Protein AF-A0A1R4HEF6-F1 (afdb_monomer)

pLDDT: mean 89.2, std 10.37, range [39.91, 98.69]

Sequence (403 aa):
MKSVFIGHFRPTQDEFTQLWDESIFAIDANVLLNLYRYSSDTREELEKALNEIKDKVFITHQAAKEFLKNRLNVTAGQADEYKKTISSINNVLATLSSSDRHPFLPDSELPKLKEYAGNLIFILEKQQKLLLAKLTDDEILDFVEKLFDGKTGRPFSNEKLIEIAKEGEERYQRETPPGYKDNKKDSLNDPYRKYGDLIVWHQILEHAATHAKSVIFITDDKKDDWWLEQSGKTIAPRPELIEEFHEKTKQKFWMYTVDRFIQESAKISKSTVSSEVIEEIIKVSMDINESNLRELPSIEVYQDPFDSPVDEWQGGFLIVHLNRPMRYATGTGKFHPKFSTIPEFNVKLVDSPYEDKNMVTLSFGCGTTRDFNVHLRARDTFLEAGNYIFEYTASESIEVEEK

Foldseek 3Di:
DCVVLVLVDDDDPVRVVVQLVFAAEEEALVLLLCLLVDDPQLNVLLLVLLVLCLVRYAYEQLRVVVNVVCNLVSLVVNLVVLVVVLVVLVVVLVVVPPPPPCPPDDPVVSVVSVVVSVVVNVVSVVVSVVSNCCVPVPVSVVSVCVSCPVRYFDDDDPVVLVVLLVVLVVCLVVVADDQVVLPVVDDPVDRCRSCSRVSRLVSVLVVCQVVLTEYEYEDLPPDCRQFDDDPRDTDFGRSSSQVVSCVRRVHGYGYDYSLVSSVVSCVVVVHDDDPVSSVSSVVVSVVVVVVVVVVPPQWDWDWAWDDDPDLQKTKTKIKIFGQAWAFKDKYKDWRVVFDPDQWDKDKDWDDAPDPDPVQKDWDKDGPGRTMIMIMIGGPPGTRGGGITMMIMMTGHDDPDPDD

Structure (mmCIF, N/CA/C/O backbone):
data_AF-A0A1R4HEF6-F1
#
_entry.id   AF-A0A1R4HEF6-F1
#
loop_
_atom_site.group_PDB
_atom_site.id
_atom_site.type_symbol
_atom_site.label_atom_id
_atom_site.label_alt_id
_atom_site.label_comp_id
_atom_site.label_asym_id
_atom_site.label_entity_id
_atom_site.label_seq_id
_atom_site.pdbx_PDB_ins_code
_atom_site.Cartn_x
_atom_site.Cartn_y
_atom_site.Cartn_z
_atom_site.occupancy
_atom_site.B_iso_or_equiv
_atom_site.auth_seq_id
_atom_site.auth_comp_id
_atom_site.auth_asym_id
_atom_site.auth_atom_id
_atom_site.pdbx_PDB_model_num
ATOM 1 N N . MET A 1 1 ? 10.110 14.272 -29.756 1.00 82.38 1 MET A N 1
ATOM 2 C CA . MET A 1 1 ? 10.131 14.513 -28.295 1.00 82.38 1 MET A CA 1
ATOM 3 C C . MET A 1 1 ? 9.451 13.375 -27.540 1.00 82.38 1 MET A C 1
ATOM 5 O O . MET A 1 1 ? 10.140 12.740 -26.760 1.00 82.38 1 MET A O 1
ATOM 9 N N . LYS A 1 2 ? 8.179 13.037 -27.835 1.00 83.44 2 LYS A N 1
ATOM 10 C CA . LYS A 1 2 ? 7.444 11.936 -27.168 1.00 83.44 2 LYS A CA 1
ATOM 11 C C . LYS A 1 2 ? 8.184 10.591 -27.144 1.00 83.44 2 LYS A C 1
ATOM 13 O O . LYS A 1 2 ? 8.194 9.937 -26.119 1.00 83.44 2 LYS A O 1
ATOM 18 N N . SER A 1 3 ? 8.851 10.210 -28.235 1.00 82.75 3 SER A N 1
ATOM 19 C CA . SER A 1 3 ? 9.604 8.947 -28.334 1.00 82.75 3 SER A CA 1
ATOM 20 C C . SER A 1 3 ? 10.913 8.899 -27.537 1.00 82.75 3 SER A C 1
ATOM 22 O O . SER A 1 3 ? 11.480 7.824 -27.400 1.00 82.75 3 SER A O 1
ATOM 24 N N . VAL A 1 4 ? 11.423 10.048 -27.085 1.00 86.06 4 VAL A N 1
ATOM 25 C CA . VAL A 1 4 ? 12.697 10.154 -26.351 1.00 86.06 4 VAL A CA 1
ATOM 26 C C . VAL A 1 4 ? 12.442 10.360 -24.859 1.00 86.06 4 VAL A C 1
ATOM 28 O O . VAL A 1 4 ? 13.121 9.757 -24.049 1.00 86.06 4 VAL A O 1
ATOM 31 N N . PHE A 1 5 ? 11.433 11.161 -24.508 1.00 90.69 5 PHE A N 1
ATOM 32 C CA . PHE A 1 5 ? 11.083 11.510 -23.126 1.00 90.69 5 PHE A CA 1
ATOM 33 C C . PHE A 1 5 ? 9.757 10.868 -22.720 1.00 90.69 5 PHE A C 1
ATOM 35 O O . PHE A 1 5 ? 8.816 11.553 -22.322 1.00 90.69 5 PHE A O 1
ATOM 42 N N . ILE A 1 6 ? 9.636 9.557 -22.924 1.00 90.25 6 ILE A N 1
ATOM 43 C CA . ILE A 1 6 ? 8.372 8.819 -22.771 1.00 90.25 6 ILE A CA 1
ATOM 44 C C . ILE A 1 6 ? 7.740 8.988 -21.382 1.00 90.25 6 ILE A C 1
ATOM 46 O O . ILE A 1 6 ? 6.515 9.037 -21.294 1.00 90.25 6 ILE A O 1
ATOM 50 N N . GLY A 1 7 ? 8.547 9.158 -20.326 1.00 89.38 7 GLY A N 1
ATOM 51 C CA . GLY A 1 7 ? 8.070 9.340 -18.955 1.00 89.38 7 GLY A CA 1
ATOM 52 C C . GLY A 1 7 ? 7.349 10.668 -18.715 1.00 89.38 7 GLY A C 1
ATOM 53 O O . GLY A 1 7 ? 6.577 10.791 -17.770 1.00 89.38 7 GLY A O 1
ATOM 54 N N . HIS A 1 8 ? 7.536 11.653 -19.597 1.00 91.56 8 HIS A N 1
ATOM 55 C CA . HIS A 1 8 ? 6.935 12.982 -19.470 1.00 91.56 8 HIS A CA 1
ATOM 56 C C . HIS A 1 8 ? 5.607 13.143 -20.221 1.00 91.56 8 HIS A C 1
ATOM 58 O O . HIS A 1 8 ? 4.942 14.172 -20.082 1.00 91.56 8 HIS A O 1
ATOM 64 N N . PHE A 1 9 ? 5.199 12.158 -21.029 1.00 90.25 9 PHE A N 1
ATOM 65 C CA . PHE A 1 9 ? 3.973 12.241 -21.823 1.00 90.25 9 PHE A CA 1
ATOM 66 C C . PHE A 1 9 ? 2.943 11.229 -21.347 1.00 90.25 9 PHE A C 1
ATOM 68 O O . PHE A 1 9 ? 3.085 10.025 -21.543 1.00 90.25 9 PHE A O 1
ATOM 75 N N . ARG A 1 10 ? 1.844 11.744 -20.795 1.00 88.88 10 ARG A N 1
ATOM 76 C CA . ARG A 1 10 ? 0.700 10.926 -20.401 1.00 88.88 10 ARG A CA 1
ATOM 77 C C . ARG A 1 10 ? 0.096 10.204 -21.620 1.00 88.88 10 ARG A C 1
ATOM 79 O O . ARG A 1 10 ? -0.071 10.844 -22.665 1.00 88.88 10 ARG A O 1
ATOM 86 N N . PRO A 1 11 ? -0.268 8.914 -21.494 1.00 89.31 11 PRO A N 1
ATOM 87 C CA . PRO A 1 11 ? -1.018 8.211 -22.525 1.00 89.31 11 PRO A CA 1
ATOM 88 C C . PRO A 1 11 ? -2.341 8.913 -22.864 1.00 89.31 11 PRO A C 1
ATOM 90 O O . PRO A 1 11 ? -2.997 9.514 -22.010 1.00 89.31 11 PRO A O 1
ATOM 93 N N . THR A 1 12 ? -2.733 8.843 -24.130 1.00 90.50 12 THR A N 1
ATOM 94 C CA . THR A 1 12 ? -4.083 9.191 -24.598 1.00 90.50 12 THR A CA 1
ATOM 95 C C . THR A 1 12 ? -5.102 8.142 -24.143 1.00 90.50 12 THR A C 1
ATOM 97 O O . THR A 1 12 ? -4.726 7.061 -23.697 1.00 90.50 12 THR A O 1
ATOM 100 N N . GLN A 1 13 ? -6.401 8.428 -24.269 1.00 88.00 13 GLN A N 1
ATOM 101 C CA . GLN A 1 13 ? -7.447 7.475 -23.876 1.00 88.00 13 GLN A CA 1
ATOM 102 C C . GLN A 1 13 ? -7.360 6.145 -24.646 1.00 88.00 13 GLN A C 1
ATOM 104 O O . GLN A 1 13 ? -7.535 5.076 -24.059 1.00 88.00 13 GLN A O 1
ATOM 109 N N . ASP A 1 14 ? -7.036 6.203 -25.937 1.00 89.88 14 ASP A N 1
ATOM 110 C CA . ASP A 1 14 ? -6.853 5.007 -26.764 1.00 89.88 14 ASP A CA 1
ATOM 111 C C . ASP A 1 14 ? -5.602 4.227 -26.332 1.00 89.88 14 ASP A C 1
ATOM 113 O O . ASP A 1 14 ? -5.648 3.007 -26.185 1.00 89.88 14 ASP A O 1
ATOM 117 N N . GLU A 1 15 ? -4.498 4.928 -26.039 1.00 91.31 15 GLU A N 1
ATOM 118 C CA . GLU A 1 15 ? -3.276 4.309 -25.505 1.00 91.31 15 GLU A CA 1
ATOM 119 C C . GLU A 1 15 ? -3.510 3.681 -24.118 1.00 91.31 15 GLU A C 1
ATOM 121 O O . GLU A 1 15 ? -2.931 2.635 -23.837 1.00 91.31 15 GLU A O 1
ATOM 126 N N . PHE A 1 16 ? -4.361 4.273 -23.271 1.00 92.25 16 PHE A N 1
ATOM 127 C CA . PHE A 1 16 ? -4.764 3.689 -21.986 1.00 92.25 16 PHE A CA 1
ATOM 128 C C . PHE A 1 16 ? -5.596 2.424 -22.158 1.00 92.25 16 PHE A C 1
ATOM 130 O O . PHE A 1 16 ? -5.349 1.444 -21.464 1.00 92.25 16 PHE A O 1
ATOM 137 N N . THR A 1 17 ? -6.548 2.432 -23.090 1.00 91.25 17 THR A N 1
ATOM 138 C CA . THR A 1 17 ? -7.380 1.255 -23.379 1.00 91.25 17 THR A CA 1
ATOM 139 C C . THR A 1 17 ? -6.504 0.102 -23.866 1.00 91.25 17 THR A C 1
ATOM 141 O O . THR A 1 17 ? -6.573 -1.001 -23.331 1.00 91.25 17 THR A O 1
ATOM 144 N N . GLN A 1 18 ? -5.585 0.384 -24.797 1.00 92.62 18 GLN A N 1
ATOM 145 C CA . GLN A 1 18 ? -4.601 -0.599 -25.246 1.00 92.62 18 GLN A CA 1
ATOM 146 C C . GLN A 1 18 ? -3.731 -1.102 -24.084 1.00 92.62 18 GLN A C 1
ATOM 148 O O . GLN A 1 18 ? -3.501 -2.303 -23.955 1.00 92.62 18 GLN A O 1
ATOM 153 N N . LEU A 1 19 ? -3.250 -0.192 -23.231 1.00 93.94 19 LEU A N 1
ATOM 154 C CA . LEU A 1 19 ? -2.434 -0.560 -22.081 1.00 93.94 19 LEU A CA 1
ATOM 155 C C . LEU A 1 19 ? -3.199 -1.491 -21.135 1.00 93.94 19 LEU A C 1
ATOM 157 O O . LEU A 1 19 ? -2.646 -2.504 -20.723 1.00 93.94 19 LEU A O 1
ATOM 161 N N . TRP A 1 20 ? -4.456 -1.187 -20.825 1.00 94.94 20 TRP A N 1
ATOM 162 C CA . TRP A 1 20 ? -5.306 -2.026 -19.982 1.00 94.94 20 TRP A CA 1
ATOM 163 C C . TRP A 1 20 ? -5.501 -3.432 -20.563 1.00 94.94 20 TRP A C 1
ATOM 165 O O . TRP A 1 20 ? -5.438 -4.437 -19.849 1.00 94.94 20 TRP A O 1
ATOM 175 N N . ASP A 1 21 ? -5.695 -3.523 -21.877 1.00 92.75 21 ASP A N 1
ATOM 176 C CA . ASP A 1 21 ? -5.919 -4.796 -22.554 1.00 92.75 21 ASP A CA 1
ATOM 177 C C . ASP A 1 21 ? -4.653 -5.658 -22.637 1.00 92.75 21 ASP A C 1
ATOM 179 O O . ASP A 1 21 ? -4.726 -6.883 -22.495 1.00 92.75 21 ASP A O 1
ATOM 183 N N . GLU A 1 22 ? -3.489 -5.044 -22.826 1.00 93.31 22 GLU A N 1
ATOM 184 C CA . GLU A 1 22 ? -2.227 -5.754 -23.051 1.00 93.31 22 GLU A CA 1
ATOM 185 C C . GLU A 1 22 ? -1.424 -6.023 -21.771 1.00 93.31 22 GLU A C 1
ATOM 187 O O . GLU A 1 22 ? -0.528 -6.876 -21.798 1.00 93.31 22 GLU A O 1
ATOM 192 N N . SER A 1 23 ? -1.721 -5.319 -20.674 1.00 97.31 23 SER A N 1
ATOM 193 C CA . SER A 1 23 ? -0.894 -5.342 -19.466 1.00 97.31 23 SER A CA 1
ATOM 194 C C . SER A 1 23 ? -1.199 -6.487 -18.511 1.00 97.31 23 SER A C 1
ATOM 196 O O . SER A 1 23 ? -2.327 -6.964 -18.386 1.00 97.31 23 SER A O 1
ATOM 198 N N . ILE A 1 24 ? -0.155 -6.873 -17.787 1.00 98.25 24 ILE A N 1
ATOM 199 C CA . ILE A 1 24 ? -0.251 -7.599 -16.525 1.00 98.25 24 ILE A CA 1
ATOM 200 C C . ILE A 1 24 ? -0.514 -6.577 -15.412 1.00 98.25 24 ILE A C 1
ATOM 202 O O . ILE A 1 24 ? 0.046 -5.480 -15.420 1.00 98.25 24 ILE A O 1
ATOM 206 N N . PHE A 1 25 ? -1.350 -6.937 -14.446 1.00 98.62 25 PHE A N 1
ATOM 207 C CA . PHE A 1 25 ? -1.678 -6.103 -13.298 1.00 98.62 25 PHE A CA 1
ATOM 208 C C . PHE A 1 25 ? -0.887 -6.577 -12.083 1.00 98.62 25 PHE A C 1
ATOM 210 O O . PHE A 1 25 ? -1.235 -7.581 -11.461 1.00 98.62 25 PHE A O 1
ATOM 217 N N . ALA A 1 26 ? 0.195 -5.869 -11.768 1.00 98.62 26 ALA A N 1
ATOM 218 C CA . ALA A 1 26 ? 0.973 -6.116 -10.564 1.00 98.62 26 ALA A CA 1
ATOM 219 C C . ALA A 1 26 ? 0.249 -5.488 -9.365 1.00 98.62 26 ALA A C 1
ATOM 221 O O . ALA A 1 26 ? -0.043 -4.293 -9.389 1.00 98.62 26 ALA A O 1
ATOM 222 N N . ILE A 1 27 ? -0.055 -6.276 -8.334 1.00 98.56 27 ILE A N 1
ATOM 223 C CA . ILE A 1 27 ? -0.806 -5.807 -7.161 1.00 98.56 27 ILE A CA 1
ATOM 224 C C . ILE A 1 27 ? 0.125 -5.693 -5.958 1.00 98.56 27 ILE A C 1
ATOM 226 O O . ILE A 1 27 ? 0.837 -6.643 -5.622 1.00 98.56 27 ILE A O 1
ATOM 230 N N . ASP A 1 28 ? 0.117 -4.529 -5.318 1.00 98.06 28 ASP A N 1
ATOM 231 C CA . ASP A 1 28 ? 0.890 -4.274 -4.109 1.00 98.06 28 ASP A CA 1
ATOM 232 C C . ASP A 1 28 ? 0.253 -4.907 -2.858 1.00 98.06 28 ASP A C 1
ATOM 234 O O . ASP A 1 28 ? -0.954 -5.163 -2.792 1.00 98.06 28 ASP A O 1
ATOM 238 N N . ALA A 1 29 ? 1.059 -5.122 -1.820 1.00 97.81 29 ALA A N 1
ATOM 239 C CA . ALA A 1 29 ? 0.612 -5.650 -0.539 1.00 97.81 29 ALA A CA 1
ATOM 240 C C . ALA A 1 29 ? -0.417 -4.728 0.129 1.00 97.81 29 ALA A C 1
ATOM 242 O O . ALA A 1 29 ? -1.383 -5.215 0.720 1.00 97.81 29 ALA A O 1
ATOM 243 N N . ASN A 1 30 ? -0.228 -3.405 0.043 1.00 95.94 30 ASN A N 1
ATOM 244 C CA . ASN A 1 30 ? -1.111 -2.435 0.698 1.00 95.94 30 ASN A CA 1
ATOM 245 C C . ASN A 1 30 ? -2.552 -2.484 0.158 1.00 95.94 30 ASN A C 1
ATOM 247 O O . ASN A 1 30 ? -3.490 -2.398 0.948 1.00 95.94 30 ASN A O 1
ATOM 251 N N . VAL A 1 31 ? -2.731 -2.749 -1.138 1.00 97.88 31 VAL A N 1
ATOM 252 C CA . VAL A 1 31 ? -4.038 -2.909 -1.785 1.00 97.88 31 VAL A CA 1
ATOM 253 C C . VAL A 1 31 ? -4.781 -4.090 -1.176 1.00 97.88 31 VAL A C 1
ATOM 255 O O . VAL A 1 31 ? -5.943 -3.976 -0.793 1.00 97.88 31 VAL A O 1
ATOM 258 N N . LEU A 1 32 ? -4.090 -5.220 -1.019 1.00 98.19 32 LEU A N 1
ATOM 259 C CA . LEU A 1 32 ? -4.672 -6.429 -0.439 1.00 98.19 32 LEU A CA 1
ATOM 260 C C . LEU A 1 32 ? -4.936 -6.277 1.063 1.00 98.19 32 LEU A C 1
ATOM 262 O O . LEU A 1 32 ? -5.935 -6.777 1.573 1.00 98.19 32 LEU A O 1
ATOM 266 N N . LEU A 1 33 ? -4.069 -5.563 1.786 1.00 97.44 33 LEU A N 1
ATOM 267 C CA . LEU A 1 33 ? -4.284 -5.259 3.203 1.00 97.44 33 LEU A CA 1
ATOM 268 C C . LEU A 1 33 ? -5.491 -4.336 3.418 1.00 97.44 33 LEU A C 1
ATOM 270 O O . LEU A 1 33 ? -6.129 -4.418 4.469 1.00 97.44 33 LEU A O 1
ATOM 274 N N . ASN A 1 34 ? -5.834 -3.488 2.446 1.00 96.31 34 ASN A N 1
ATOM 275 C CA . ASN A 1 34 ? -7.004 -2.619 2.539 1.00 96.31 34 ASN A CA 1
ATOM 276 C C . ASN A 1 34 ? -8.333 -3.393 2.501 1.00 96.31 34 ASN A C 1
ATOM 278 O O . ASN A 1 34 ? -9.305 -2.916 3.082 1.00 96.31 34 ASN A O 1
ATOM 282 N N . LEU A 1 35 ? -8.372 -4.622 1.965 1.00 96.12 35 LEU A N 1
ATOM 283 C CA . LEU A 1 35 ? -9.556 -5.498 2.041 1.00 96.12 35 LEU A CA 1
ATOM 284 C C . LEU A 1 35 ? -10.010 -5.764 3.491 1.00 96.12 35 LEU A C 1
ATOM 286 O O . LEU A 1 35 ? -11.188 -6.011 3.727 1.00 96.12 35 LEU A O 1
ATOM 290 N N . TYR A 1 36 ? -9.098 -5.675 4.469 1.00 94.25 36 TYR A N 1
ATOM 291 C CA . TYR A 1 36 ? -9.410 -5.805 5.903 1.00 94.25 36 TYR A CA 1
ATOM 292 C C . TYR A 1 36 ? -9.873 -4.496 6.557 1.00 94.25 36 TYR A C 1
ATOM 294 O O . TYR A 1 36 ? -10.290 -4.507 7.715 1.00 94.25 36 TYR A O 1
ATOM 302 N N . ARG A 1 37 ? -9.725 -3.364 5.864 1.00 93.69 37 ARG A N 1
ATOM 303 C CA . ARG A 1 37 ? -10.006 -2.012 6.376 1.00 93.69 37 ARG A CA 1
ATOM 304 C C . ARG A 1 37 ? -11.306 -1.442 5.824 1.00 93.69 37 ARG A C 1
ATOM 306 O O . ARG A 1 37 ? -11.893 -0.573 6.459 1.00 93.69 37 ARG A O 1
ATOM 313 N N . TYR A 1 38 ? -11.720 -1.908 4.652 1.00 94.62 38 TYR A N 1
ATOM 314 C CA . TYR A 1 38 ? -12.947 -1.474 4.008 1.00 94.62 38 TYR A CA 1
ATOM 315 C C . TYR A 1 38 ? -14.194 -2.078 4.653 1.00 94.62 38 TYR A C 1
ATOM 317 O O . TYR A 1 38 ? -14.180 -3.183 5.205 1.00 94.62 38 TYR A O 1
ATOM 325 N N . SER A 1 39 ? -15.297 -1.347 4.529 1.00 92.25 39 SER A N 1
ATOM 326 C CA . SER A 1 39 ? -16.648 -1.864 4.685 1.00 92.25 39 SER A CA 1
ATOM 327 C C . SER A 1 39 ? -16.896 -3.031 3.726 1.00 92.25 39 SER A C 1
ATOM 329 O O . SER A 1 39 ? -16.181 -3.218 2.739 1.00 92.25 39 SER A O 1
ATOM 331 N N . SER A 1 40 ? -17.922 -3.835 4.014 1.00 91.19 40 SER A N 1
ATOM 332 C CA . SER A 1 40 ? -18.274 -4.983 3.173 1.00 91.19 40 SER A CA 1
ATOM 333 C C . SER A 1 40 ? -18.547 -4.571 1.725 1.00 91.19 40 SER A C 1
ATOM 335 O O . SER A 1 40 ? -17.989 -5.186 0.824 1.00 91.19 40 SER A O 1
ATOM 337 N N . ASP A 1 41 ? -19.298 -3.487 1.514 1.00 93.38 41 ASP A N 1
ATOM 338 C CA . ASP A 1 41 ? -19.660 -2.996 0.180 1.00 93.38 41 ASP A CA 1
ATOM 339 C C . ASP A 1 41 ? -18.419 -2.532 -0.606 1.00 93.38 41 ASP A C 1
ATOM 341 O O . ASP A 1 41 ? -18.209 -2.920 -1.756 1.00 93.38 41 ASP A O 1
ATOM 345 N N . THR A 1 42 ? -17.538 -1.752 0.029 1.00 96.25 42 THR A N 1
ATOM 346 C CA . THR A 1 42 ? -16.304 -1.260 -0.606 1.00 96.25 42 THR A CA 1
ATOM 347 C C . THR A 1 42 ? -15.318 -2.390 -0.896 1.00 96.25 42 THR A C 1
ATOM 349 O O . THR A 1 42 ? -14.668 -2.401 -1.945 1.00 96.25 42 THR A O 1
ATOM 352 N N . ARG A 1 43 ? -15.223 -3.376 0.003 1.00 96.00 43 ARG A N 1
ATOM 353 C CA . ARG A 1 43 ? -14.427 -4.586 -0.220 1.00 96.00 43 ARG A CA 1
ATOM 354 C C . ARG A 1 43 ? -14.944 -5.367 -1.428 1.00 96.00 43 ARG A C 1
ATOM 356 O O . ARG A 1 43 ? -14.140 -5.736 -2.278 1.00 96.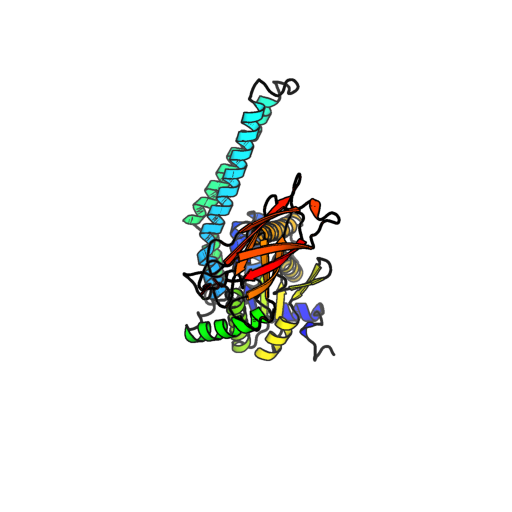00 43 ARG A O 1
ATOM 363 N N . GLU A 1 44 ? -16.253 -5.590 -1.520 1.00 96.00 44 GLU A N 1
ATOM 364 C CA . GLU A 1 44 ? -16.873 -6.327 -2.629 1.00 96.00 44 GLU A CA 1
ATOM 365 C C . GLU A 1 44 ? -16.620 -5.652 -3.986 1.00 96.00 44 GLU A C 1
ATOM 367 O O . GLU A 1 44 ? -16.326 -6.342 -4.965 1.00 96.00 44 GLU A O 1
ATOM 372 N N . GLU A 1 45 ? -16.643 -4.317 -4.060 1.00 96.88 45 GLU A N 1
ATOM 373 C CA . GLU A 1 45 ? -16.295 -3.602 -5.296 1.00 96.88 45 GLU A CA 1
ATOM 374 C C . GLU A 1 45 ? -14.815 -3.770 -5.683 1.00 96.88 45 GLU A C 1
ATOM 376 O O . GLU A 1 45 ? -14.511 -3.964 -6.865 1.00 96.88 45 GLU A O 1
ATOM 381 N N . LEU A 1 46 ? -13.883 -3.772 -4.719 1.00 97.56 46 LEU A N 1
ATOM 382 C CA . LEU A 1 46 ? -12.474 -4.065 -5.011 1.00 97.56 46 LEU A CA 1
ATOM 383 C C . LEU A 1 46 ? -12.274 -5.527 -5.442 1.00 97.56 46 LEU A C 1
ATOM 385 O O . LEU A 1 46 ? -11.582 -5.787 -6.428 1.00 97.56 46 LEU A O 1
ATOM 389 N N . GLU A 1 47 ? -12.889 -6.486 -4.750 1.00 97.75 47 GLU A N 1
ATOM 390 C CA . GLU A 1 47 ? -12.831 -7.908 -5.115 1.00 97.75 47 GLU A CA 1
ATOM 391 C C . GLU A 1 47 ? -13.387 -8.147 -6.522 1.00 97.75 47 GLU A C 1
ATOM 393 O O . GLU A 1 47 ? -12.808 -8.901 -7.309 1.00 97.75 47 GLU A O 1
ATOM 398 N N . LYS A 1 48 ? -14.487 -7.480 -6.874 1.00 96.44 48 LYS A N 1
ATOM 399 C CA . LYS A 1 48 ? -15.073 -7.515 -8.215 1.00 96.44 48 LYS A CA 1
ATOM 400 C C . LYS A 1 48 ? -14.118 -6.946 -9.263 1.00 96.44 48 LYS A C 1
ATOM 402 O O . LYS A 1 48 ? -13.871 -7.625 -10.257 1.00 96.44 48 LYS A O 1
ATOM 407 N N . ALA A 1 49 ? -13.537 -5.769 -9.030 1.00 96.81 49 ALA A N 1
ATOM 408 C CA . ALA A 1 49 ? -12.573 -5.168 -9.954 1.00 96.81 49 ALA A CA 1
ATOM 409 C C . ALA A 1 49 ? -11.336 -6.065 -10.157 1.00 96.81 49 ALA A C 1
ATOM 411 O O . ALA A 1 49 ? -10.903 -6.289 -11.286 1.00 96.81 49 ALA A O 1
ATOM 412 N N . LEU A 1 50 ? -10.803 -6.664 -9.087 1.00 97.75 50 LEU A N 1
ATOM 413 C CA . LEU A 1 50 ? -9.700 -7.631 -9.173 1.00 97.75 50 LEU A CA 1
ATOM 414 C C . LEU A 1 50 ? -10.102 -8.914 -9.920 1.00 97.75 50 LEU A C 1
ATOM 416 O O . LEU A 1 50 ? -9.315 -9.456 -10.697 1.00 97.75 50 LEU A O 1
ATOM 420 N N . ASN A 1 51 ? -11.334 -9.393 -9.732 1.00 96.69 51 ASN A N 1
ATOM 421 C CA . ASN A 1 51 ? -11.859 -10.553 -10.450 1.00 96.69 51 ASN A CA 1
ATOM 422 C C . ASN A 1 51 ? -12.025 -10.303 -11.956 1.00 96.69 51 ASN A C 1
ATOM 424 O O . ASN A 1 51 ? -11.828 -11.232 -12.742 1.00 96.69 51 ASN A O 1
ATOM 428 N N . GLU A 1 52 ? -12.361 -9.079 -12.375 1.00 95.44 52 GLU A N 1
ATOM 429 C CA . GLU A 1 52 ? -12.468 -8.704 -13.796 1.00 95.44 52 GLU A CA 1
ATOM 430 C C . GLU A 1 52 ? -11.126 -8.861 -14.533 1.00 95.44 52 GLU A C 1
ATOM 432 O O . GLU A 1 52 ? -11.100 -9.236 -15.706 1.00 95.44 52 GLU A O 1
ATOM 437 N N . ILE A 1 53 ? -10.007 -8.650 -13.834 1.00 96.19 53 ILE A N 1
ATOM 438 C CA . ILE A 1 53 ? -8.647 -8.764 -14.381 1.00 96.19 53 ILE A CA 1
ATOM 439 C C . ILE A 1 53 ? -7.922 -10.052 -13.965 1.00 96.19 53 ILE A C 1
ATOM 441 O O . ILE A 1 53 ? -6.726 -10.182 -14.228 1.00 96.19 53 ILE A O 1
ATOM 445 N N . LYS A 1 54 ? -8.610 -11.020 -13.344 1.00 96.75 54 LYS A N 1
ATOM 446 C CA . LYS A 1 54 ? -8.000 -12.202 -12.697 1.00 96.75 54 LYS A CA 1
ATOM 447 C C . LYS A 1 54 ? -7.048 -13.013 -13.577 1.00 96.75 54 LYS A C 1
ATOM 449 O O . LYS A 1 54 ? -6.154 -13.664 -13.051 1.00 96.75 54 LYS A O 1
ATOM 454 N N . ASP A 1 55 ? -7.216 -13.008 -14.896 1.00 96.56 55 ASP A N 1
ATOM 455 C CA . ASP A 1 55 ? -6.352 -13.764 -15.817 1.00 96.56 55 ASP A CA 1
ATOM 456 C C . ASP A 1 55 ? -5.034 -13.034 -16.129 1.00 96.56 55 ASP A C 1
ATOM 458 O O . ASP A 1 55 ? -4.121 -13.612 -16.716 1.00 96.56 55 ASP A O 1
ATOM 462 N N . LYS A 1 56 ? -4.929 -11.764 -15.727 1.00 97.12 56 LYS A N 1
ATOM 463 C CA . LYS A 1 56 ? -3.784 -10.879 -15.958 1.00 97.12 56 LYS A CA 1
ATOM 464 C C . LYS A 1 56 ? -3.138 -10.391 -14.658 1.00 97.12 56 LYS A C 1
ATOM 466 O O . LYS A 1 56 ? -2.218 -9.584 -14.730 1.00 97.12 56 LYS A O 1
ATOM 471 N N . VAL A 1 57 ? -3.607 -10.823 -13.486 1.00 98.25 57 VAL A N 1
ATOM 472 C CA . VAL A 1 57 ? -3.016 -10.408 -12.204 1.00 98.25 57 VAL A CA 1
ATOM 473 C C . VAL A 1 57 ? -1.667 -11.075 -11.962 1.00 98.25 57 VAL A C 1
ATOM 475 O O . VAL A 1 57 ? -1.428 -12.213 -12.365 1.00 98.25 57 VAL A O 1
ATOM 478 N N . PHE A 1 58 ? -0.808 -10.364 -11.248 1.00 98.56 58 PHE A N 1
ATOM 479 C CA . PHE A 1 58 ? 0.486 -10.821 -10.775 1.00 98.56 58 PHE A CA 1
ATOM 480 C C . PHE A 1 58 ? 0.749 -10.216 -9.397 1.00 98.56 58 PHE A C 1
ATOM 482 O O . PHE A 1 58 ? 0.446 -9.048 -9.154 1.00 98.56 58 PHE A O 1
ATOM 489 N N . ILE A 1 59 ? 1.338 -10.993 -8.496 1.00 98.62 59 ILE A N 1
ATOM 490 C CA . ILE A 1 59 ? 1.858 -10.474 -7.231 1.00 98.62 59 ILE A CA 1
ATOM 491 C C . ILE A 1 59 ? 3.330 -10.836 -7.111 1.00 98.62 59 ILE A C 1
ATOM 493 O O . ILE A 1 59 ? 3.736 -11.975 -7.351 1.00 98.62 59 ILE A O 1
ATOM 497 N N . THR A 1 60 ? 4.153 -9.857 -6.750 1.00 98.62 60 THR A N 1
ATOM 498 C CA . THR A 1 60 ? 5.573 -10.103 -6.499 1.00 98.62 60 THR A CA 1
ATOM 499 C C . THR A 1 60 ? 5.732 -10.965 -5.244 1.00 98.62 60 THR A C 1
ATOM 501 O O . THR A 1 60 ? 4.894 -10.936 -4.341 1.00 98.62 60 THR A O 1
ATOM 504 N N . HIS A 1 61 ? 6.816 -11.737 -5.147 1.00 98.31 61 HIS A N 1
ATOM 505 C CA . HIS A 1 61 ? 7.076 -12.504 -3.926 1.00 98.31 61 HIS A CA 1
ATOM 506 C C . HIS A 1 61 ? 7.189 -11.577 -2.706 1.00 98.31 61 HIS A C 1
ATOM 508 O O . HIS A 1 61 ? 6.707 -11.916 -1.627 1.00 98.31 61 HIS A O 1
ATOM 514 N N . GLN A 1 62 ? 7.821 -10.410 -2.869 1.00 97.88 62 GLN A N 1
ATOM 515 C CA . GLN A 1 62 ? 7.971 -9.440 -1.787 1.00 97.88 62 GLN A CA 1
ATOM 516 C C . GLN A 1 62 ? 6.616 -8.886 -1.321 1.00 97.88 62 GLN A C 1
ATOM 518 O O . GLN A 1 62 ? 6.344 -8.930 -0.122 1.00 97.88 62 GLN A O 1
ATOM 523 N N . ALA A 1 63 ? 5.732 -8.476 -2.238 1.00 98.25 63 ALA A N 1
ATOM 524 C CA . ALA A 1 63 ? 4.393 -8.003 -1.881 1.00 98.25 63 ALA A CA 1
ATOM 525 C C . ALA A 1 63 ? 3.553 -9.113 -1.221 1.00 98.25 63 ALA A C 1
ATOM 527 O O . ALA A 1 63 ? 2.915 -8.890 -0.191 1.00 98.25 63 ALA A O 1
ATOM 528 N N . ALA A 1 64 ? 3.615 -10.347 -1.734 1.00 98.44 64 ALA A N 1
ATOM 529 C CA . ALA A 1 64 ? 2.938 -11.489 -1.116 1.00 98.44 64 ALA A CA 1
ATOM 530 C C . ALA A 1 64 ? 3.451 -11.758 0.312 1.00 98.44 64 ALA A C 1
ATOM 532 O O . ALA A 1 64 ? 2.661 -11.944 1.241 1.00 98.44 64 ALA A O 1
ATOM 533 N N . LYS A 1 65 ? 4.775 -11.726 0.516 1.00 96.94 65 LYS A N 1
ATOM 534 C CA . LYS A 1 65 ? 5.409 -11.880 1.835 1.00 96.94 65 LYS A CA 1
ATOM 535 C C . LYS A 1 65 ? 4.948 -10.790 2.803 1.00 96.94 65 LYS A C 1
ATOM 537 O O . LYS A 1 65 ? 4.656 -11.089 3.962 1.00 96.94 65 LYS A O 1
ATOM 542 N N . GLU A 1 66 ? 4.883 -9.542 2.352 1.00 96.38 66 GLU A N 1
ATOM 543 C CA . GLU A 1 66 ? 4.440 -8.411 3.169 1.00 96.38 66 GLU A CA 1
ATOM 544 C C . GLU A 1 66 ? 2.962 -8.503 3.541 1.00 96.38 66 GLU A C 1
ATOM 546 O O . GLU A 1 66 ? 2.623 -8.343 4.716 1.00 96.38 66 GLU A O 1
ATOM 551 N N . PHE A 1 67 ? 2.097 -8.841 2.586 1.00 97.81 67 PHE A N 1
ATOM 552 C CA . PHE A 1 67 ? 0.684 -9.103 2.842 1.00 97.81 67 PHE A CA 1
ATOM 553 C C . PHE A 1 67 ? 0.510 -10.180 3.920 1.00 97.81 67 PHE A C 1
ATOM 555 O O . PHE A 1 67 ? -0.111 -9.939 4.959 1.00 97.81 67 PHE A O 1
ATOM 562 N N . LEU A 1 68 ? 1.138 -11.346 3.727 1.00 96.56 68 LEU A N 1
ATOM 563 C CA . LEU A 1 68 ? 1.047 -12.464 4.664 1.00 96.56 68 LEU A CA 1
ATOM 564 C C . LEU A 1 68 ? 1.579 -12.088 6.050 1.00 96.56 68 LEU A C 1
ATOM 566 O O . LEU A 1 68 ? 0.955 -12.426 7.055 1.00 96.56 68 LEU A O 1
ATOM 570 N N . LYS A 1 69 ? 2.695 -11.358 6.125 1.00 94.56 69 LYS A N 1
ATOM 571 C CA . LYS A 1 69 ? 3.283 -10.910 7.394 1.00 94.56 69 LYS A CA 1
ATOM 572 C C . LYS A 1 69 ? 2.376 -9.933 8.148 1.00 94.56 69 LYS A C 1
ATOM 574 O O . LYS A 1 69 ? 2.329 -9.982 9.375 1.00 94.56 69 LYS A O 1
ATOM 579 N N . ASN A 1 70 ? 1.680 -9.050 7.435 1.00 94.50 70 ASN A N 1
ATOM 580 C CA . ASN A 1 70 ? 0.992 -7.910 8.040 1.00 94.50 70 ASN A CA 1
ATOM 581 C C . ASN A 1 70 ? -0.517 -8.114 8.241 1.00 94.50 70 ASN A C 1
ATOM 583 O O . ASN A 1 70 ? -1.085 -7.437 9.098 1.00 94.50 70 ASN A O 1
ATOM 587 N N . ARG A 1 71 ? -1.176 -9.038 7.526 1.00 95.50 71 ARG A N 1
ATOM 588 C CA . ARG A 1 71 ? -2.649 -9.194 7.557 1.00 95.50 71 ARG A CA 1
ATOM 589 C C . ARG A 1 71 ? -3.241 -9.366 8.962 1.00 95.50 71 ARG A C 1
ATOM 591 O O . ARG A 1 71 ? -4.245 -8.739 9.288 1.00 95.50 71 ARG A O 1
ATOM 598 N N . LEU A 1 72 ? -2.581 -10.142 9.830 1.00 93.31 72 LEU A N 1
ATOM 599 C CA . LEU A 1 72 ? -3.046 -10.376 11.204 1.00 93.31 72 LEU A CA 1
ATOM 600 C C . LEU A 1 72 ? -2.932 -9.106 12.054 1.00 93.31 72 LEU A C 1
ATOM 602 O O . LEU A 1 72 ? -3.832 -8.799 12.830 1.00 93.31 72 LEU A O 1
ATOM 606 N N . ASN A 1 73 ? -1.856 -8.338 11.866 1.00 92.38 73 ASN A N 1
ATOM 607 C CA . ASN A 1 73 ? -1.658 -7.067 12.560 1.00 92.38 73 ASN A CA 1
ATOM 608 C C . ASN A 1 73 ? -2.668 -6.017 12.095 1.00 92.38 73 ASN A C 1
ATOM 610 O O . ASN A 1 73 ? -3.201 -5.285 12.923 1.00 92.38 73 ASN A O 1
ATOM 614 N N . VAL A 1 74 ? -2.962 -5.954 10.791 1.00 93.00 74 VAL A N 1
ATOM 615 C CA . VAL A 1 74 ? -3.999 -5.059 10.258 1.00 93.00 74 VAL A CA 1
ATOM 616 C C . VAL A 1 74 ? -5.363 -5.438 10.828 1.00 93.00 74 VAL A C 1
ATOM 618 O O . VAL A 1 74 ? -6.054 -4.567 11.347 1.00 93.00 74 VAL A O 1
ATOM 621 N N . THR A 1 75 ? -5.708 -6.726 10.825 1.00 91.75 75 THR A N 1
ATOM 622 C CA . THR A 1 75 ? -6.959 -7.242 11.405 1.00 91.75 75 THR A CA 1
ATOM 623 C C . THR A 1 75 ? -7.088 -6.882 12.886 1.00 91.75 75 THR A C 1
ATOM 625 O O . THR A 1 75 ? -8.100 -6.323 13.307 1.00 91.75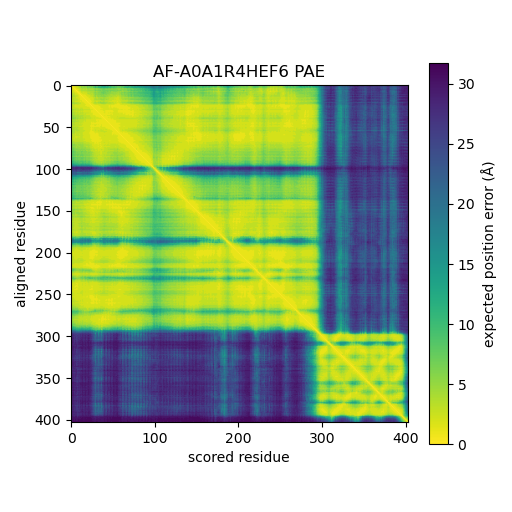 75 THR A O 1
ATOM 628 N N . ALA A 1 76 ? -6.049 -7.142 13.685 1.00 89.56 76 ALA A N 1
ATOM 629 C CA . ALA A 1 76 ? -6.038 -6.807 15.107 1.00 89.56 76 ALA A CA 1
ATOM 630 C C . ALA A 1 76 ? -6.124 -5.289 15.344 1.00 89.56 76 ALA A C 1
ATOM 632 O O . ALA A 1 76 ? -6.906 -4.842 16.179 1.00 89.56 76 ALA A O 1
ATOM 633 N N . GLY A 1 77 ? -5.382 -4.493 14.568 1.00 89.56 77 GLY A N 1
ATOM 634 C CA . GLY A 1 77 ? -5.410 -3.034 14.653 1.00 89.56 77 GLY A CA 1
ATOM 635 C C . GLY A 1 77 ? -6.787 -2.455 14.326 1.00 89.56 77 GLY A C 1
ATOM 636 O O . GLY A 1 77 ? -7.282 -1.604 15.058 1.00 89.56 77 GLY A O 1
ATOM 637 N N . GLN A 1 78 ? -7.448 -2.964 13.283 1.00 90.44 78 GLN A N 1
ATOM 638 C CA . GLN A 1 78 ? -8.822 -2.583 12.952 1.00 90.44 78 GLN A CA 1
ATOM 639 C C . GLN A 1 78 ? -9.794 -2.965 14.085 1.00 90.44 78 GLN A C 1
ATOM 641 O O . GLN A 1 78 ? -10.642 -2.159 14.465 1.00 90.44 78 GLN A O 1
ATOM 646 N N . ALA A 1 79 ? -9.635 -4.137 14.711 1.00 90.88 79 ALA A N 1
ATOM 647 C CA . ALA A 1 79 ? -10.458 -4.549 15.852 1.00 90.88 79 ALA A CA 1
ATOM 648 C C . ALA A 1 79 ? -10.228 -3.672 17.099 1.00 90.88 79 ALA A C 1
ATOM 650 O O . ALA A 1 79 ? -11.160 -3.426 17.874 1.00 90.88 79 ALA A O 1
ATOM 651 N N . ASP A 1 80 ? -9.008 -3.172 17.289 1.00 90.38 80 ASP A N 1
ATOM 652 C CA . ASP A 1 80 ? -8.674 -2.241 18.364 1.00 90.38 80 ASP A CA 1
ATOM 653 C C . ASP A 1 80 ? -9.296 -0.851 18.157 1.00 90.38 80 ASP A C 1
ATOM 655 O O . ASP A 1 80 ? -9.684 -0.217 19.141 1.00 90.38 80 ASP A O 1
ATOM 659 N N . GLU A 1 81 ? -9.483 -0.380 16.920 1.00 89.75 81 GLU A N 1
ATOM 660 C CA . GLU A 1 81 ? -10.195 0.883 16.656 1.00 89.75 81 GLU A CA 1
ATOM 661 C C . GLU A 1 81 ? -11.668 0.825 17.102 1.00 89.75 81 GLU A C 1
ATOM 663 O O . GLU A 1 81 ? -12.175 1.773 17.717 1.00 89.75 81 GLU A O 1
ATOM 668 N N . TYR A 1 82 ? -12.340 -0.321 16.927 1.00 91.44 82 TYR A N 1
ATOM 669 C CA . TYR A 1 82 ? -13.672 -0.545 17.506 1.00 91.44 82 TYR A CA 1
ATOM 670 C C . TYR A 1 82 ? -13.637 -0.473 19.036 1.00 91.44 82 TYR A C 1
ATOM 672 O O . TYR A 1 82 ? -14.461 0.213 19.646 1.00 91.44 82 TYR A O 1
ATOM 680 N N . LYS A 1 83 ? -12.647 -1.114 19.672 1.00 89.31 83 LYS A N 1
ATOM 681 C CA . LYS A 1 83 ? -12.471 -1.084 21.134 1.00 89.31 83 LYS A CA 1
ATOM 682 C C . LYS A 1 83 ? -12.275 0.338 21.658 1.00 89.31 83 LYS A C 1
ATOM 684 O O . LYS A 1 83 ? -12.885 0.718 22.664 1.00 89.31 83 LYS A O 1
ATOM 689 N N . LYS A 1 84 ? -11.432 1.130 20.989 1.00 91.62 84 LYS A N 1
ATOM 690 C CA . LYS A 1 84 ? -11.189 2.541 21.323 1.00 91.62 84 LYS A CA 1
ATOM 691 C C . LYS A 1 84 ? -12.468 3.359 21.177 1.00 91.62 84 LYS A C 1
ATOM 693 O O . LYS A 1 84 ? -12.804 4.114 22.085 1.00 91.62 84 LYS A O 1
ATOM 698 N N . THR A 1 85 ? -13.216 3.158 20.095 1.00 93.50 85 THR A N 1
ATOM 699 C CA . THR A 1 85 ? -14.487 3.855 19.847 1.00 93.50 85 THR A CA 1
ATOM 700 C C . THR A 1 85 ? -15.525 3.538 20.924 1.00 93.50 85 THR A C 1
ATOM 702 O O . THR A 1 85 ? -16.098 4.454 21.515 1.00 93.50 85 THR A O 1
ATOM 705 N N . ILE A 1 86 ? -15.708 2.258 21.262 1.00 93.94 86 ILE A N 1
ATOM 706 C CA . ILE A 1 86 ? -16.592 1.811 22.351 1.00 93.94 86 ILE A CA 1
ATOM 707 C C . ILE A 1 86 ? -16.173 2.443 23.686 1.00 93.94 86 ILE A C 1
ATOM 709 O O . ILE A 1 86 ? -17.015 2.923 24.447 1.00 93.94 86 ILE A O 1
ATOM 713 N N . SER A 1 87 ? -14.870 2.487 23.968 1.00 94.44 87 SER A N 1
ATOM 714 C CA . SER A 1 87 ? -14.340 3.107 25.190 1.00 94.44 87 SER A CA 1
ATOM 715 C C . SER A 1 87 ? -14.635 4.610 25.233 1.00 94.44 87 SER A C 1
ATOM 717 O O . SER A 1 87 ? -15.060 5.124 26.266 1.00 94.44 87 SER A O 1
ATOM 719 N N . SER A 1 88 ? -14.484 5.313 24.109 1.00 95.44 88 SER A N 1
ATOM 720 C CA . SER A 1 88 ? -14.813 6.738 23.985 1.00 95.44 88 SER A CA 1
ATOM 721 C C . SER A 1 88 ? -16.299 7.017 24.212 1.00 95.44 88 SER A C 1
ATOM 723 O O . SER A 1 88 ? -16.628 7.930 24.969 1.00 95.44 88 SER A O 1
ATOM 725 N N . ILE A 1 89 ? -17.199 6.209 23.638 1.00 94.06 89 ILE A N 1
ATOM 726 C CA . ILE A 1 89 ? -18.648 6.326 23.875 1.00 94.06 89 ILE A CA 1
ATOM 727 C C . ILE A 1 89 ? -18.947 6.168 25.373 1.00 94.06 89 ILE A C 1
ATOM 729 O O . ILE A 1 89 ? -19.622 7.012 25.965 1.00 94.06 89 ILE A O 1
ATOM 733 N N . ASN A 1 90 ? -18.388 5.137 26.011 1.00 92.88 90 ASN A N 1
ATOM 734 C CA . ASN A 1 90 ? -18.573 4.898 27.443 1.00 92.88 90 ASN A CA 1
ATOM 735 C C . ASN A 1 90 ? -18.039 6.048 28.312 1.00 92.88 90 ASN A C 1
ATOM 737 O O . ASN A 1 90 ? -18.698 6.447 29.272 1.00 92.88 90 ASN A O 1
ATOM 741 N N . ASN A 1 91 ? -16.892 6.631 27.960 1.00 91.56 91 ASN A N 1
ATOM 742 C CA . ASN A 1 91 ? -16.326 7.779 28.673 1.00 91.56 91 ASN A CA 1
ATOM 743 C C . ASN A 1 91 ? -17.224 9.022 28.581 1.00 91.56 91 ASN A C 1
ATOM 745 O O . ASN A 1 91 ? -17.406 9.729 29.578 1.00 91.56 91 ASN A O 1
ATOM 749 N N . VAL A 1 92 ? -17.821 9.278 27.412 1.00 89.19 92 VAL A N 1
ATOM 750 C CA . VAL A 1 92 ? -18.795 10.366 27.235 1.00 89.19 92 VAL A CA 1
ATOM 751 C C . VAL A 1 92 ? -20.025 10.122 28.112 1.00 89.19 92 VAL A C 1
ATOM 753 O O . VAL A 1 92 ? -20.417 11.010 28.869 1.00 89.19 92 VAL A O 1
ATOM 756 N N . LEU A 1 93 ? -20.587 8.908 28.096 1.00 88.38 93 LEU A N 1
ATOM 757 C CA . LEU A 1 93 ? -21.735 8.551 28.939 1.00 88.38 93 LEU A CA 1
ATOM 758 C C . LEU A 1 93 ? -21.436 8.692 30.437 1.00 88.38 93 LEU A C 1
ATOM 760 O O . LEU A 1 93 ? -22.287 9.173 31.191 1.00 88.38 93 LEU A O 1
ATOM 764 N N . ALA A 1 94 ? -20.243 8.283 30.875 1.00 86.06 94 ALA A N 1
ATOM 765 C CA . ALA A 1 94 ? -19.813 8.393 32.266 1.00 86.06 94 ALA A CA 1
ATOM 766 C C . ALA A 1 94 ? -19.665 9.859 32.694 1.00 86.06 94 ALA A C 1
ATOM 768 O O . ALA A 1 94 ? -20.148 10.240 33.760 1.00 86.06 94 ALA A O 1
ATOM 769 N N . THR A 1 95 ? -19.067 10.693 31.836 1.00 85.19 95 THR A N 1
ATOM 770 C CA . THR A 1 95 ? -18.921 12.136 32.079 1.00 85.19 95 THR A CA 1
ATOM 771 C C . THR A 1 95 ? -20.286 12.802 32.245 1.00 85.19 95 THR A C 1
ATOM 773 O O . THR A 1 95 ? -20.513 13.492 33.240 1.00 85.19 95 THR A O 1
ATOM 776 N N . LEU A 1 96 ? -21.220 12.517 31.332 1.00 82.50 96 LEU A N 1
ATOM 777 C CA . LEU A 1 96 ? -22.579 13.065 31.362 1.00 82.50 96 LEU A CA 1
ATOM 778 C C . LEU A 1 96 ? -23.421 12.543 32.535 1.00 82.50 96 LEU A C 1
ATOM 780 O O . LEU A 1 96 ? -24.338 13.227 32.974 1.00 82.50 96 LEU A O 1
ATOM 784 N N . SER A 1 97 ? -23.117 11.348 33.049 1.00 77.12 97 SER A N 1
ATOM 785 C CA . SER A 1 97 ? -23.820 10.760 34.197 1.00 77.12 97 SER A CA 1
ATOM 786 C C . SER A 1 97 ? -23.296 11.242 35.552 1.00 77.12 97 SER A C 1
ATOM 788 O O . SER A 1 97 ? -23.913 10.935 36.570 1.00 77.12 97 SER A O 1
ATOM 790 N N . SER A 1 98 ? -22.166 11.959 35.598 1.00 76.50 98 SER A N 1
ATOM 791 C CA . SER A 1 98 ? -21.672 12.543 36.847 1.00 76.50 98 SER A CA 1
ATOM 792 C C . SER A 1 98 ? -22.530 13.757 37.221 1.00 76.50 98 SER A C 1
ATOM 794 O O . SER A 1 98 ? -22.531 14.772 36.527 1.00 76.50 98 SER A O 1
ATOM 796 N N . SER A 1 99 ? -23.287 13.623 38.311 1.00 57.72 99 SER A N 1
ATOM 797 C CA . SER A 1 99 ? -24.337 14.535 38.800 1.00 57.72 99 SER A CA 1
ATOM 798 C C . SER A 1 99 ? -23.901 15.985 39.042 1.00 57.72 99 SER A C 1
ATOM 800 O O . SER A 1 99 ? -24.744 16.864 39.187 1.00 57.72 99 SER A O 1
ATOM 802 N N . ASP A 1 100 ? -22.596 16.254 39.041 1.00 60.56 100 ASP A N 1
ATOM 803 C CA . ASP A 1 100 ? -22.030 17.514 39.521 1.00 60.56 100 ASP A CA 1
ATOM 804 C C . ASP A 1 100 ? -21.681 18.504 38.391 1.00 60.56 100 ASP A C 1
ATOM 806 O O . ASP A 1 100 ? -21.165 19.586 38.669 1.00 60.56 100 ASP A O 1
ATOM 810 N N . ARG A 1 101 ? -21.907 18.160 37.110 1.00 58.09 101 ARG A N 1
ATOM 811 C CA . ARG A 1 101 ? -21.306 18.919 35.988 1.00 58.09 101 ARG A CA 1
ATOM 812 C C . ARG A 1 101 ? -22.258 19.567 34.983 1.00 58.09 101 ARG A C 1
ATOM 814 O O . ARG A 1 101 ? -21.815 20.466 34.268 1.00 58.09 101 ARG A O 1
ATOM 821 N N . HIS A 1 102 ? -23.530 19.167 34.899 1.00 66.44 102 HIS A N 1
ATOM 822 C CA . HIS A 1 102 ? -24.388 19.572 33.769 1.00 66.44 102 HIS A CA 1
ATOM 823 C C . HIS A 1 102 ? -25.811 20.002 34.181 1.00 66.44 102 HIS A C 1
ATOM 825 O O . HIS A 1 102 ? -26.780 19.352 33.799 1.00 66.44 102 HIS A O 1
ATOM 831 N N . PRO A 1 103 ? -25.963 21.135 34.896 1.00 61.78 103 PRO A N 1
ATOM 832 C CA . PRO A 1 103 ? -27.253 21.618 35.415 1.00 61.78 103 PRO A CA 1
ATOM 833 C C . PRO A 1 103 ? -28.293 22.008 34.345 1.00 61.78 103 PRO A C 1
ATOM 835 O O . PRO A 1 103 ? -29.433 22.305 34.686 1.00 61.78 103 PRO A O 1
ATOM 838 N N . PHE A 1 104 ? -27.918 22.020 33.062 1.00 67.94 104 PHE A N 1
ATOM 839 C CA . PHE A 1 104 ? -28.799 22.380 31.944 1.00 67.94 104 PHE A CA 1
ATOM 840 C C . PHE A 1 104 ? -29.157 21.197 31.034 1.00 67.94 104 PHE A C 1
ATOM 842 O O . PHE A 1 104 ? -29.858 21.394 30.042 1.00 67.94 104 PHE A O 1
ATOM 849 N N . LEU A 1 105 ? -28.675 19.983 31.329 1.00 71.56 105 LEU A N 1
ATOM 850 C CA . LEU A 1 105 ? -29.064 18.793 30.575 1.00 71.56 105 LEU A CA 1
ATOM 851 C C . LEU A 1 105 ? -30.398 18.264 31.129 1.00 71.56 105 LEU A C 1
ATOM 853 O O . LEU A 1 105 ? -30.467 17.976 32.321 1.00 71.56 105 LEU A O 1
ATOM 857 N N . PRO A 1 106 ? -31.455 18.117 30.311 1.00 72.94 106 PRO A N 1
ATOM 858 C CA . PRO A 1 106 ? -32.720 17.583 30.802 1.00 72.94 106 PRO A CA 1
ATOM 859 C C . PRO A 1 106 ? -32.580 16.115 31.227 1.00 72.94 106 PRO A C 1
ATOM 861 O O . PRO A 1 106 ? -32.097 15.285 30.451 1.00 72.94 106 PRO A O 1
ATOM 864 N N . ASP A 1 107 ? -33.095 15.770 32.410 1.00 74.19 107 ASP A N 1
ATOM 865 C CA . ASP A 1 107 ? -33.068 14.399 32.951 1.00 74.19 107 ASP A CA 1
ATOM 866 C C . ASP A 1 107 ? -33.746 13.366 32.027 1.00 74.19 107 ASP A C 1
ATOM 868 O O . ASP A 1 107 ? -33.443 12.175 32.085 1.00 74.19 107 ASP A O 1
ATOM 872 N N . SER A 1 108 ? -34.643 13.809 31.137 1.00 81.31 108 SER A N 1
ATOM 873 C CA . SER A 1 108 ? -35.330 12.966 30.151 1.00 81.31 108 SER A CA 1
ATOM 874 C C . SER A 1 108 ? -34.461 12.525 28.972 1.00 81.31 108 SER A C 1
ATOM 876 O O . SER A 1 108 ? -34.802 11.549 28.303 1.00 81.31 108 SER A O 1
ATOM 878 N N . GLU A 1 109 ? -33.368 13.234 28.677 1.00 84.94 109 GLU A N 1
ATOM 879 C CA . GLU A 1 109 ? -32.538 12.963 27.495 1.00 84.94 109 GLU A CA 1
ATOM 880 C C . GLU A 1 109 ? -31.408 11.971 27.788 1.00 84.94 109 GLU A C 1
ATOM 882 O O . GLU A 1 109 ? -31.041 11.175 26.923 1.00 84.94 109 GLU A O 1
ATOM 887 N N . LEU A 1 110 ? -30.895 11.944 29.023 1.00 83.00 110 LEU A N 1
ATOM 888 C CA . LEU A 1 110 ? -29.803 11.046 29.401 1.00 83.00 110 LEU A CA 1
ATOM 889 C C . LEU A 1 110 ? -30.170 9.548 29.278 1.00 83.00 110 LEU A C 1
ATOM 891 O O . LEU A 1 110 ? -29.347 8.793 28.754 1.00 83.00 110 LEU A O 1
ATOM 895 N N . PRO A 1 111 ? -31.370 9.081 29.687 1.00 86.94 111 PRO A N 1
ATOM 896 C CA . PRO A 1 111 ? -31.787 7.696 29.464 1.00 86.94 111 PRO A CA 1
ATOM 897 C C . PRO A 1 111 ? -31.876 7.330 27.979 1.00 86.94 111 PRO A C 1
ATOM 899 O O . PRO A 1 111 ? -31.389 6.270 27.593 1.00 86.94 111 PRO A O 1
ATOM 902 N N . LYS A 1 112 ? -32.418 8.226 27.139 1.00 90.50 112 LYS A N 1
ATOM 903 C CA . LYS A 1 112 ? -32.503 8.008 25.686 1.00 90.50 112 LYS A CA 1
ATOM 904 C C . LYS A 1 112 ? -31.110 7.876 25.080 1.00 90.50 112 LYS A C 1
ATOM 906 O O . LYS A 1 112 ? -30.846 6.932 24.345 1.00 90.50 112 LYS A O 1
ATOM 911 N N . LEU A 1 113 ? -30.196 8.786 25.426 1.00 89.00 113 LEU A N 1
ATOM 912 C CA . LEU A 1 113 ? -28.812 8.733 24.956 1.00 89.00 113 LEU A CA 1
ATOM 913 C C . LEU A 1 113 ? -28.129 7.420 25.357 1.00 89.00 113 LEU A C 1
ATOM 915 O O . LEU A 1 113 ? -27.445 6.823 24.530 1.00 89.00 113 LEU A O 1
ATOM 919 N N . LYS A 1 114 ? -28.327 6.954 26.598 1.00 89.50 114 LYS A N 1
ATOM 920 C CA . LYS A 1 114 ? -27.789 5.667 27.069 1.00 89.50 114 LYS A CA 1
ATOM 921 C C . LYS A 1 114 ? -28.322 4.491 26.258 1.00 89.50 114 LYS A C 1
ATOM 923 O O . LYS A 1 114 ? -27.542 3.612 25.905 1.00 89.50 114 LYS A O 1
ATOM 928 N N . GLU A 1 115 ? -29.613 4.483 25.944 1.00 94.06 115 GLU A N 1
ATOM 929 C CA . GLU A 1 115 ? -30.228 3.445 25.114 1.00 94.06 115 GLU A CA 1
ATOM 930 C C . GLU A 1 115 ? -29.646 3.441 23.691 1.00 94.06 115 GLU A C 1
ATOM 932 O O . GLU A 1 115 ? -29.162 2.409 23.222 1.00 94.06 115 GLU A O 1
ATOM 937 N N . TYR A 1 116 ? -29.598 4.604 23.030 1.00 94.88 116 TYR A N 1
ATOM 938 C CA . TYR A 1 116 ? -29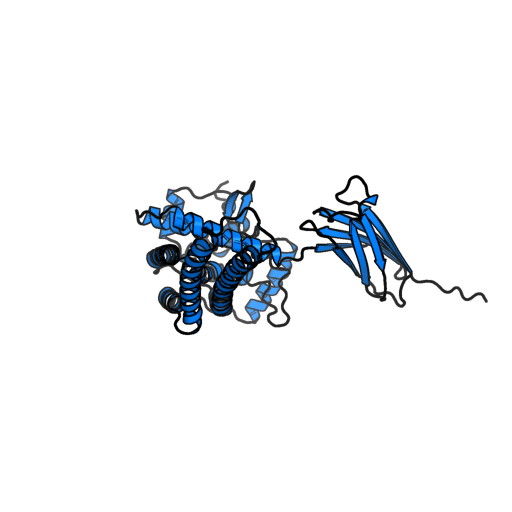.000 4.733 21.697 1.00 94.88 116 TYR A CA 1
ATOM 939 C C . TYR A 1 116 ? -27.524 4.327 21.681 1.00 94.88 116 TYR A C 1
ATOM 941 O O . TYR A 1 116 ? -27.091 3.593 20.792 1.00 94.88 116 TYR A O 1
ATOM 949 N N . ALA A 1 117 ? -26.751 4.767 22.674 1.00 94.56 117 ALA A N 1
ATOM 950 C CA . ALA A 1 117 ? -25.347 4.409 22.797 1.00 94.56 117 ALA A CA 1
ATOM 951 C C . ALA A 1 117 ? -25.157 2.908 23.055 1.00 94.56 117 ALA A C 1
ATOM 953 O O . ALA A 1 117 ? -24.248 2.316 22.481 1.00 94.56 117 ALA A O 1
ATOM 954 N N . GLY A 1 118 ? -26.029 2.275 23.846 1.00 96.19 118 GLY A N 1
ATOM 955 C CA . GLY A 1 118 ? -26.030 0.825 24.048 1.00 96.19 118 GLY A CA 1
ATOM 956 C C . GLY A 1 118 ? -26.246 0.055 22.743 1.00 96.19 118 GLY A C 1
ATOM 957 O O . GLY A 1 118 ? -25.495 -0.874 22.446 1.00 96.19 118 GLY A O 1
ATOM 958 N N . ASN A 1 119 ? -27.203 0.491 21.917 1.00 96.12 119 ASN A N 1
ATOM 959 C CA . ASN A 1 119 ? -27.437 -0.092 20.592 1.00 96.12 119 ASN A CA 1
ATOM 960 C C . ASN A 1 119 ? -26.224 0.081 19.666 1.00 96.12 119 ASN A C 1
ATOM 962 O O . ASN A 1 119 ? -25.831 -0.858 18.973 1.00 96.12 119 ASN A O 1
ATOM 966 N N . LEU A 1 120 ? -25.602 1.263 19.674 1.00 95.75 120 LEU A N 1
ATOM 967 C CA . LEU A 1 120 ? -24.403 1.528 18.882 1.00 95.75 120 LEU A CA 1
ATOM 968 C C . LEU A 1 120 ? -23.223 0.655 19.332 1.00 95.75 120 LEU A C 1
ATOM 970 O O . LEU A 1 120 ? -22.573 0.033 18.494 1.00 95.75 120 LEU A O 1
ATOM 974 N N . ILE A 1 121 ? -22.977 0.558 20.642 1.00 96.44 121 ILE A N 1
ATOM 975 C CA . ILE A 1 121 ? -21.935 -0.306 21.214 1.00 96.44 121 ILE A CA 1
ATOM 976 C C . ILE A 1 121 ? -22.167 -1.759 20.796 1.00 96.44 121 ILE A C 1
ATOM 978 O O . ILE A 1 121 ? -21.231 -2.399 20.330 1.00 96.44 121 ILE A O 1
ATOM 982 N N . PHE A 1 122 ? -23.403 -2.259 20.869 1.00 96.81 122 PHE A N 1
ATOM 983 C CA . PHE A 1 122 ? -23.727 -3.621 20.442 1.00 96.81 122 PHE A CA 1
ATOM 984 C C . PHE A 1 122 ? -23.376 -3.880 18.966 1.00 96.81 122 PHE A C 1
ATOM 986 O O . PHE A 1 122 ? -22.805 -4.922 18.635 1.00 96.81 122 PHE A O 1
ATOM 993 N N . ILE A 1 123 ? -23.675 -2.930 18.073 1.00 94.81 123 ILE A N 1
ATOM 994 C CA . ILE A 1 123 ? -23.311 -3.027 16.650 1.00 94.81 123 ILE A CA 1
ATOM 995 C C . ILE A 1 123 ? -21.785 -3.061 16.486 1.00 94.81 123 ILE A C 1
ATOM 997 O O . ILE A 1 123 ? -21.268 -3.924 15.773 1.00 94.81 123 ILE A O 1
ATOM 1001 N N . LEU A 1 124 ? -21.062 -2.169 17.169 1.00 94.00 124 LEU A N 1
ATOM 1002 C CA . LEU A 1 124 ? -19.599 -2.093 17.111 1.00 94.00 124 LEU A CA 1
ATOM 1003 C C . LEU A 1 124 ? -18.935 -3.366 17.658 1.00 94.00 124 LEU A C 1
ATOM 1005 O O . LEU A 1 124 ? -18.014 -3.889 17.036 1.00 94.00 124 LEU A O 1
ATOM 1009 N N . GLU A 1 125 ? -19.424 -3.913 18.772 1.00 95.75 125 GLU A N 1
ATOM 1010 C CA . GLU A 1 125 ? -18.934 -5.173 19.347 1.00 95.75 125 GLU A CA 1
ATOM 1011 C C . GLU A 1 125 ? -19.169 -6.361 18.412 1.00 95.75 125 GLU A C 1
ATOM 1013 O O . GLU A 1 125 ? -18.323 -7.254 18.305 1.00 95.75 125 GLU A O 1
ATOM 1018 N N . LYS A 1 126 ? -20.312 -6.390 17.715 1.00 94.56 126 LYS A N 1
ATOM 1019 C CA . LYS A 1 126 ? -20.593 -7.422 16.713 1.00 94.56 126 LYS A CA 1
ATOM 1020 C C . LYS A 1 126 ? -19.591 -7.347 15.560 1.00 94.56 126 LYS A C 1
ATOM 1022 O O . LYS A 1 126 ? -19.043 -8.382 15.188 1.00 94.56 126 LYS A O 1
ATOM 1027 N N . GLN A 1 127 ? -19.326 -6.153 15.030 1.00 90.69 127 GLN A N 1
ATOM 1028 C CA . GLN A 1 127 ? -18.351 -5.967 13.949 1.00 90.69 127 GLN A CA 1
ATOM 1029 C C . GLN A 1 127 ? -16.928 -6.317 14.392 1.00 90.69 127 GLN A C 1
ATOM 1031 O O . GLN A 1 127 ? -16.224 -7.048 13.698 1.00 90.69 127 GLN A O 1
ATOM 1036 N N . GLN A 1 128 ? -16.538 -5.903 15.598 1.00 92.94 128 GLN A N 1
ATOM 1037 C CA . GLN A 1 128 ? -15.254 -6.275 16.186 1.00 92.94 128 GLN A CA 1
ATOM 1038 C C . GLN A 1 128 ? -15.076 -7.799 16.260 1.00 92.94 128 GLN A C 1
ATOM 1040 O O . GLN A 1 128 ? -14.020 -8.318 15.901 1.00 92.94 128 GLN A O 1
ATOM 1045 N N . LYS A 1 129 ? -16.106 -8.534 16.699 1.00 92.62 129 LYS A N 1
ATOM 1046 C CA . LYS A 1 129 ? -16.072 -10.004 16.758 1.00 92.62 129 LYS A CA 1
ATOM 1047 C C . LYS A 1 129 ? -15.937 -10.640 15.377 1.00 92.62 129 LYS A C 1
ATOM 1049 O O . LYS A 1 129 ? -15.160 -11.579 15.237 1.00 92.62 129 LYS A O 1
ATOM 1054 N N . LEU A 1 130 ? -16.665 -10.137 14.377 1.00 89.19 130 LEU A N 1
ATOM 1055 C CA . LEU A 1 130 ? -16.570 -10.627 12.996 1.00 89.19 130 LEU A CA 1
ATOM 1056 C C . LEU A 1 130 ? -15.165 -10.438 12.421 1.00 89.19 130 LEU A C 1
ATOM 1058 O O . LEU A 1 130 ? -14.659 -11.316 11.731 1.00 89.19 130 LEU A O 1
ATOM 1062 N N . LEU A 1 131 ? -14.524 -9.317 12.735 1.00 88.19 131 LEU A N 1
ATOM 1063 C CA . LEU A 1 131 ? -13.162 -9.039 12.308 1.00 88.19 131 LEU A CA 1
ATOM 1064 C C . LEU A 1 131 ? -12.139 -9.930 13.028 1.00 88.19 131 LEU A C 1
ATOM 1066 O O . LEU A 1 131 ? -11.260 -10.491 12.386 1.00 88.19 131 LEU A O 1
ATOM 1070 N N . LEU A 1 132 ? -12.275 -10.129 14.343 1.00 89.94 132 LEU A N 1
ATOM 1071 C CA . LEU A 1 132 ? -11.399 -11.033 15.102 1.00 89.94 132 LEU A CA 1
ATOM 1072 C C . LEU A 1 132 ? -11.548 -12.501 14.681 1.00 89.94 132 LEU A C 1
ATOM 1074 O O . LEU A 1 132 ? -10.576 -13.249 14.758 1.00 89.94 132 LEU A O 1
ATOM 1078 N N . ALA A 1 133 ? -12.725 -12.915 14.206 1.00 91.56 133 ALA A N 1
ATOM 1079 C CA . ALA A 1 133 ? -12.923 -14.254 13.651 1.00 91.56 133 ALA A CA 1
ATOM 1080 C C . ALA A 1 133 ? -12.029 -14.518 12.423 1.00 91.56 133 ALA A C 1
ATOM 1082 O O . ALA A 1 133 ? -11.599 -15.657 12.225 1.00 91.56 133 ALA A O 1
ATOM 1083 N N . LYS A 1 134 ? -11.639 -13.465 11.684 1.00 88.81 134 LYS A N 1
ATOM 1084 C CA . LYS A 1 134 ? -10.703 -13.547 10.545 1.00 88.81 134 LYS A CA 1
ATOM 1085 C C . LYS A 1 134 ? -9.288 -13.947 10.921 1.00 88.81 134 LYS A C 1
ATOM 1087 O O . LYS A 1 134 ? -8.497 -14.296 10.062 1.00 88.81 134 LYS A O 1
ATOM 1092 N N . LEU A 1 135 ? -8.945 -13.940 12.208 1.00 86.62 135 LEU A N 1
ATOM 1093 C CA . LEU A 1 135 ? -7.664 -14.484 12.659 1.00 86.62 135 LEU A CA 1
ATOM 1094 C C . LEU A 1 135 ? -7.598 -16.013 12.505 1.00 86.62 135 LEU A C 1
ATOM 1096 O O . LEU A 1 135 ? -6.505 -16.577 12.533 1.00 86.62 135 LEU A O 1
ATOM 1100 N N . THR A 1 136 ? -8.751 -16.674 12.369 1.00 86.44 136 THR A N 1
ATOM 1101 C CA . THR A 1 136 ? -8.868 -18.132 12.216 1.00 86.44 136 THR A CA 1
ATOM 1102 C C . THR A 1 136 ? -9.608 -18.565 10.953 1.00 86.44 136 THR A C 1
ATOM 1104 O O . THR A 1 136 ? -9.233 -19.583 10.383 1.00 86.44 136 THR A O 1
ATOM 1107 N N . ASP A 1 137 ? -10.639 -17.826 10.539 1.00 90.88 137 ASP A N 1
ATOM 1108 C CA . ASP A 1 137 ? -11.471 -18.107 9.362 1.00 90.88 137 ASP A CA 1
ATOM 1109 C C . ASP A 1 137 ? -11.478 -16.864 8.466 1.00 90.88 137 ASP A C 1
ATOM 1111 O O . ASP A 1 137 ? -12.208 -15.905 8.719 1.00 90.88 137 ASP A O 1
ATOM 1115 N N . ASP A 1 138 ? -10.550 -16.841 7.512 1.00 93.44 138 ASP A N 1
ATOM 1116 C CA . ASP A 1 138 ? -10.128 -15.645 6.785 1.00 93.44 138 ASP A CA 1
ATOM 1117 C C . ASP A 1 138 ? -10.563 -15.723 5.319 1.00 93.44 138 ASP A C 1
ATOM 1119 O O . ASP A 1 138 ? -9.820 -16.173 4.443 1.00 93.44 138 ASP A O 1
ATOM 1123 N N . GLU A 1 139 ? -11.778 -15.259 5.032 1.00 94.12 139 GLU A N 1
ATOM 1124 C CA . GLU A 1 139 ? -12.315 -15.302 3.673 1.00 94.12 139 GLU A CA 1
ATOM 1125 C C . GLU A 1 139 ? -11.552 -14.386 2.702 1.00 94.12 139 GLU A C 1
ATOM 1127 O O . GLU A 1 139 ? -11.582 -14.603 1.490 1.00 94.12 139 GLU A O 1
ATOM 1132 N N . ILE A 1 140 ? -10.851 -13.373 3.229 1.00 95.81 140 ILE A N 1
ATOM 1133 C CA . ILE A 1 140 ? -10.019 -12.465 2.435 1.00 95.81 140 ILE A CA 1
ATOM 1134 C C . ILE A 1 140 ? -8.747 -13.195 2.007 1.00 95.81 140 ILE A C 1
ATOM 1136 O O . ILE A 1 140 ? -8.351 -13.110 0.844 1.00 95.81 140 ILE A O 1
ATOM 1140 N N . LEU A 1 141 ? -8.107 -13.934 2.917 1.00 97.00 141 LEU A N 1
ATOM 1141 C CA . LEU A 1 141 ? -6.966 -14.779 2.567 1.00 97.00 141 LEU A CA 1
ATOM 1142 C C . LEU A 1 141 ? -7.346 -15.832 1.520 1.00 97.00 141 LEU A C 1
ATOM 1144 O O . LEU A 1 141 ? -6.619 -15.972 0.538 1.00 97.00 141 LEU A O 1
ATOM 1148 N N . ASP A 1 142 ? -8.491 -16.499 1.679 1.00 97.00 142 ASP A N 1
ATOM 1149 C CA . ASP A 1 142 ? -9.000 -17.477 0.707 1.00 97.00 142 ASP A CA 1
ATOM 1150 C C . ASP A 1 142 ? -9.241 -16.852 -0.675 1.00 97.00 142 ASP A C 1
ATOM 1152 O O . ASP A 1 142 ? -8.975 -17.470 -1.711 1.00 97.00 142 ASP A O 1
ATOM 1156 N N . PHE A 1 143 ? -9.780 -15.630 -0.714 1.00 97.88 143 PHE A N 1
ATOM 1157 C CA . PHE A 1 143 ? -9.961 -14.880 -1.954 1.00 97.88 143 PHE A CA 1
ATOM 1158 C C . PHE A 1 143 ? -8.612 -14.580 -2.623 1.00 97.88 143 PHE A C 1
ATOM 1160 O O . PHE A 1 143 ? -8.438 -14.861 -3.811 1.00 97.88 143 PHE A O 1
ATOM 1167 N N . VAL A 1 144 ? -7.648 -14.059 -1.859 1.00 97.94 144 VAL A N 1
ATOM 1168 C CA . VAL A 1 144 ? -6.309 -13.708 -2.355 1.00 97.94 144 VAL A CA 1
ATOM 1169 C C . VAL A 1 144 ? -5.557 -14.947 -2.849 1.00 97.94 144 VAL A C 1
ATOM 1171 O O . VAL A 1 144 ? -4.965 -14.903 -3.927 1.00 97.94 144 VAL A O 1
ATOM 1174 N N . GLU A 1 145 ? -5.614 -16.064 -2.120 1.00 96.88 145 GLU A N 1
ATOM 1175 C CA . GLU A 1 145 ? -5.009 -17.335 -2.537 1.00 96.88 145 GLU A CA 1
ATOM 1176 C C . GLU A 1 145 ? -5.545 -17.774 -3.906 1.00 96.88 145 GLU A C 1
ATOM 1178 O O . GLU A 1 145 ? -4.768 -18.026 -4.827 1.00 96.88 145 GLU A O 1
ATOM 1183 N N . LYS A 1 146 ? -6.873 -17.793 -4.074 1.00 97.81 146 LYS A N 1
ATOM 1184 C CA . LYS A 1 146 ? -7.516 -18.182 -5.340 1.00 97.81 146 LYS A CA 1
ATOM 1185 C C . LYS A 1 146 ? -7.183 -17.223 -6.480 1.00 97.81 146 LYS A C 1
ATOM 1187 O O . LYS A 1 146 ? -6.996 -17.660 -7.615 1.00 97.81 146 LYS A O 1
ATOM 1192 N N . LEU A 1 147 ? -7.126 -15.921 -6.202 1.00 98.31 147 LEU A N 1
ATOM 1193 C CA . LEU A 1 147 ? -6.839 -14.900 -7.208 1.00 98.31 147 LEU A CA 1
ATOM 1194 C C . LEU A 1 147 ? -5.428 -15.073 -7.797 1.00 98.31 147 LEU A C 1
ATOM 1196 O O . LEU A 1 147 ? -5.260 -15.008 -9.022 1.00 98.31 147 LEU A O 1
ATOM 1200 N N . PHE A 1 148 ? -4.439 -15.342 -6.938 1.00 98.06 148 PHE A N 1
ATOM 1201 C CA . PHE A 1 148 ? -3.021 -15.432 -7.304 1.00 98.06 148 PHE A CA 1
ATOM 1202 C C . PHE A 1 148 ? -2.473 -16.857 -7.448 1.00 98.06 148 PHE A C 1
ATOM 1204 O O . PHE A 1 148 ? -1.252 -17.022 -7.571 1.00 98.06 148 PHE A O 1
ATOM 1211 N N . ASP A 1 149 ? -3.335 -17.875 -7.493 1.00 96.56 149 ASP A N 1
ATOM 1212 C CA . ASP A 1 149 ? -2.914 -19.249 -7.769 1.00 96.56 149 ASP A CA 1
ATOM 1213 C C . ASP A 1 149 ? -2.147 -19.320 -9.102 1.00 96.56 149 ASP A C 1
ATOM 1215 O O . ASP A 1 149 ? -2.616 -18.864 -10.150 1.00 96.56 149 ASP A O 1
ATOM 1219 N N . GLY A 1 150 ? -0.908 -19.814 -9.039 1.00 96.44 150 GLY A N 1
ATOM 1220 C CA . GLY A 1 150 ? 0.034 -19.844 -10.163 1.00 96.44 150 GLY A CA 1
ATOM 1221 C C . GLY A 1 150 ? 0.559 -18.482 -10.653 1.00 96.44 150 GLY A C 1
ATOM 1222 O O . GLY A 1 150 ? 1.312 -18.452 -11.626 1.00 96.44 150 GLY A O 1
ATOM 1223 N N . LYS A 1 151 ? 0.208 -17.364 -10.002 1.00 97.62 151 LYS A N 1
ATOM 1224 C CA . LYS A 1 151 ? 0.516 -15.979 -10.438 1.00 97.62 151 LYS A CA 1
ATOM 1225 C C . LYS A 1 151 ? 1.372 -15.196 -9.438 1.00 97.62 151 LYS A C 1
ATOM 1227 O O . LYS A 1 151 ? 1.454 -13.969 -9.494 1.00 97.62 151 LYS A O 1
ATOM 1232 N N . THR A 1 152 ? 2.018 -15.906 -8.517 1.00 97.94 152 THR A N 1
ATOM 1233 C CA . THR A 1 152 ? 2.969 -15.329 -7.561 1.00 97.94 152 THR A CA 1
ATOM 1234 C C . THR A 1 152 ? 4.396 -15.422 -8.101 1.00 97.94 152 THR A C 1
ATOM 1236 O O . THR A 1 152 ? 4.829 -16.472 -8.581 1.00 97.94 152 THR A O 1
ATOM 1239 N N . GLY A 1 153 ? 5.144 -14.323 -8.018 1.00 95.81 153 GLY A N 1
ATOM 1240 C CA . GLY A 1 153 ? 6.558 -14.278 -8.376 1.00 95.81 153 GLY A CA 1
ATOM 1241 C C . GLY A 1 153 ? 7.419 -15.200 -7.508 1.00 95.81 153 GLY A C 1
ATOM 1242 O O . GLY A 1 153 ? 7.049 -15.580 -6.399 1.00 95.81 153 GLY A O 1
ATOM 1243 N N . ARG A 1 154 ? 8.607 -15.558 -8.002 1.00 96.00 154 ARG A N 1
ATOM 1244 C CA . ARG A 1 154 ? 9.576 -16.348 -7.226 1.00 96.00 154 ARG A CA 1
ATOM 1245 C C . ARG A 1 154 ? 10.409 -15.441 -6.315 1.00 96.00 154 ARG A C 1
ATOM 1247 O O . ARG A 1 154 ? 10.651 -14.290 -6.679 1.00 96.00 154 ARG A O 1
ATOM 1254 N N . PRO A 1 155 ? 10.870 -15.928 -5.149 1.00 96.62 155 PRO A N 1
ATOM 1255 C CA . PRO A 1 155 ? 11.839 -15.189 -4.350 1.00 96.62 155 PRO A CA 1
ATOM 1256 C C . PRO A 1 155 ? 13.134 -14.985 -5.137 1.00 96.62 155 PRO A C 1
ATOM 1258 O O . PRO A 1 155 ? 13.575 -15.873 -5.868 1.00 96.62 155 PRO A O 1
ATOM 1261 N N . PHE A 1 156 ? 13.766 -13.832 -4.940 1.00 97.38 156 PHE A N 1
ATOM 1262 C CA . PHE A 1 156 ? 15.144 -13.634 -5.370 1.00 97.38 156 PHE A CA 1
ATOM 1263 C C . PHE A 1 156 ? 16.111 -14.440 -4.506 1.00 97.38 156 PHE A C 1
ATOM 1265 O O . PHE A 1 156 ? 15.848 -14.697 -3.329 1.00 97.38 156 PHE A O 1
ATOM 1272 N N . SER A 1 157 ? 17.234 -14.845 -5.103 1.00 96.88 157 SER A N 1
ATOM 1273 C CA . SER A 1 157 ? 18.318 -15.474 -4.354 1.00 96.88 157 SER A CA 1
ATOM 1274 C C . SER A 1 157 ? 18.974 -14.462 -3.414 1.00 96.88 157 SER A C 1
ATOM 1276 O O . SER A 1 157 ? 18.872 -13.249 -3.614 1.00 96.88 157 SER A O 1
ATOM 1278 N N . ASN A 1 158 ? 19.684 -14.950 -2.398 1.00 94.31 158 ASN A N 1
ATOM 1279 C CA . ASN A 1 158 ? 20.391 -14.073 -1.467 1.00 94.31 158 ASN A CA 1
ATOM 1280 C C . ASN A 1 158 ? 21.434 -13.208 -2.183 1.00 94.31 158 ASN A C 1
ATOM 1282 O O . ASN A 1 158 ? 21.579 -12.036 -1.855 1.00 94.31 158 ASN A O 1
ATOM 1286 N N . GLU A 1 159 ? 22.119 -13.750 -3.190 1.00 96.50 159 GLU A N 1
ATOM 1287 C CA . GLU A 1 159 ? 23.082 -13.006 -4.005 1.00 96.50 159 GLU A CA 1
ATOM 1288 C C . GLU A 1 159 ? 22.391 -11.844 -4.718 1.00 96.50 159 GLU A C 1
ATOM 1290 O O . GLU A 1 159 ? 22.878 -10.715 -4.679 1.00 96.50 159 GLU A O 1
ATOM 1295 N N . LYS A 1 160 ? 21.206 -12.093 -5.289 1.00 96.88 160 LYS A N 1
ATOM 1296 C CA . LYS A 1 160 ? 20.439 -11.054 -5.970 1.00 96.88 160 LYS A CA 1
ATOM 1297 C C . LYS A 1 160 ? 19.927 -9.984 -5.006 1.00 96.88 160 LYS A C 1
ATOM 1299 O O . LYS A 1 160 ? 19.935 -8.805 -5.343 1.00 96.88 160 LYS A O 1
ATOM 1304 N N . LEU A 1 161 ? 19.524 -10.375 -3.798 1.00 96.31 161 LEU A N 1
ATOM 1305 C CA . LEU A 1 161 ? 19.136 -9.430 -2.748 1.00 96.31 161 LEU A CA 1
ATOM 1306 C C . LEU A 1 161 ? 20.314 -8.555 -2.298 1.00 96.31 161 LEU A C 1
ATOM 1308 O O . LEU A 1 161 ? 20.127 -7.360 -2.091 1.00 96.31 161 LEU A O 1
ATOM 1312 N N . ILE A 1 162 ? 21.526 -9.112 -2.199 1.00 95.50 162 ILE A N 1
ATOM 1313 C CA . ILE A 1 162 ? 22.748 -8.349 -1.893 1.00 95.50 162 ILE A CA 1
ATOM 1314 C C . ILE A 1 162 ? 23.055 -7.340 -3.008 1.00 95.50 162 ILE A C 1
ATOM 1316 O O . ILE A 1 162 ? 23.389 -6.192 -2.713 1.00 95.50 162 ILE A O 1
ATOM 1320 N N . GLU A 1 163 ? 22.919 -7.736 -4.277 1.00 97.00 163 GLU A N 1
ATOM 1321 C CA . GLU A 1 163 ? 23.082 -6.825 -5.419 1.00 97.00 163 GLU A CA 1
ATOM 1322 C C . GLU A 1 163 ? 22.086 -5.664 -5.364 1.00 97.00 163 GLU A C 1
ATOM 1324 O O . GLU A 1 163 ? 22.494 -4.507 -5.450 1.00 97.00 163 GLU A O 1
ATOM 1329 N N . ILE A 1 164 ? 20.799 -5.972 -5.170 1.00 96.88 164 ILE A N 1
ATOM 1330 C CA . ILE A 1 164 ? 19.732 -4.967 -5.079 1.00 96.88 164 ILE A CA 1
ATOM 1331 C C . ILE A 1 164 ? 19.964 -4.046 -3.881 1.00 96.88 164 ILE A C 1
ATOM 1333 O O . ILE A 1 164 ? 19.781 -2.843 -4.002 1.00 96.88 164 ILE A O 1
ATOM 1337 N N . ALA A 1 165 ? 20.402 -4.573 -2.737 1.00 94.62 165 ALA A N 1
ATOM 1338 C CA . ALA A 1 165 ? 20.708 -3.761 -1.563 1.00 94.62 165 ALA A CA 1
ATOM 1339 C C . ALA A 1 165 ? 21.871 -2.792 -1.816 1.00 94.62 165 ALA A C 1
ATOM 1341 O O . ALA A 1 165 ? 21.823 -1.641 -1.386 1.00 94.62 165 ALA A O 1
ATOM 1342 N N . LYS A 1 166 ? 22.911 -3.237 -2.530 1.00 94.94 166 LYS A N 1
ATOM 1343 C CA . LYS A 1 166 ? 24.040 -2.379 -2.904 1.00 94.94 166 LYS A CA 1
ATOM 1344 C C . LYS A 1 166 ? 23.611 -1.283 -3.883 1.00 94.94 166 LYS A C 1
ATOM 1346 O O . LYS A 1 166 ? 23.969 -0.128 -3.681 1.00 94.94 166 LYS A O 1
ATOM 1351 N N . GLU A 1 167 ? 22.840 -1.639 -4.910 1.00 95.44 167 GLU A N 1
ATOM 1352 C CA . GLU A 1 167 ? 22.244 -0.670 -5.840 1.00 95.44 167 GLU A CA 1
ATOM 1353 C C . GLU A 1 167 ? 21.334 0.316 -5.091 1.00 95.44 167 GLU A C 1
ATOM 1355 O O . GLU A 1 167 ? 21.409 1.523 -5.309 1.00 95.44 167 GLU A O 1
ATOM 1360 N N . GLY A 1 168 ? 20.512 -0.189 -4.172 1.00 94.81 168 GLY A N 1
ATOM 1361 C CA . GLY A 1 168 ? 19.573 0.591 -3.377 1.00 94.81 168 GLY A CA 1
ATOM 1362 C C . GLY A 1 168 ? 20.253 1.647 -2.518 1.00 94.81 168 GLY A C 1
ATOM 1363 O O . GLY A 1 168 ? 19.764 2.768 -2.455 1.00 94.81 168 GLY A O 1
ATOM 1364 N N . GLU A 1 169 ? 21.403 1.341 -1.919 1.00 92.38 169 GLU A N 1
ATOM 1365 C CA . GLU A 1 169 ? 22.175 2.328 -1.159 1.00 92.38 169 GLU A CA 1
ATOM 1366 C C . GLU A 1 169 ? 22.593 3.517 -2.046 1.00 92.38 169 GLU A C 1
ATOM 1368 O O . GLU A 1 169 ? 22.390 4.672 -1.674 1.00 92.38 169 GLU A O 1
ATOM 1373 N N . GLU A 1 170 ? 23.086 3.254 -3.262 1.00 93.81 170 GLU A N 1
ATOM 1374 C CA . GLU A 1 170 ? 23.451 4.308 -4.220 1.00 93.81 170 GLU A CA 1
ATOM 1375 C C . GLU A 1 170 ? 22.224 5.077 -4.739 1.00 93.81 170 GLU A C 1
ATOM 1377 O O . GLU A 1 170 ? 22.262 6.307 -4.844 1.00 93.81 170 GLU A O 1
ATOM 1382 N N . ARG A 1 171 ? 21.126 4.373 -5.051 1.00 94.94 171 ARG A N 1
ATOM 1383 C CA . ARG A 1 171 ? 19.866 4.984 -5.507 1.00 94.94 171 ARG A CA 1
ATOM 1384 C C . ARG A 1 171 ? 19.281 5.894 -4.439 1.00 94.94 171 ARG A C 1
ATOM 1386 O O . ARG A 1 171 ? 18.888 7.012 -4.753 1.00 94.94 171 ARG A O 1
ATOM 1393 N N . TYR A 1 172 ? 19.255 5.451 -3.187 1.00 92.50 172 TYR A N 1
ATOM 1394 C CA . TYR A 1 172 ? 18.627 6.191 -2.094 1.00 92.50 172 TYR A CA 1
ATOM 1395 C C . TYR A 1 172 ? 19.423 7.443 -1.729 1.00 92.50 172 TYR A C 1
ATOM 1397 O O . TYR A 1 172 ? 18.823 8.480 -1.465 1.00 92.50 172 TYR A O 1
ATOM 1405 N N . GLN A 1 173 ? 20.758 7.391 -1.801 1.00 89.81 173 GLN A N 1
ATOM 1406 C CA . GLN A 1 173 ? 21.615 8.575 -1.648 1.00 89.81 173 GLN A CA 1
ATOM 1407 C C . GLN A 1 173 ? 21.374 9.634 -2.732 1.00 89.81 173 GLN A C 1
ATOM 1409 O O . GLN A 1 173 ? 21.589 10.818 -2.491 1.00 89.81 173 GLN A O 1
ATOM 1414 N N . ARG A 1 174 ? 20.941 9.217 -3.926 1.00 91.00 174 ARG A N 1
ATOM 1415 C CA . ARG A 1 174 ? 20.636 10.101 -5.061 1.00 91.00 174 ARG A CA 1
ATOM 1416 C C . ARG A 1 174 ? 19.140 10.359 -5.241 1.00 91.00 174 ARG A C 1
ATOM 1418 O O . ARG A 1 174 ? 18.757 10.852 -6.298 1.00 91.00 174 ARG A O 1
ATOM 1425 N N . GLU A 1 175 ? 18.309 9.966 -4.273 1.00 91.50 175 GLU A N 1
ATOM 1426 C CA . GLU A 1 175 ? 16.842 10.066 -4.343 1.00 91.50 175 GLU A CA 1
ATOM 1427 C C . GLU A 1 175 ? 16.263 9.495 -5.652 1.00 91.50 175 GLU A C 1
ATOM 1429 O O . GLU A 1 175 ? 15.311 10.008 -6.237 1.00 91.50 175 GLU A O 1
ATOM 1434 N N . THR A 1 176 ? 16.874 8.420 -6.152 1.00 92.44 176 THR A N 1
ATOM 1435 C CA . THR A 1 176 ? 16.424 7.726 -7.359 1.00 92.44 176 THR A CA 1
ATOM 1436 C C . THR A 1 176 ? 15.293 6.760 -6.990 1.00 92.44 176 THR A C 1
ATOM 1438 O O . THR A 1 176 ? 15.526 5.850 -6.188 1.00 92.44 176 THR A O 1
ATOM 1441 N N . PRO A 1 177 ? 14.082 6.920 -7.554 1.00 94.56 177 PRO A N 1
ATOM 1442 C CA . PRO A 1 177 ? 12.914 6.111 -7.199 1.00 94.56 177 PRO A CA 1
ATOM 1443 C C . PRO A 1 177 ? 13.033 4.654 -7.676 1.00 94.56 177 PRO A C 1
ATOM 1445 O O . PRO A 1 177 ? 13.800 4.408 -8.604 1.00 94.56 177 PRO A O 1
ATOM 1448 N N . PRO A 1 178 ? 12.266 3.695 -7.125 1.00 94.94 178 PRO A N 1
ATOM 1449 C CA . PRO A 1 178 ? 11.399 3.834 -5.957 1.00 94.94 178 PRO A CA 1
ATOM 1450 C C . PRO A 1 178 ? 12.115 3.419 -4.657 1.00 94.94 178 PRO A C 1
ATOM 1452 O O . PRO A 1 178 ? 13.164 2.773 -4.685 1.00 94.94 178 PRO A O 1
ATOM 1455 N N . GLY A 1 179 ? 11.525 3.754 -3.511 1.00 90.44 179 GLY A N 1
ATOM 1456 C CA . GLY A 1 179 ? 11.894 3.247 -2.188 1.00 90.44 179 GLY A CA 1
ATOM 1457 C C . GLY A 1 179 ? 12.810 4.150 -1.359 1.00 90.44 179 GLY A C 1
ATOM 1458 O O . GLY A 1 179 ? 13.019 3.872 -0.175 1.00 90.44 179 GLY A O 1
ATOM 1459 N N . TYR A 1 180 ? 13.348 5.247 -1.908 1.00 88.19 180 TYR A N 1
ATOM 1460 C CA . TYR A 1 180 ? 14.292 6.099 -1.169 1.00 88.19 180 TYR A CA 1
ATOM 1461 C C . TYR A 1 180 ? 13.666 6.764 0.065 1.00 88.19 180 TYR A C 1
ATOM 1463 O O . TYR A 1 180 ? 14.377 7.087 1.021 1.00 88.19 180 TYR A O 1
ATOM 1471 N N . LYS A 1 181 ? 12.334 6.904 0.108 1.00 84.88 181 LYS A N 1
ATOM 1472 C CA . LYS A 1 181 ? 11.618 7.388 1.301 1.00 84.88 181 LYS A CA 1
ATOM 1473 C C . LYS A 1 181 ? 11.657 6.420 2.477 1.00 84.88 181 LYS A C 1
ATOM 1475 O O . LYS A 1 181 ? 11.473 6.839 3.620 1.00 84.88 181 LYS A O 1
ATOM 1480 N N . ASP A 1 182 ? 11.973 5.157 2.223 1.00 81.19 182 ASP A N 1
ATOM 1481 C CA . ASP A 1 182 ? 12.058 4.114 3.236 1.00 81.19 182 ASP A CA 1
ATOM 1482 C C . ASP A 1 182 ? 13.476 3.908 3.779 1.00 81.19 182 ASP A C 1
ATOM 1484 O O . ASP A 1 182 ? 13.686 3.026 4.612 1.00 81.19 182 ASP A O 1
ATOM 1488 N N . ASN A 1 183 ? 14.445 4.761 3.416 1.00 77.25 183 ASN A N 1
ATOM 1489 C CA . ASN A 1 183 ? 15.839 4.638 3.864 1.00 77.25 183 ASN A CA 1
ATOM 1490 C C . ASN A 1 183 ? 15.995 4.613 5.403 1.00 77.25 183 ASN A C 1
ATOM 1492 O O . ASN A 1 183 ? 16.939 4.031 5.930 1.00 77.25 183 ASN A O 1
ATOM 1496 N N . LYS A 1 184 ? 15.038 5.191 6.143 1.00 69.88 184 LYS A N 1
ATOM 1497 C CA . LYS A 1 184 ? 15.016 5.196 7.618 1.00 69.88 184 LYS A CA 1
ATOM 1498 C C . LYS A 1 184 ? 14.479 3.892 8.239 1.00 69.88 184 LYS A C 1
ATOM 1500 O O . LYS A 1 184 ? 14.572 3.723 9.454 1.00 69.88 184 LYS A O 1
ATOM 1505 N N . LYS A 1 185 ? 13.916 2.964 7.452 1.00 68.81 185 LYS A N 1
ATOM 1506 C CA . LYS A 1 185 ? 13.328 1.692 7.920 1.00 68.81 185 LYS A CA 1
ATOM 1507 C C . LYS A 1 185 ? 14.390 0.605 8.116 1.00 68.81 185 LYS A C 1
ATOM 1509 O O . LYS A 1 185 ? 14.307 -0.472 7.524 1.00 68.81 185 LYS A O 1
ATOM 1514 N N . ASP A 1 186 ? 15.379 0.871 8.959 1.00 63.97 186 ASP A N 1
ATOM 1515 C CA . ASP A 1 186 ? 16.400 -0.125 9.278 1.00 63.97 186 ASP A CA 1
ATOM 1516 C C . ASP A 1 186 ? 15.879 -1.156 10.300 1.00 63.97 186 ASP A C 1
ATOM 1518 O O . ASP A 1 186 ? 15.052 -0.851 11.169 1.00 63.97 186 ASP A O 1
ATOM 1522 N N . SER A 1 187 ? 16.308 -2.414 10.188 1.00 66.56 187 SER A N 1
ATOM 1523 C CA . SER A 1 187 ? 15.883 -3.479 11.101 1.00 66.56 187 SER A CA 1
ATOM 1524 C C . SER A 1 187 ? 16.988 -4.491 11.346 1.00 66.56 187 SER A C 1
ATOM 1526 O O . SER A 1 187 ? 17.424 -5.185 10.435 1.00 66.56 187 SER A O 1
ATOM 1528 N N . LEU A 1 188 ? 17.334 -4.676 12.624 1.00 62.78 188 LEU A N 1
ATOM 1529 C CA . LEU A 1 188 ? 18.310 -5.678 13.072 1.00 62.78 188 LEU A CA 1
ATOM 1530 C C . LEU A 1 188 ? 17.968 -7.112 12.626 1.00 62.78 188 LEU A C 1
ATOM 1532 O O . LEU A 1 188 ? 18.861 -7.945 12.523 1.00 62.78 188 LEU A O 1
ATOM 1536 N N . ASN A 1 189 ? 16.688 -7.398 12.367 1.00 74.81 189 ASN A N 1
ATOM 1537 C CA . ASN A 1 189 ? 16.203 -8.734 12.017 1.00 74.81 189 ASN A CA 1
ATOM 1538 C C . ASN A 1 189 ? 15.976 -8.932 10.508 1.00 74.81 189 ASN A C 1
ATOM 1540 O O . ASN A 1 189 ? 15.745 -10.062 10.085 1.00 74.81 189 ASN A O 1
ATOM 1544 N N . ASP A 1 190 ? 15.985 -7.863 9.708 1.00 80.00 190 ASP A N 1
ATOM 1545 C CA . ASP A 1 190 ? 15.786 -7.936 8.257 1.00 80.00 190 ASP A CA 1
ATOM 1546 C C . ASP A 1 190 ? 16.567 -6.801 7.568 1.00 80.00 190 ASP A C 1
ATOM 1548 O O . ASP A 1 190 ? 16.040 -5.691 7.435 1.00 80.00 190 ASP A O 1
ATOM 1552 N N . PRO A 1 191 ? 17.816 -7.060 7.129 1.00 81.75 191 PRO A N 1
ATOM 1553 C CA . PRO A 1 191 ? 18.679 -6.038 6.533 1.00 81.75 191 PRO A CA 1
ATOM 1554 C C . PRO A 1 191 ? 18.156 -5.527 5.183 1.00 81.75 191 PRO A C 1
ATOM 1556 O O . PRO A 1 191 ? 18.636 -4.515 4.678 1.00 81.75 191 PRO A O 1
ATOM 1559 N N . TYR A 1 192 ? 17.165 -6.205 4.594 1.00 87.75 192 TYR A N 1
ATOM 1560 C CA . TYR A 1 192 ? 16.565 -5.821 3.320 1.00 87.75 192 TYR A CA 1
ATOM 1561 C C . TYR A 1 192 ? 15.268 -5.031 3.484 1.00 87.75 192 TYR A C 1
ATOM 1563 O O . TYR A 1 192 ? 14.680 -4.614 2.488 1.00 87.75 192 TYR A O 1
ATOM 1571 N N . ARG A 1 193 ? 14.815 -4.789 4.723 1.00 86.50 193 ARG A N 1
ATOM 1572 C CA . ARG A 1 193 ? 13.523 -4.147 4.997 1.00 86.50 193 ARG A CA 1
ATOM 1573 C C . ARG A 1 193 ? 13.383 -2.777 4.332 1.00 86.50 193 ARG A C 1
ATOM 1575 O O . ARG A 1 193 ? 12.329 -2.501 3.770 1.00 86.50 193 ARG A O 1
ATOM 1582 N N . LYS A 1 194 ? 14.426 -1.942 4.368 1.00 89.44 194 LYS A N 1
ATOM 1583 C CA . LYS A 1 194 ? 14.413 -0.618 3.720 1.00 89.44 194 LYS A CA 1
ATOM 1584 C C . LYS A 1 194 ? 14.386 -0.684 2.186 1.00 89.44 194 LYS A C 1
ATOM 1586 O O . LYS A 1 194 ? 14.048 0.300 1.541 1.00 89.44 194 LYS A O 1
ATOM 1591 N N . TYR A 1 195 ? 14.703 -1.840 1.603 1.00 94.56 195 TYR A N 1
ATOM 1592 C CA . TYR A 1 195 ? 14.705 -2.079 0.158 1.00 94.56 195 TYR A CA 1
ATOM 1593 C C . TYR A 1 195 ? 13.448 -2.807 -0.339 1.00 94.56 195 TYR A C 1
ATOM 1595 O O . TYR A 1 195 ? 13.440 -3.261 -1.478 1.00 94.56 195 TYR A O 1
ATOM 1603 N N . GLY A 1 196 ? 12.397 -2.942 0.482 1.00 94.50 196 GLY A N 1
ATOM 1604 C CA . GLY A 1 196 ? 11.158 -3.645 0.112 1.00 94.50 196 GLY A CA 1
ATOM 1605 C C . GLY A 1 196 ? 10.561 -3.151 -1.211 1.00 94.50 196 GLY A C 1
ATOM 1606 O O . GLY A 1 196 ? 10.439 -3.938 -2.150 1.00 94.50 196 GLY A O 1
ATOM 1607 N N . ASP A 1 197 ? 10.311 -1.843 -1.315 1.00 95.62 197 ASP A N 1
ATOM 1608 C CA . ASP A 1 197 ? 9.791 -1.177 -2.521 1.00 95.62 197 ASP A CA 1
ATOM 1609 C C . ASP A 1 197 ? 10.686 -1.424 -3.748 1.00 95.62 197 ASP A C 1
ATOM 1611 O O . ASP A 1 197 ? 10.207 -1.759 -4.835 1.00 95.62 197 ASP A O 1
ATOM 1615 N N . LEU A 1 198 ? 12.008 -1.345 -3.568 1.00 97.25 198 LEU A N 1
ATOM 1616 C CA . LEU A 1 198 ? 12.974 -1.598 -4.636 1.00 97.25 198 LEU A CA 1
ATOM 1617 C C . LEU A 1 198 ? 12.970 -3.073 -5.076 1.00 97.25 198 LEU A C 1
ATOM 1619 O O . LEU A 1 198 ? 13.039 -3.372 -6.268 1.00 97.25 198 LEU A O 1
ATOM 1623 N N . ILE A 1 199 ? 12.835 -4.019 -4.144 1.00 98.12 199 ILE A N 1
ATOM 1624 C CA . ILE A 1 199 ? 12.718 -5.449 -4.459 1.00 98.12 199 ILE A CA 1
ATOM 1625 C C . ILE A 1 199 ? 11.424 -5.715 -5.239 1.00 98.12 199 ILE A C 1
ATOM 1627 O O . ILE A 1 199 ? 11.471 -6.429 -6.244 1.00 98.12 199 ILE A O 1
ATOM 1631 N N . VAL A 1 200 ? 10.292 -5.127 -4.829 1.00 98.38 200 VAL A N 1
ATOM 1632 C CA . VAL A 1 200 ? 9.024 -5.191 -5.581 1.00 98.38 200 VAL A CA 1
ATOM 1633 C C . VAL A 1 200 ? 9.238 -4.686 -7.008 1.00 98.38 200 VAL A C 1
ATOM 1635 O O . VAL A 1 200 ? 8.878 -5.380 -7.963 1.00 98.38 200 VAL A O 1
ATOM 1638 N N . TRP A 1 201 ? 9.893 -3.534 -7.163 1.00 98.44 201 TRP A N 1
ATOM 1639 C CA . TRP A 1 201 ? 10.197 -2.942 -8.464 1.00 98.44 201 TRP A CA 1
ATOM 1640 C C . TRP A 1 201 ? 11.028 -3.865 -9.362 1.00 98.44 201 TRP A C 1
ATOM 1642 O O . TRP A 1 201 ? 10.643 -4.137 -10.501 1.00 98.44 201 TRP A O 1
ATOM 1652 N N . HIS A 1 202 ? 12.120 -4.436 -8.848 1.00 98.56 202 HIS A N 1
ATOM 1653 C CA . HIS A 1 202 ? 12.931 -5.388 -9.614 1.00 98.56 202 HIS A CA 1
ATOM 1654 C C . HIS A 1 202 ? 12.155 -6.655 -9.997 1.00 98.56 202 HIS A C 1
ATOM 1656 O O . HIS A 1 202 ? 12.339 -7.163 -11.104 1.00 98.56 202 HIS A O 1
ATOM 1662 N N . GLN A 1 203 ? 11.272 -7.160 -9.130 1.00 98.62 203 GLN A N 1
ATOM 1663 C CA . GLN A 1 203 ? 10.436 -8.324 -9.448 1.00 98.62 203 GLN A CA 1
ATOM 1664 C C . GLN A 1 203 ? 9.415 -8.020 -10.548 1.00 98.62 203 GLN A C 1
ATOM 1666 O O . GLN A 1 203 ? 9.180 -8.869 -11.410 1.00 98.62 203 GLN A O 1
ATOM 1671 N N . ILE A 1 204 ? 8.850 -6.811 -10.559 1.00 98.69 204 ILE A N 1
ATOM 1672 C CA . ILE A 1 204 ? 7.985 -6.330 -11.641 1.00 98.69 204 ILE A CA 1
ATOM 1673 C C . ILE A 1 204 ? 8.765 -6.253 -12.961 1.00 98.69 204 ILE A C 1
ATOM 1675 O O . ILE A 1 204 ? 8.305 -6.792 -13.969 1.00 98.69 204 ILE A O 1
ATOM 1679 N N . LEU A 1 205 ? 9.956 -5.645 -12.952 1.00 98.50 205 LEU A N 1
ATOM 1680 C CA . LEU A 1 205 ? 10.814 -5.517 -14.136 1.00 98.50 205 LEU A CA 1
ATOM 1681 C C . LEU A 1 205 ? 11.188 -6.880 -14.731 1.00 98.50 205 LEU A C 1
ATOM 1683 O O . LEU A 1 205 ? 11.059 -7.084 -15.939 1.00 98.50 205 LEU A O 1
ATOM 1687 N N . GLU A 1 206 ? 11.630 -7.824 -13.896 1.00 98.19 206 GLU A N 1
ATOM 1688 C CA . GLU A 1 206 ? 12.026 -9.162 -14.347 1.00 98.19 206 GLU A CA 1
ATOM 1689 C C . GLU A 1 206 ? 10.836 -9.939 -14.920 1.00 98.19 206 GLU A C 1
ATOM 1691 O O . GLU A 1 206 ? 10.950 -10.566 -15.980 1.00 98.19 206 GLU A O 1
ATOM 1696 N N . HIS A 1 207 ? 9.673 -9.857 -14.267 1.00 98.06 207 HIS A N 1
ATOM 1697 C CA . HIS A 1 207 ? 8.462 -10.513 -14.747 1.00 98.06 207 HIS A CA 1
ATOM 1698 C C . HIS A 1 207 ? 8.003 -9.937 -16.094 1.00 98.06 207 HIS A C 1
ATOM 1700 O O . HIS A 1 207 ? 7.728 -10.698 -17.025 1.00 98.06 207 HIS A O 1
ATOM 1706 N N . ALA A 1 208 ? 7.981 -8.610 -16.227 1.00 98.00 208 ALA A N 1
ATOM 1707 C CA . ALA A 1 208 ? 7.611 -7.920 -17.459 1.00 98.00 208 ALA A CA 1
ATOM 1708 C C . ALA A 1 208 ? 8.560 -8.243 -18.621 1.00 98.00 208 ALA A C 1
ATOM 1710 O O . ALA A 1 208 ? 8.100 -8.553 -19.723 1.00 98.00 208 ALA A O 1
ATOM 1711 N N . ALA A 1 209 ? 9.875 -8.223 -18.374 1.00 97.56 209 ALA A N 1
ATOM 1712 C CA . ALA A 1 209 ? 10.888 -8.562 -19.372 1.00 97.56 209 ALA A CA 1
ATOM 1713 C C . ALA A 1 209 ? 10.761 -10.019 -19.837 1.00 97.56 209 ALA A C 1
ATOM 1715 O O . ALA A 1 209 ? 10.792 -10.288 -21.037 1.00 97.56 209 ALA A O 1
ATOM 1716 N N . THR A 1 210 ? 10.562 -10.951 -18.901 1.00 96.94 210 THR A N 1
ATOM 1717 C CA . THR A 1 210 ? 10.447 -12.389 -19.197 1.00 96.94 210 THR A CA 1
ATOM 1718 C C . THR A 1 210 ? 9.234 -12.706 -20.071 1.00 96.94 210 THR A C 1
ATOM 1720 O O . THR A 1 210 ? 9.316 -13.555 -20.956 1.00 96.94 210 THR A O 1
ATOM 1723 N N . HIS A 1 211 ? 8.112 -12.016 -19.852 1.00 96.12 211 HIS A N 1
ATOM 1724 C CA . HIS A 1 211 ? 6.866 -12.263 -20.584 1.00 96.12 211 HIS A CA 1
ATOM 1725 C C . HIS A 1 211 ? 6.656 -11.315 -21.771 1.00 96.12 211 HIS A C 1
ATOM 1727 O O . HIS A 1 211 ? 5.688 -11.488 -22.511 1.00 96.12 211 HIS A O 1
ATOM 1733 N N . ALA A 1 212 ? 7.539 -10.327 -21.956 1.00 97.38 212 ALA A N 1
ATOM 1734 C CA . ALA A 1 212 ? 7.389 -9.242 -22.924 1.00 97.38 212 ALA A CA 1
ATOM 1735 C C . ALA A 1 212 ? 6.002 -8.574 -22.836 1.00 97.38 212 ALA A C 1
ATOM 1737 O O . ALA A 1 212 ? 5.296 -8.422 -23.835 1.00 97.38 212 ALA A O 1
ATOM 1738 N N . LYS A 1 213 ? 5.595 -8.214 -21.612 1.00 97.31 213 LYS A N 1
ATOM 1739 C CA . LYS A 1 213 ? 4.292 -7.606 -21.315 1.00 97.31 213 LYS A CA 1
ATOM 1740 C C . LYS A 1 213 ? 4.436 -6.248 -20.645 1.00 97.31 213 LYS A C 1
ATOM 1742 O O . LYS A 1 213 ? 5.313 -6.046 -19.810 1.00 97.31 213 LYS A O 1
ATOM 1747 N N . SER A 1 214 ? 3.533 -5.338 -21.004 1.00 98.19 214 SER A N 1
ATOM 1748 C CA . SER A 1 214 ? 3.341 -4.085 -20.273 1.00 98.19 214 SER A CA 1
ATOM 1749 C C . SER A 1 214 ? 2.791 -4.368 -18.875 1.00 98.19 214 SER A C 1
ATOM 1751 O O . SER A 1 214 ? 2.204 -5.429 -18.643 1.00 98.19 214 SER A O 1
ATOM 1753 N N . VAL A 1 215 ? 3.003 -3.446 -17.937 1.00 98.56 215 VAL A N 1
ATOM 1754 C CA . VAL A 1 215 ? 2.533 -3.599 -16.555 1.00 98.56 215 VAL A CA 1
ATOM 1755 C C . VAL A 1 215 ? 1.756 -2.372 -16.105 1.00 98.56 215 VAL A C 1
ATOM 1757 O O . VAL A 1 215 ? 2.191 -1.236 -16.287 1.00 98.56 215 VAL A O 1
ATOM 1760 N N . ILE A 1 216 ? 0.624 -2.633 -15.459 1.00 98.62 216 ILE A N 1
ATOM 1761 C CA . ILE A 1 216 ? -0.085 -1.677 -14.619 1.00 98.62 216 ILE A CA 1
ATOM 1762 C C . ILE A 1 216 ? 0.158 -2.098 -13.170 1.00 98.62 216 ILE A C 1
ATOM 1764 O O . ILE A 1 216 ? -0.226 -3.197 -12.775 1.00 98.62 216 ILE A O 1
ATOM 1768 N N . PHE A 1 217 ? 0.814 -1.250 -12.384 1.00 98.69 217 PHE A N 1
ATOM 1769 C CA . PHE A 1 217 ? 1.034 -1.495 -10.961 1.00 98.69 217 PHE A CA 1
ATOM 1770 C C . PHE A 1 217 ? -0.030 -0.778 -10.124 1.00 98.69 217 PHE A C 1
ATOM 1772 O O . PHE A 1 217 ? -0.242 0.426 -10.273 1.00 98.69 217 PHE A O 1
ATOM 1779 N N . ILE A 1 218 ? -0.732 -1.521 -9.271 1.00 98.38 218 ILE A N 1
ATOM 1780 C CA . ILE A 1 218 ? -1.794 -0.987 -8.416 1.00 98.38 218 ILE A CA 1
ATOM 1781 C C . ILE A 1 218 ? -1.251 -0.880 -6.996 1.00 98.38 218 ILE A C 1
ATOM 1783 O O . ILE A 1 218 ? -0.912 -1.897 -6.390 1.00 98.38 218 ILE A O 1
ATOM 1787 N N . THR A 1 219 ? -1.179 0.347 -6.483 1.00 96.44 219 THR A N 1
ATOM 1788 C CA . THR A 1 219 ? -0.692 0.658 -5.134 1.00 96.44 219 THR A CA 1
ATOM 1789 C C . THR A 1 219 ? -1.370 1.911 -4.591 1.00 96.44 219 THR A C 1
ATOM 1791 O O . THR A 1 219 ? -1.585 2.875 -5.325 1.00 96.44 219 THR A O 1
ATOM 1794 N N . ASP A 1 220 ? -1.680 1.910 -3.295 1.00 89.94 220 ASP A N 1
ATOM 1795 C CA . ASP A 1 220 ? -2.111 3.109 -2.562 1.00 89.94 220 ASP A CA 1
ATOM 1796 C C . ASP A 1 220 ? -0.956 3.800 -1.817 1.00 89.94 220 ASP A C 1
ATOM 1798 O O . ASP A 1 220 ? -1.192 4.728 -1.033 1.00 89.94 220 ASP A O 1
ATOM 1802 N N . ASP A 1 221 ? 0.290 3.382 -2.064 1.00 86.06 221 ASP A N 1
ATOM 1803 C CA . ASP A 1 221 ? 1.467 4.095 -1.580 1.00 86.06 221 ASP A CA 1
ATOM 1804 C C . ASP A 1 221 ? 1.584 5.412 -2.351 1.00 86.06 221 ASP A C 1
ATOM 1806 O O . ASP A 1 221 ? 1.835 5.417 -3.554 1.00 86.06 221 ASP A O 1
ATOM 1810 N N . LYS A 1 222 ? 1.338 6.533 -1.666 1.00 83.25 222 LYS A N 1
ATOM 1811 C CA . LYS A 1 222 ? 1.356 7.885 -2.246 1.00 83.25 222 LYS A CA 1
ATOM 1812 C C . LYS A 1 222 ? 2.655 8.633 -1.952 1.00 83.25 222 LYS A C 1
ATOM 1814 O O . LYS A 1 222 ? 2.683 9.860 -2.015 1.00 83.25 222 LYS A O 1
ATOM 1819 N N . LYS A 1 223 ? 3.731 7.925 -1.601 1.00 85.81 223 LYS A N 1
ATOM 1820 C CA . LYS A 1 223 ? 5.049 8.548 -1.457 1.00 85.81 223 LYS A CA 1
ATOM 1821 C C . LYS A 1 223 ? 5.523 9.145 -2.796 1.00 85.81 223 LYS A C 1
ATOM 1823 O O . LYS A 1 223 ? 5.205 8.658 -3.884 1.00 85.81 223 LYS A O 1
ATOM 1828 N N . ASP A 1 224 ? 6.299 10.227 -2.705 1.00 85.50 224 ASP A N 1
ATOM 1829 C CA . ASP A 1 224 ? 6.783 11.001 -3.864 1.00 85.50 224 ASP A CA 1
ATOM 1830 C C . ASP A 1 224 ? 7.848 10.275 -4.718 1.00 85.50 224 ASP A C 1
ATOM 1832 O O . ASP A 1 224 ? 8.211 10.742 -5.804 1.00 85.50 224 ASP A O 1
ATOM 1836 N N . ASP A 1 225 ? 8.327 9.122 -4.242 1.00 89.00 225 ASP A N 1
ATOM 1837 C CA . ASP A 1 225 ? 9.233 8.221 -4.948 1.00 89.00 225 ASP A CA 1
ATOM 1838 C C . ASP A 1 225 ? 8.490 7.260 -5.886 1.00 89.00 225 ASP A C 1
ATOM 1840 O O . ASP A 1 225 ? 9.110 6.621 -6.729 1.00 89.00 225 ASP A O 1
ATOM 1844 N N . TRP A 1 226 ? 7.162 7.206 -5.823 1.00 93.81 226 TRP A N 1
ATOM 1845 C CA . TRP A 1 226 ? 6.333 6.476 -6.784 1.00 93.81 226 TRP A CA 1
ATOM 1846 C C . TRP A 1 226 ? 5.606 7.409 -7.753 1.00 93.81 226 TRP A C 1
ATOM 1848 O O . TRP A 1 226 ? 5.477 7.114 -8.948 1.00 93.81 226 TRP A O 1
ATOM 1858 N N . TRP A 1 227 ? 5.178 8.574 -7.265 1.00 92.50 227 TRP A N 1
ATOM 1859 C CA . TRP A 1 227 ? 4.294 9.475 -7.997 1.00 92.50 227 TRP A CA 1
ATOM 1860 C C . TRP A 1 227 ? 4.927 10.825 -8.314 1.00 92.50 227 TRP A C 1
ATOM 1862 O O . TRP A 1 227 ? 5.592 11.447 -7.491 1.00 92.50 227 TRP A O 1
ATOM 1872 N N . LEU A 1 228 ? 4.644 11.324 -9.516 1.00 90.38 228 LEU A N 1
ATOM 1873 C CA . LEU A 1 228 ? 4.837 12.724 -9.856 1.00 90.38 228 LEU A CA 1
ATOM 1874 C C . LEU A 1 228 ? 3.638 13.528 -9.348 1.00 90.38 228 LEU A C 1
ATOM 1876 O O . LEU A 1 228 ? 2.525 13.404 -9.873 1.00 90.38 228 LEU A O 1
ATOM 1880 N N . GLU A 1 229 ? 3.879 14.390 -8.368 1.00 84.50 229 GLU A N 1
ATOM 1881 C CA . GLU A 1 229 ? 2.867 15.279 -7.805 1.00 84.50 229 GLU A CA 1
ATOM 1882 C C . GLU A 1 229 ? 3.196 16.750 -8.059 1.00 84.50 229 GLU A C 1
ATOM 1884 O O . GLU A 1 229 ? 4.348 17.170 -7.987 1.00 84.50 229 GLU A O 1
ATOM 1889 N N . GLN A 1 230 ? 2.166 17.554 -8.325 1.00 74.38 230 GLN A N 1
ATOM 1890 C CA . GLN A 1 230 ? 2.291 19.007 -8.432 1.00 74.38 230 GLN A CA 1
ATOM 1891 C C . GLN A 1 230 ? 1.103 19.673 -7.746 1.00 74.38 230 GLN A C 1
ATOM 1893 O O . GLN A 1 230 ? -0.051 19.362 -8.046 1.00 74.38 230 GLN A O 1
ATOM 1898 N N . SER A 1 231 ? 1.376 20.627 -6.852 1.00 72.12 231 SER A N 1
ATOM 1899 C CA . SER A 1 231 ? 0.336 21.411 -6.165 1.00 72.12 231 SER A CA 1
ATOM 1900 C C . SER A 1 231 ? -0.737 20.534 -5.493 1.00 72.12 231 SER A C 1
ATOM 1902 O O . SER A 1 231 ? -1.929 20.834 -5.575 1.00 72.12 231 SER A O 1
ATOM 1904 N N . GLY A 1 232 ? -0.314 19.425 -4.875 1.00 68.62 232 GLY A N 1
ATOM 1905 C CA . GLY A 1 232 ? -1.200 18.472 -4.198 1.00 68.62 232 GLY A CA 1
ATOM 1906 C C . GLY A 1 232 ? -2.043 17.599 -5.133 1.00 68.62 232 GLY A C 1
ATOM 1907 O O . GLY A 1 232 ? -3.030 17.014 -4.693 1.00 68.62 232 GLY A O 1
ATOM 1908 N N . LYS A 1 233 ? -1.707 17.533 -6.428 1.00 70.50 233 LYS A N 1
ATOM 1909 C CA . LYS A 1 233 ? -2.355 16.643 -7.397 1.00 70.50 233 LYS A CA 1
ATOM 1910 C C . LYS A 1 233 ? -1.363 15.616 -7.925 1.00 70.50 233 LYS A C 1
ATOM 1912 O O . LYS A 1 233 ? -0.357 15.987 -8.526 1.00 70.50 233 LYS A O 1
ATOM 1917 N N . THR A 1 234 ? -1.710 14.343 -7.786 1.00 82.50 234 THR A N 1
ATOM 1918 C CA . THR A 1 234 ? -1.026 13.221 -8.433 1.00 82.50 234 THR A CA 1
ATOM 1919 C C . THR A 1 234 ? -1.258 13.273 -9.949 1.00 82.50 234 THR A C 1
ATOM 1921 O O . THR A 1 234 ? -2.400 13.231 -10.419 1.00 82.50 234 THR A O 1
ATOM 1924 N N . ILE A 1 235 ? -0.184 13.406 -10.732 1.00 85.62 235 ILE A N 1
ATOM 1925 C CA . ILE A 1 235 ? -0.242 13.584 -12.193 1.00 85.62 235 ILE A CA 1
ATOM 1926 C C . ILE A 1 235 ? -0.067 12.251 -12.925 1.00 85.62 235 ILE A C 1
ATOM 1928 O O . ILE A 1 235 ? -0.849 11.941 -13.831 1.00 85.62 235 ILE A O 1
ATOM 1932 N N . ALA A 1 236 ? 0.982 11.508 -12.578 1.00 91.81 236 ALA A N 1
ATOM 1933 C CA . ALA A 1 236 ? 1.451 10.302 -13.260 1.00 91.81 236 ALA A CA 1
ATOM 1934 C C . ALA A 1 236 ? 2.436 9.539 -12.349 1.00 91.81 236 ALA A C 1
ATOM 1936 O O . ALA A 1 236 ? 2.865 10.104 -11.339 1.00 91.81 236 ALA A O 1
ATOM 1937 N N . PRO A 1 237 ? 2.841 8.304 -12.696 1.00 95.38 237 PRO A N 1
ATOM 1938 C CA . PRO A 1 237 ? 4.059 7.715 -12.140 1.00 95.38 237 PRO A CA 1
ATOM 1939 C C . PRO A 1 237 ? 5.265 8.641 -12.342 1.00 95.38 237 PRO A C 1
ATOM 1941 O O . PRO A 1 237 ? 5.272 9.465 -13.264 1.00 95.38 237 PRO A O 1
ATOM 1944 N N . ARG A 1 238 ? 6.304 8.483 -11.520 1.00 95.44 238 ARG A N 1
ATOM 1945 C CA . ARG A 1 238 ? 7.585 9.169 -11.740 1.00 95.44 238 ARG A CA 1
ATOM 1946 C C . ARG A 1 238 ? 8.120 8.889 -13.158 1.00 95.44 238 ARG A C 1
ATOM 1948 O O . ARG A 1 238 ? 8.170 7.718 -13.550 1.00 95.44 238 ARG A O 1
ATOM 1955 N N . PRO A 1 239 ? 8.520 9.919 -13.935 1.00 96.06 239 PRO A N 1
ATOM 1956 C CA . PRO A 1 239 ? 9.089 9.730 -15.270 1.00 96.06 239 PRO A CA 1
ATOM 1957 C C . PRO A 1 239 ? 10.252 8.734 -15.290 1.00 96.06 239 PRO A C 1
ATOM 1959 O O . PRO A 1 239 ? 10.328 7.915 -16.203 1.00 96.06 239 PRO A O 1
ATOM 1962 N N . GLU A 1 240 ? 11.082 8.740 -14.244 1.00 96.38 240 GLU A N 1
ATOM 1963 C CA . GLU A 1 240 ? 12.226 7.841 -14.070 1.00 96.38 240 GLU A CA 1
ATOM 1964 C C . GLU A 1 240 ? 11.805 6.364 -14.044 1.00 96.38 240 GLU A C 1
ATOM 1966 O O . GLU A 1 240 ? 12.480 5.523 -14.632 1.00 96.38 240 GLU A O 1
ATOM 1971 N N . LEU A 1 241 ? 10.662 6.046 -13.423 1.00 97.69 241 LEU A N 1
ATOM 1972 C CA . LEU A 1 241 ? 10.126 4.681 -13.378 1.00 97.69 241 LEU A CA 1
ATOM 1973 C C . LEU A 1 241 ? 9.637 4.230 -14.757 1.00 97.69 241 LEU A C 1
ATOM 1975 O O . LEU A 1 241 ? 9.888 3.098 -15.169 1.00 97.69 241 LEU A O 1
ATOM 1979 N N . ILE A 1 242 ? 8.949 5.113 -15.488 1.00 97.38 242 ILE A N 1
ATOM 1980 C CA . ILE A 1 242 ? 8.460 4.822 -16.844 1.00 97.38 242 ILE A CA 1
ATOM 1981 C C . ILE A 1 242 ? 9.642 4.602 -17.797 1.00 97.38 242 ILE A C 1
ATOM 1983 O O . ILE A 1 242 ? 9.628 3.660 -18.594 1.00 97.38 242 ILE A O 1
ATOM 1987 N N . GLU A 1 243 ? 10.659 5.460 -17.711 1.00 96.88 243 GLU A N 1
ATOM 1988 C CA . GLU A 1 243 ? 11.865 5.386 -18.534 1.00 96.88 243 GLU A CA 1
ATOM 1989 C C . GLU A 1 243 ? 12.676 4.128 -18.224 1.00 96.88 243 GLU A C 1
ATOM 1991 O O . GLU A 1 243 ? 12.922 3.341 -19.139 1.00 96.88 243 GLU A O 1
ATOM 1996 N N . GLU A 1 244 ? 12.989 3.859 -16.952 1.00 97.62 244 GLU A N 1
ATOM 1997 C CA . GLU A 1 244 ? 13.717 2.650 -16.546 1.00 97.62 244 GLU A CA 1
ATOM 1998 C C . GLU A 1 244 ? 12.980 1.377 -16.980 1.00 97.62 244 GLU A C 1
ATOM 2000 O O . GLU A 1 244 ? 13.591 0.447 -17.523 1.00 97.62 244 GLU A O 1
ATOM 2005 N N . PHE A 1 245 ? 11.661 1.325 -16.774 1.00 98.25 245 PHE A N 1
ATOM 2006 C CA . PHE A 1 245 ? 10.867 0.165 -17.154 1.00 98.25 245 PHE A CA 1
ATOM 2007 C C . PHE A 1 245 ? 10.928 -0.078 -18.657 1.00 98.25 245 PHE A C 1
ATOM 2009 O O . PHE A 1 245 ? 11.204 -1.198 -19.097 1.00 98.25 245 PHE A O 1
ATOM 2016 N N . HIS A 1 246 ? 10.716 0.959 -19.463 1.00 96.88 246 HIS A N 1
ATOM 2017 C CA . HIS A 1 246 ? 10.796 0.838 -20.912 1.00 96.88 246 HIS A CA 1
ATOM 2018 C C . HIS A 1 246 ? 12.215 0.497 -21.382 1.00 96.88 246 HIS A C 1
ATOM 2020 O O . HIS A 1 246 ? 12.382 -0.319 -22.289 1.00 96.88 246 HIS A O 1
ATOM 2026 N N . GLU A 1 247 ? 13.256 1.065 -20.777 1.00 96.62 247 GLU A N 1
ATOM 2027 C CA . GLU A 1 247 ? 14.642 0.752 -21.122 1.00 96.62 247 GLU A CA 1
ATOM 2028 C C . GLU A 1 247 ? 14.964 -0.727 -20.906 1.00 96.62 247 GLU A C 1
ATOM 2030 O O . GLU A 1 247 ? 15.526 -1.356 -21.814 1.00 96.62 247 GLU A O 1
ATOM 2035 N N . LYS A 1 248 ? 14.556 -1.282 -19.759 1.00 97.50 248 LYS A N 1
ATOM 2036 C CA . LYS A 1 248 ? 14.841 -2.665 -19.355 1.00 97.50 248 LYS A CA 1
ATOM 2037 C C . LYS A 1 248 ? 13.942 -3.703 -20.030 1.00 97.50 248 LYS A C 1
ATOM 2039 O O . LYS A 1 248 ? 14.403 -4.810 -20.290 1.00 97.50 248 LYS A O 1
ATOM 2044 N N . THR A 1 249 ? 12.688 -3.369 -20.334 1.00 97.38 249 THR A N 1
ATOM 2045 C CA . THR A 1 249 ? 11.687 -4.348 -20.813 1.00 97.38 249 THR A CA 1
ATOM 2046 C C . THR A 1 249 ? 11.266 -4.145 -22.271 1.00 97.38 249 THR A C 1
ATOM 2048 O O . THR A 1 249 ? 10.764 -5.075 -22.901 1.00 97.38 249 THR A O 1
ATOM 2051 N N . LYS A 1 250 ? 11.456 -2.937 -22.823 1.00 96.44 250 LYS A N 1
ATOM 2052 C CA . LYS A 1 250 ? 10.850 -2.462 -24.085 1.00 96.44 250 LYS A CA 1
ATOM 2053 C C . LYS A 1 250 ? 9.314 -2.464 -24.080 1.00 96.44 250 LYS A C 1
ATOM 2055 O O . LYS A 1 250 ? 8.700 -2.442 -25.143 1.00 96.44 250 LYS A O 1
ATOM 2060 N N . GLN A 1 251 ? 8.702 -2.483 -22.897 1.00 96.50 251 GLN A N 1
ATOM 2061 C CA . GLN A 1 251 ? 7.254 -2.472 -22.682 1.00 96.50 251 GLN A CA 1
ATOM 2062 C C . GLN A 1 251 ? 6.805 -1.163 -22.016 1.00 96.50 251 GLN A C 1
ATOM 2064 O O . GLN A 1 251 ? 7.629 -0.324 -21.645 1.00 96.50 251 GLN A O 1
ATOM 2069 N N . LYS A 1 252 ? 5.488 -0.966 -21.886 1.00 96.44 252 LYS A N 1
ATOM 2070 C CA . LYS A 1 252 ? 4.898 0.220 -21.250 1.00 96.44 252 LYS A CA 1
ATOM 2071 C C . LYS A 1 252 ? 4.615 -0.040 -19.768 1.00 96.44 252 LYS A C 1
ATOM 2073 O O . LYS A 1 252 ? 4.302 -1.164 -19.378 1.00 96.44 252 LYS A O 1
ATOM 2078 N N . PHE A 1 253 ? 4.674 1.019 -18.969 1.00 97.38 253 PHE A N 1
ATOM 2079 C CA . PHE A 1 253 ? 4.384 0.989 -17.540 1.00 97.38 253 PHE A CA 1
ATOM 2080 C C . PHE A 1 253 ? 3.385 2.076 -17.160 1.00 97.38 253 PHE A C 1
ATOM 2082 O O . PHE A 1 253 ? 3.450 3.193 -17.680 1.00 97.38 253 PHE A O 1
ATOM 2089 N N . TRP A 1 254 ? 2.479 1.755 -16.242 1.00 97.44 254 TRP A N 1
ATOM 2090 C CA . TRP A 1 254 ? 1.600 2.730 -15.609 1.00 97.44 254 TRP A CA 1
ATOM 2091 C C . TRP A 1 254 ? 1.238 2.317 -14.184 1.00 97.44 254 TRP A C 1
ATOM 2093 O O . TRP A 1 254 ? 1.472 1.178 -13.782 1.00 97.44 254 TRP A O 1
ATOM 2103 N N . MET A 1 255 ? 0.648 3.243 -13.427 1.00 97.19 255 MET A N 1
ATOM 2104 C CA . MET A 1 255 ? 0.194 2.991 -12.064 1.00 97.19 255 MET A CA 1
ATOM 2105 C C . MET A 1 255 ? -1.215 3.519 -11.825 1.00 97.19 255 MET A C 1
ATOM 2107 O O . MET A 1 255 ? -1.607 4.555 -12.373 1.00 97.19 255 MET A O 1
ATOM 2111 N N . TYR A 1 256 ? -1.948 2.837 -10.949 1.00 96.19 256 TYR A N 1
ATOM 2112 C CA . TYR A 1 256 ? -3.212 3.320 -10.402 1.00 96.19 256 TYR A CA 1
ATOM 2113 C C . TYR A 1 256 ? -3.223 3.199 -8.878 1.00 96.19 256 TYR A C 1
ATOM 2115 O O . TYR A 1 256 ? -2.792 2.189 -8.328 1.00 96.19 256 TYR A O 1
ATOM 2123 N N . THR A 1 257 ? -3.777 4.212 -8.215 1.00 94.56 257 THR A N 1
ATOM 2124 C CA . THR A 1 257 ? -4.330 4.058 -6.867 1.00 94.56 257 THR A CA 1
ATOM 2125 C C . THR A 1 257 ? -5.604 3.222 -6.928 1.00 94.56 257 THR A C 1
ATOM 2127 O O . THR A 1 257 ? -6.209 3.080 -7.998 1.00 94.56 257 THR A O 1
ATOM 2130 N N . VAL A 1 258 ? -6.041 2.673 -5.797 1.00 95.81 258 VAL A N 1
ATOM 2131 C CA . VAL A 1 258 ? -7.201 1.771 -5.750 1.00 95.81 258 VAL A CA 1
ATOM 2132 C C . VAL A 1 258 ? -8.476 2.467 -6.236 1.00 95.81 258 VAL A C 1
ATOM 2134 O O . VAL A 1 258 ? -9.220 1.890 -7.029 1.00 95.81 258 VAL A O 1
ATOM 2137 N N . ASP A 1 259 ? -8.694 3.732 -5.859 1.00 93.50 259 ASP A N 1
ATOM 2138 C CA . ASP A 1 259 ? -9.857 4.515 -6.302 1.00 93.50 259 ASP A CA 1
ATOM 2139 C C . ASP A 1 259 ? -9.885 4.677 -7.828 1.00 93.50 259 ASP A C 1
ATOM 2141 O O . ASP A 1 259 ? -10.926 4.511 -8.468 1.00 93.50 259 ASP A O 1
ATOM 2145 N N . ARG A 1 260 ? -8.722 4.949 -8.432 1.00 93.81 260 ARG A N 1
ATOM 2146 C CA . ARG A 1 260 ? -8.593 5.096 -9.883 1.00 93.81 260 ARG A CA 1
ATOM 2147 C C . ARG A 1 260 ? -8.743 3.768 -10.593 1.00 93.81 260 ARG A C 1
ATOM 2149 O O . ARG A 1 260 ? -9.427 3.721 -11.609 1.00 93.81 260 ARG A O 1
ATOM 2156 N N . PHE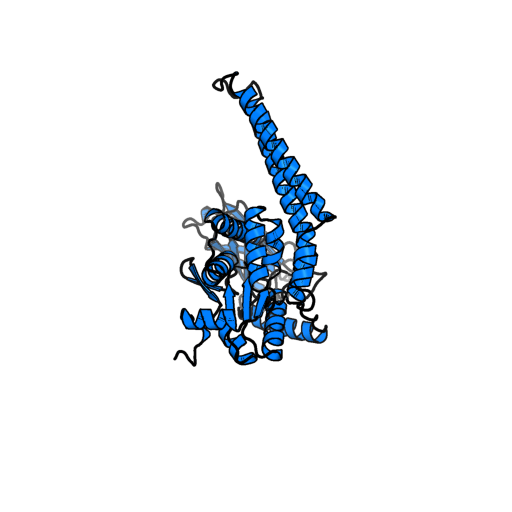 A 1 261 ? -8.152 2.706 -10.060 1.00 96.38 261 PHE A N 1
ATOM 2157 C CA . PHE A 1 261 ? -8.286 1.370 -10.620 1.00 96.38 261 PHE A CA 1
ATOM 2158 C C . PHE A 1 261 ? -9.756 0.946 -10.697 1.00 96.38 261 PHE A C 1
ATOM 2160 O O . PHE A 1 261 ? -10.214 0.567 -11.772 1.00 96.38 261 PHE A O 1
ATOM 2167 N N . ILE A 1 262 ? -10.515 1.092 -9.608 1.00 95.56 262 ILE A N 1
ATOM 2168 C CA . ILE A 1 262 ? -11.942 0.744 -9.581 1.00 95.56 262 ILE A CA 1
ATOM 2169 C C . ILE A 1 262 ? -12.746 1.611 -10.562 1.00 95.56 262 ILE A C 1
ATOM 2171 O O . ILE A 1 262 ? -13.584 1.090 -11.298 1.00 95.56 262 ILE A O 1
ATOM 2175 N N . GLN A 1 263 ? -12.466 2.918 -10.639 1.00 93.50 263 GLN A N 1
ATOM 2176 C CA . GLN A 1 263 ? -13.112 3.806 -11.614 1.00 93.50 263 GLN A CA 1
ATOM 2177 C C . GLN A 1 263 ? -12.838 3.392 -13.065 1.00 93.50 263 GLN A C 1
ATOM 2179 O O . GLN A 1 263 ? -13.757 3.400 -13.885 1.00 93.50 263 GLN A O 1
ATOM 2184 N N . GLU A 1 264 ? -11.592 3.061 -13.405 1.00 93.00 264 GLU A N 1
ATOM 2185 C CA . GLU A 1 264 ? -11.234 2.625 -14.758 1.00 93.00 264 GLU A CA 1
ATOM 2186 C C . GLU A 1 264 ? -11.804 1.234 -15.074 1.00 93.00 264 GLU A C 1
ATOM 2188 O O . GLU A 1 264 ? -12.366 1.051 -16.156 1.00 93.00 264 GLU A O 1
ATOM 2193 N N . SER A 1 265 ? -11.783 0.300 -14.115 1.00 93.50 265 SER A N 1
ATOM 2194 C CA . SER A 1 265 ? -12.421 -1.019 -14.250 1.00 93.50 265 SER A CA 1
ATOM 2195 C C . SER A 1 265 ? -13.908 -0.870 -14.561 1.00 93.50 265 SER A C 1
ATOM 2197 O O . SER A 1 265 ? -14.393 -1.417 -15.548 1.00 93.50 265 SER A O 1
ATOM 2199 N N . ALA A 1 266 ? -14.612 -0.025 -13.801 1.00 92.44 266 ALA A N 1
ATOM 2200 C CA . ALA A 1 266 ? -16.034 0.227 -13.990 1.00 92.44 266 ALA A CA 1
ATOM 2201 C C . ALA A 1 266 ? -16.351 0.848 -15.358 1.00 92.44 266 ALA A C 1
ATOM 2203 O O . ALA A 1 266 ? -17.292 0.427 -16.034 1.00 92.44 266 ALA A O 1
ATOM 2204 N N . LYS A 1 267 ? -15.541 1.812 -15.817 1.00 90.81 267 LYS A N 1
ATO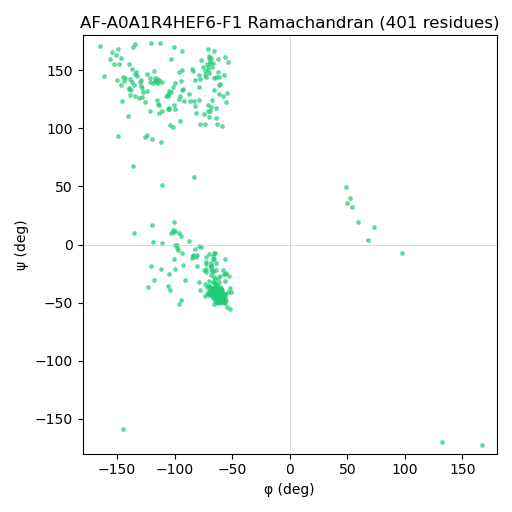M 2205 C CA . LYS A 1 267 ? -15.689 2.398 -17.161 1.00 90.81 267 LYS A CA 1
ATOM 2206 C C . LYS A 1 267 ? -15.555 1.342 -18.255 1.00 90.81 267 LYS A C 1
ATOM 2208 O O . LYS A 1 267 ? -16.346 1.343 -19.200 1.00 90.81 267 LYS A O 1
ATOM 2213 N N . ILE A 1 268 ? -14.577 0.450 -18.128 1.00 87.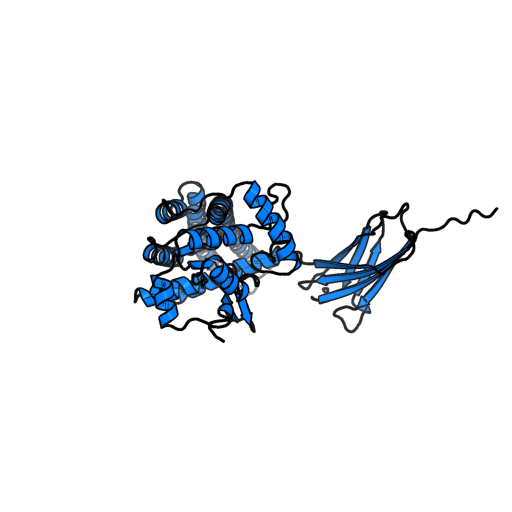81 268 ILE A N 1
ATOM 2214 C CA . ILE A 1 268 ? -14.285 -0.590 -19.119 1.00 87.81 268 ILE A CA 1
ATOM 2215 C C . ILE A 1 268 ? -15.365 -1.675 -19.104 1.00 87.81 268 ILE A C 1
ATOM 2217 O O . ILE A 1 268 ? -15.854 -2.065 -20.167 1.00 87.81 268 ILE A O 1
ATOM 2221 N N . SER A 1 269 ? -15.817 -2.095 -17.921 1.00 86.88 269 SER A N 1
ATOM 2222 C CA . SER A 1 269 ? -16.916 -3.054 -17.761 1.00 86.88 269 SER A CA 1
ATOM 2223 C C . SER A 1 269 ? -18.305 -2.444 -17.991 1.00 86.88 269 SER A C 1
ATOM 2225 O O . SER A 1 269 ? -19.305 -3.164 -17.971 1.00 86.88 269 SER A O 1
ATOM 2227 N N . LYS A 1 270 ? -18.384 -1.132 -18.269 1.00 89.69 270 LYS A N 1
ATOM 2228 C CA . LYS A 1 270 ? -19.629 -0.351 -18.404 1.00 89.69 270 LYS A CA 1
ATOM 2229 C C . LYS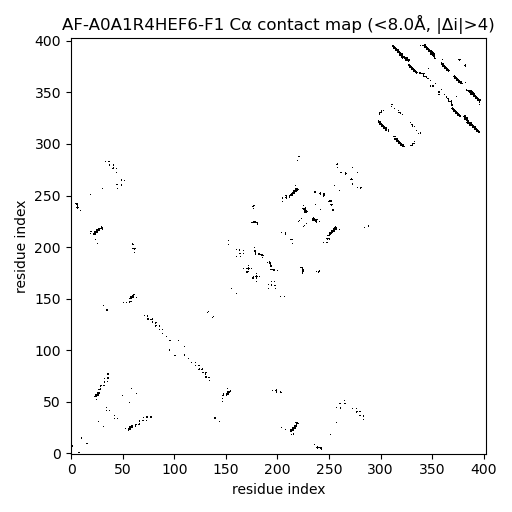 A 1 270 ? -20.543 -0.490 -17.184 1.00 89.69 270 LYS A C 1
ATOM 2231 O O . LYS A 1 270 ? -21.768 -0.460 -17.309 1.00 89.69 270 LYS A O 1
ATOM 2236 N N . SER A 1 271 ? -19.940 -0.654 -16.014 1.00 89.31 271 SER A N 1
ATOM 2237 C CA . SER A 1 271 ? -20.621 -0.679 -14.730 1.00 89.31 271 SER A CA 1
ATOM 2238 C C . SER A 1 271 ? -20.491 0.673 -14.025 1.00 89.31 271 SER A C 1
ATOM 2240 O O . SER A 1 271 ? -19.778 1.575 -14.467 1.00 89.31 271 SER A O 1
ATOM 2242 N N . THR A 1 272 ? -21.241 0.845 -12.943 1.00 89.31 272 THR A N 1
ATOM 2243 C CA . THR A 1 272 ? -21.196 2.044 -12.104 1.00 89.31 272 THR A CA 1
ATOM 2244 C C . THR A 1 272 ? -20.707 1.671 -10.719 1.00 89.31 272 THR A C 1
ATOM 2246 O O . THR A 1 272 ? -21.140 0.657 -10.179 1.00 89.31 272 THR A O 1
ATOM 2249 N N . VAL A 1 273 ? -19.868 2.524 -10.141 1.00 91.12 273 VAL A N 1
ATOM 2250 C CA . VAL A 1 273 ? -19.416 2.428 -8.749 1.00 91.12 273 VAL A CA 1
ATOM 2251 C C . VAL A 1 273 ? -19.966 3.635 -8.005 1.00 91.12 273 VAL A C 1
ATOM 2253 O O . VAL A 1 273 ? -20.017 4.733 -8.567 1.00 91.12 273 VAL A O 1
ATOM 2256 N N . SER A 1 274 ? -20.432 3.424 -6.777 1.00 93.25 274 SER A N 1
ATOM 2257 C CA . SER A 1 274 ? -21.046 4.488 -5.987 1.00 93.25 274 SER A CA 1
ATOM 2258 C C . SER A 1 274 ? -20.004 5.508 -5.510 1.00 93.25 274 SER A C 1
ATOM 2260 O O . SER A 1 274 ? -18.822 5.192 -5.350 1.00 93.25 274 SER A O 1
ATOM 2262 N N . SER A 1 275 ? -20.434 6.752 -5.290 1.00 91.62 275 SER A N 1
ATOM 2263 C CA . SER A 1 275 ? -19.572 7.810 -4.745 1.00 91.62 275 SER A CA 1
ATOM 2264 C C . SER A 1 275 ? -19.050 7.457 -3.358 1.00 91.62 275 SER A C 1
ATOM 2266 O O . SER A 1 275 ? -17.892 7.725 -3.057 1.00 91.62 275 SER A O 1
ATOM 2268 N N . GLU A 1 276 ? -19.878 6.806 -2.546 1.00 93.00 276 GLU A N 1
ATOM 2269 C CA . GLU A 1 276 ? -19.583 6.454 -1.158 1.00 93.00 276 GLU A CA 1
ATOM 2270 C C . GLU A 1 276 ? -18.421 5.456 -1.075 1.00 93.00 276 GLU A C 1
ATOM 2272 O O . GLU A 1 276 ? -17.529 5.626 -0.246 1.00 93.00 276 GLU A O 1
ATOM 2277 N N . VAL A 1 277 ? -18.381 4.474 -1.985 1.00 93.69 277 VAL A N 1
ATOM 2278 C CA . VAL A 1 277 ? -17.272 3.511 -2.103 1.00 93.69 277 VAL A CA 1
ATOM 2279 C C . VAL A 1 277 ? -15.961 4.233 -2.424 1.00 93.69 277 VAL A C 1
ATOM 2281 O O . VAL A 1 277 ? -14.936 4.003 -1.784 1.00 93.69 277 VAL A O 1
ATOM 2284 N N . ILE A 1 278 ? -15.985 5.150 -3.394 1.00 92.69 278 ILE A N 1
ATOM 2285 C CA . ILE A 1 278 ? -14.794 5.917 -3.786 1.00 92.69 278 ILE A CA 1
ATOM 2286 C C . ILE A 1 278 ? -14.320 6.829 -2.647 1.00 92.69 278 ILE A C 1
ATOM 2288 O O . ILE A 1 278 ? -13.119 6.913 -2.385 1.00 92.69 278 ILE A O 1
ATOM 2292 N N . GLU A 1 279 ? -15.242 7.500 -1.957 1.00 92.50 279 GLU A N 1
ATOM 2293 C CA . GLU A 1 279 ? -14.932 8.351 -0.806 1.00 92.50 279 GLU A CA 1
ATOM 2294 C C . GLU A 1 279 ? -14.313 7.551 0.344 1.00 92.50 279 GLU A C 1
ATOM 2296 O O . GLU A 1 279 ? -13.331 8.001 0.940 1.00 92.50 279 GLU A O 1
ATOM 2301 N N . GLU A 1 280 ? -14.826 6.351 0.625 1.00 93.12 280 GLU A N 1
ATOM 2302 C CA . GLU A 1 280 ? -14.258 5.460 1.636 1.00 93.12 280 GLU A CA 1
ATOM 2303 C C . GLU A 1 280 ? -12.824 5.042 1.282 1.00 93.12 280 GLU A C 1
ATOM 2305 O O . GLU A 1 280 ? -11.933 5.147 2.128 1.00 93.12 280 GLU A O 1
ATOM 2310 N N . ILE A 1 281 ? -12.572 4.635 0.033 1.00 92.44 281 ILE A N 1
ATOM 2311 C CA . ILE A 1 281 ? -11.232 4.240 -0.432 1.00 92.44 281 ILE A CA 1
ATOM 2312 C C . ILE A 1 281 ? -10.237 5.385 -0.261 1.00 92.44 281 ILE A C 1
ATOM 2314 O O . ILE A 1 281 ? -9.152 5.195 0.298 1.00 92.44 281 ILE A O 1
ATOM 2318 N N . ILE A 1 282 ? -10.615 6.586 -0.706 1.00 88.94 282 ILE A N 1
ATOM 2319 C CA . ILE A 1 282 ? -9.776 7.781 -0.582 1.00 88.94 282 ILE A CA 1
ATOM 2320 C C . ILE A 1 282 ? -9.497 8.077 0.892 1.00 88.94 282 ILE A C 1
ATOM 2322 O O . ILE A 1 282 ? -8.345 8.338 1.246 1.00 88.94 282 ILE A O 1
AT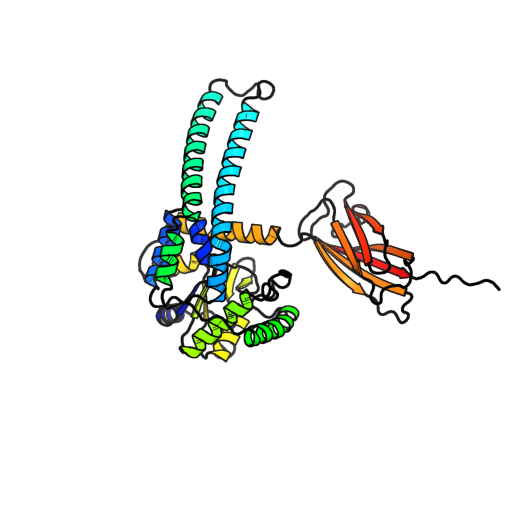OM 2326 N N . LYS A 1 283 ? -10.517 7.998 1.752 1.00 89.38 283 LYS A N 1
ATOM 2327 C CA . LYS A 1 283 ? -10.381 8.247 3.188 1.00 89.38 283 LYS A CA 1
ATOM 2328 C C . LYS A 1 283 ? -9.432 7.251 3.854 1.00 89.38 283 LYS A C 1
ATOM 2330 O O . LYS A 1 283 ? -8.510 7.677 4.539 1.00 89.38 283 LYS A O 1
ATOM 2335 N N . VAL A 1 284 ? -9.599 5.949 3.618 1.00 90.81 284 VAL A N 1
ATOM 2336 C CA . VAL A 1 284 ? -8.708 4.916 4.179 1.00 90.81 284 VAL A CA 1
ATOM 2337 C C . VAL A 1 284 ? -7.268 5.128 3.709 1.00 90.81 284 VAL A C 1
ATOM 2339 O O . VAL A 1 284 ? -6.342 5.057 4.516 1.00 90.81 284 VAL A O 1
ATOM 2342 N N . SER A 1 285 ? -7.066 5.454 2.428 1.00 88.00 285 SER A N 1
ATOM 2343 C CA . SER A 1 285 ? -5.746 5.800 1.888 1.00 88.00 285 SER A CA 1
ATOM 2344 C C . SER A 1 285 ? -5.140 7.024 2.595 1.00 88.00 285 SER A C 1
ATOM 2346 O O . SER A 1 285 ? -3.958 7.010 2.945 1.00 88.00 285 SER A O 1
ATOM 2348 N N . MET A 1 286 ? -5.927 8.074 2.849 1.00 83.75 286 MET A N 1
ATOM 2349 C CA . MET A 1 286 ? -5.477 9.262 3.589 1.00 83.75 286 MET A CA 1
ATOM 2350 C C . MET A 1 286 ? -5.116 8.936 5.042 1.00 83.75 286 MET A C 1
ATOM 2352 O O . MET A 1 286 ? -4.029 9.302 5.485 1.00 83.75 286 MET A O 1
ATOM 2356 N N . ASP A 1 287 ? -5.969 8.197 5.755 1.00 84.12 287 ASP A N 1
ATOM 2357 C CA . ASP A 1 287 ? -5.756 7.824 7.158 1.00 84.12 287 ASP A CA 1
ATOM 2358 C C . ASP A 1 287 ? -4.472 6.989 7.333 1.00 84.12 287 ASP A C 1
ATOM 2360 O O . ASP A 1 287 ? -3.697 7.204 8.271 1.00 84.12 287 ASP A O 1
ATOM 2364 N N . ILE A 1 288 ? -4.197 6.066 6.401 1.00 83.56 288 ILE A N 1
ATOM 2365 C CA . ILE A 1 288 ? -2.962 5.268 6.397 1.00 83.56 288 ILE A CA 1
ATOM 2366 C C . ILE A 1 288 ? -1.745 6.162 6.164 1.00 83.56 288 ILE A C 1
ATOM 2368 O O . ILE A 1 288 ? -0.776 6.082 6.922 1.00 83.56 288 ILE A O 1
ATOM 2372 N N . ASN A 1 289 ? -1.791 7.034 5.158 1.00 74.88 289 ASN A N 1
ATOM 2373 C CA . ASN A 1 289 ? -0.680 7.933 4.859 1.00 74.88 289 ASN A CA 1
ATOM 2374 C C . ASN A 1 289 ? -0.397 8.890 6.026 1.00 74.88 289 ASN A C 1
ATOM 2376 O O . ASN A 1 289 ? 0.759 9.051 6.414 1.00 74.88 289 ASN A O 1
ATOM 2380 N N . GLU A 1 290 ? -1.429 9.442 6.668 1.00 71.69 290 GLU A N 1
ATOM 2381 C CA . GLU A 1 290 ? -1.263 10.228 7.893 1.00 71.69 290 GLU A CA 1
ATOM 2382 C C . GLU A 1 290 ? -0.639 9.417 9.031 1.00 71.69 290 GLU A C 1
ATOM 2384 O O . GLU A 1 290 ? 0.225 9.928 9.745 1.00 71.69 290 GLU A O 1
ATOM 2389 N N . SER A 1 291 ? -1.060 8.165 9.226 1.00 70.88 291 SER A N 1
ATOM 2390 C CA . SER A 1 291 ? -0.487 7.310 10.269 1.00 70.88 291 SER A CA 1
ATOM 2391 C C . SER A 1 291 ? 0.999 7.030 10.023 1.00 70.88 291 SER A C 1
ATOM 2393 O O . SER A 1 291 ? 1.802 7.206 10.938 1.00 70.88 291 SER A O 1
ATOM 2395 N N . ASN A 1 292 ? 1.385 6.745 8.777 1.00 67.50 292 ASN A N 1
ATOM 2396 C CA . ASN A 1 292 ? 2.780 6.559 8.377 1.00 67.50 292 ASN A CA 1
ATOM 2397 C C . ASN A 1 292 ? 3.607 7.842 8.586 1.00 67.50 292 ASN A C 1
ATOM 2399 O O . ASN A 1 292 ? 4.729 7.782 9.087 1.00 67.50 292 ASN A O 1
ATOM 2403 N N . LEU A 1 293 ? 3.047 9.018 8.275 1.00 59.88 293 LEU A N 1
ATOM 2404 C CA . LEU A 1 293 ? 3.690 10.312 8.541 1.00 59.88 293 LEU A CA 1
ATOM 2405 C C . LEU A 1 293 ? 3.863 10.584 10.044 1.00 59.88 293 LEU A C 1
ATOM 2407 O O . LEU A 1 293 ? 4.842 11.209 10.448 1.00 59.88 293 LEU A O 1
ATOM 2411 N N . ARG A 1 294 ? 2.940 10.115 10.895 1.00 56.03 294 ARG A N 1
ATOM 2412 C CA . ARG A 1 294 ? 3.058 10.228 12.362 1.00 56.03 294 ARG A CA 1
ATOM 2413 C C . ARG A 1 294 ? 4.115 9.286 12.947 1.00 56.03 294 ARG A C 1
ATOM 2415 O O . ARG A 1 294 ? 4.608 9.583 14.037 1.00 56.03 294 ARG A O 1
ATOM 2422 N N . GLU A 1 295 ? 4.439 8.191 12.257 1.00 52.91 295 GLU A N 1
ATOM 2423 C CA . GLU A 1 295 ? 5.521 7.261 12.613 1.00 52.91 295 GLU A CA 1
ATOM 2424 C C . GLU A 1 295 ? 6.912 7.750 12.173 1.00 52.91 295 GLU A C 1
ATOM 2426 O O . GLU A 1 295 ? 7.917 7.304 12.733 1.00 52.91 295 GLU A O 1
ATOM 2431 N N . LEU A 1 296 ? 7.001 8.696 11.228 1.00 54.50 296 LEU A N 1
ATOM 2432 C CA . LEU A 1 296 ? 8.261 9.374 10.922 1.00 54.50 296 LEU A CA 1
ATOM 2433 C C . LEU A 1 296 ? 8.743 10.179 12.140 1.00 54.50 296 LEU A C 1
ATOM 2435 O O . LEU A 1 296 ? 7.935 10.754 12.884 1.00 54.50 296 LEU A O 1
ATOM 2439 N N . PRO A 1 297 ? 10.067 10.254 12.369 1.00 53.75 297 PRO A N 1
ATOM 2440 C CA . PRO A 1 297 ? 10.592 11.018 13.484 1.00 53.75 297 PRO A CA 1
ATOM 2441 C C . PRO A 1 297 ? 10.133 12.476 13.361 1.00 53.75 297 PRO A C 1
ATOM 2443 O O . PRO A 1 297 ? 10.288 13.129 12.331 1.00 53.75 297 PRO A O 1
ATOM 2446 N N . SER A 1 298 ? 9.540 12.997 14.438 1.00 75.06 298 SER A N 1
ATOM 2447 C CA . SER A 1 298 ? 9.042 14.383 14.486 1.00 75.06 298 SER A CA 1
ATOM 2448 C C . SER A 1 298 ? 10.167 15.424 14.422 1.00 75.06 298 SER A C 1
ATOM 2450 O O . SER A 1 298 ? 9.889 16.612 14.287 1.00 75.06 298 SER A O 1
ATOM 2452 N N . ILE A 1 299 ? 11.411 14.959 14.543 1.00 83.75 299 ILE A N 1
ATOM 2453 C CA . ILE A 1 299 ? 12.639 15.735 14.587 1.00 83.75 299 ILE A CA 1
ATOM 2454 C C . ILE A 1 299 ? 13.636 15.059 13.652 1.00 83.75 299 ILE A C 1
ATOM 2456 O O . ILE A 1 299 ? 13.906 13.865 13.794 1.00 83.75 299 ILE A O 1
ATOM 2460 N N . GLU A 1 300 ? 14.211 15.821 12.738 1.00 85.88 300 GLU A N 1
ATOM 2461 C CA . GLU A 1 300 ? 15.345 15.400 11.923 1.00 85.88 300 GLU A CA 1
ATOM 2462 C C . GLU A 1 300 ? 16.561 16.240 12.294 1.00 85.88 300 GLU A C 1
ATOM 2464 O O . GLU A 1 300 ? 16.433 17.427 12.590 1.00 85.88 300 GLU A O 1
ATOM 2469 N N . VAL A 1 301 ? 17.739 15.619 12.325 1.00 89.19 301 VAL A N 1
ATOM 2470 C CA . VAL A 1 301 ? 18.974 16.278 12.753 1.00 89.19 301 VAL A CA 1
ATOM 2471 C C . VAL A 1 301 ? 20.017 16.111 11.664 1.00 89.19 301 VAL A C 1
ATOM 2473 O O . VAL A 1 301 ? 20.353 14.987 11.295 1.00 89.19 301 VAL A O 1
ATOM 2476 N N . TYR A 1 302 ? 20.533 17.233 11.182 1.00 91.88 302 TYR A N 1
ATOM 2477 C CA . TYR A 1 302 ? 21.612 17.301 10.207 1.00 91.88 302 TYR A CA 1
ATOM 2478 C C . TYR A 1 302 ? 22.810 17.989 10.854 1.00 91.88 302 TYR A C 1
ATOM 2480 O O . TYR A 1 302 ? 22.640 18.913 11.649 1.00 91.88 302 TYR A O 1
ATOM 2488 N N . GLN A 1 303 ? 24.016 17.536 10.532 1.00 92.06 303 GLN A N 1
ATOM 2489 C CA . GLN A 1 303 ? 25.251 18.106 11.057 1.00 92.06 303 GLN A CA 1
ATOM 2490 C C . GLN A 1 303 ? 26.182 18.430 9.894 1.00 92.06 303 GLN A C 1
ATOM 2492 O O . GLN A 1 303 ? 26.457 17.560 9.071 1.00 92.06 303 GLN A O 1
ATOM 2497 N N . ASP A 1 304 ? 26.647 19.672 9.853 1.00 91.19 304 ASP A N 1
ATOM 2498 C CA . ASP A 1 304 ? 27.549 20.211 8.840 1.00 91.19 304 ASP A CA 1
ATOM 2499 C C . ASP A 1 304 ? 28.840 20.682 9.534 1.00 91.19 304 ASP A C 1
ATOM 2501 O O . ASP A 1 304 ? 28.878 21.790 10.081 1.00 91.19 304 ASP A O 1
ATOM 2505 N N . PRO A 1 305 ? 29.853 19.806 9.662 1.00 89.19 305 PRO A N 1
ATOM 2506 C CA . PRO A 1 305 ? 31.086 20.120 10.372 1.00 89.19 305 PRO A CA 1
ATOM 2507 C C . PRO A 1 305 ? 31.961 21.099 9.578 1.00 89.19 305 PRO A C 1
ATOM 2509 O O . PRO A 1 305 ? 32.064 21.018 8.358 1.00 89.19 305 PRO A O 1
ATOM 2512 N N . PHE A 1 306 ? 32.643 21.999 10.283 1.00 90.56 306 PHE A N 1
ATOM 2513 C CA . PHE A 1 306 ? 33.691 22.835 9.706 1.00 90.56 306 PHE A CA 1
ATOM 2514 C C . PHE A 1 306 ? 34.953 22.013 9.450 1.00 90.56 306 PHE A C 1
ATOM 2516 O O . PHE A 1 306 ? 35.311 21.146 10.251 1.00 90.56 306 PHE A O 1
ATOM 2523 N N . ASP A 1 307 ? 35.673 22.348 8.380 1.00 80.75 307 ASP A N 1
ATOM 2524 C CA . ASP A 1 307 ? 37.008 21.810 8.135 1.00 80.75 307 ASP A CA 1
ATOM 2525 C C . ASP A 1 307 ? 37.957 22.272 9.254 1.00 80.75 307 ASP A C 1
ATOM 2527 O O . ASP A 1 307 ? 38.323 23.448 9.334 1.00 80.75 307 ASP A O 1
ATOM 2531 N N . SER A 1 308 ? 38.352 21.344 10.130 1.00 71.56 308 SER A N 1
ATOM 2532 C CA . SER A 1 308 ? 39.341 21.596 11.180 1.00 71.56 308 SER A CA 1
ATOM 2533 C C . SER A 1 308 ? 40.696 20.992 10.801 1.00 71.56 308 SER A C 1
ATOM 2535 O O . SER A 1 308 ? 40.758 19.818 10.435 1.00 71.56 308 SER A O 1
ATOM 2537 N N . PRO A 1 309 ? 41.800 21.752 10.909 1.00 61.81 309 PRO A N 1
ATOM 2538 C CA . PRO A 1 309 ? 43.145 21.234 10.676 1.00 61.81 309 PRO A CA 1
ATOM 2539 C C . PRO A 1 309 ? 43.745 20.493 11.888 1.00 61.81 309 PRO A C 1
ATOM 2541 O O . PRO A 1 309 ? 44.867 20.001 11.777 1.00 61.81 309 PRO A O 1
ATOM 2544 N N . VAL A 1 310 ? 43.055 20.449 13.036 1.00 74.38 310 VAL A N 1
ATOM 2545 C CA . VAL A 1 310 ? 43.528 19.841 14.294 1.00 74.38 310 VAL A CA 1
ATOM 2546 C C . VAL A 1 310 ? 42.425 18.995 14.941 1.00 74.38 310 VAL A C 1
ATOM 2548 O O . VAL A 1 310 ? 41.269 19.416 14.981 1.00 74.38 310 VAL A O 1
ATOM 2551 N N . ASP A 1 311 ? 42.772 17.808 15.446 1.00 74.44 311 ASP A N 1
ATOM 2552 C CA . ASP A 1 311 ? 41.808 16.840 16.002 1.00 74.44 311 ASP A CA 1
ATOM 2553 C C . ASP A 1 311 ? 41.252 17.285 17.370 1.00 74.44 311 ASP A C 1
ATOM 2555 O O . ASP A 1 311 ? 40.167 16.867 17.779 1.00 74.44 311 ASP A O 1
ATOM 2559 N N . GLU A 1 312 ? 41.972 18.170 18.063 1.00 83.56 312 GLU A N 1
ATOM 2560 C CA . GLU A 1 312 ? 41.644 18.701 19.390 1.00 83.56 312 GLU A CA 1
ATOM 2561 C C . GLU A 1 312 ? 40.574 19.806 19.361 1.00 83.56 312 GLU A C 1
ATOM 2563 O O . GLU A 1 312 ? 40.172 20.303 20.417 1.00 83.56 312 GLU A O 1
ATOM 2568 N N . TRP A 1 313 ? 40.087 20.187 18.174 1.00 91.38 313 TRP A N 1
ATOM 2569 C CA . TRP A 1 313 ? 39.000 21.148 18.002 1.00 91.38 313 TRP A CA 1
ATOM 2570 C C . TRP A 1 313 ? 38.040 20.719 16.892 1.00 91.38 313 TRP A C 1
ATOM 2572 O O . TRP A 1 313 ? 38.460 20.379 15.787 1.00 91.38 313 TRP A O 1
ATOM 2582 N N . GLN A 1 314 ? 36.736 20.789 17.160 1.00 91.75 314 GLN A N 1
ATOM 2583 C CA . GLN A 1 314 ? 35.685 20.544 16.171 1.00 91.75 314 GLN A CA 1
ATOM 2584 C C . GLN A 1 314 ? 34.571 21.575 16.314 1.00 91.75 314 GLN A C 1
ATOM 2586 O O . GLN A 1 314 ? 34.061 21.809 17.409 1.00 91.75 314 GLN A O 1
ATOM 2591 N N . GLY A 1 315 ? 34.150 22.156 15.196 1.00 92.44 315 GLY A N 1
ATOM 2592 C CA . GLY A 1 315 ? 33.001 23.053 15.131 1.00 92.44 315 GLY A CA 1
ATOM 2593 C C . GLY A 1 315 ? 32.127 22.744 13.927 1.00 92.44 315 GLY A C 1
ATOM 2594 O O . GLY A 1 315 ? 32.502 21.934 13.081 1.00 92.44 315 GLY A O 1
ATOM 2595 N N . GLY A 1 316 ? 30.952 23.352 13.860 1.00 94.56 316 GLY A N 1
ATOM 2596 C CA . GLY A 1 316 ? 30.044 23.178 12.732 1.00 94.56 316 GLY A CA 1
ATOM 2597 C C . GLY A 1 316 ? 28.647 23.705 13.004 1.00 94.56 316 GLY A C 1
ATOM 2598 O O . GLY A 1 316 ? 28.371 24.285 14.059 1.00 94.56 316 GLY A O 1
ATOM 2599 N N . PHE A 1 317 ? 27.745 23.438 12.066 1.00 96.25 317 PHE A N 1
ATOM 2600 C CA . PHE A 1 317 ? 26.319 23.656 12.248 1.00 96.25 317 PHE A CA 1
ATOM 2601 C C . PHE A 1 317 ? 25.593 22.354 12.595 1.00 96.25 317 PHE A C 1
ATOM 2603 O O . PHE A 1 317 ? 25.841 21.301 12.013 1.00 96.25 317 PHE A O 1
ATOM 2610 N N . LEU A 1 318 ? 24.656 22.430 13.537 1.00 94.75 318 LEU A N 1
ATOM 2611 C CA . LEU A 1 318 ? 23.657 21.404 13.805 1.00 94.75 318 LEU A CA 1
ATOM 2612 C C . LEU A 1 318 ? 22.284 21.974 13.442 1.00 94.75 318 LEU A C 1
ATOM 2614 O O . LEU A 1 318 ? 21.848 22.968 14.020 1.00 94.75 318 LEU A O 1
ATOM 2618 N N . ILE A 1 319 ? 21.592 21.346 12.502 1.00 95.56 319 ILE A N 1
ATOM 2619 C CA . ILE A 1 319 ? 20.255 21.741 12.062 1.00 95.56 319 ILE A CA 1
ATOM 2620 C C . ILE A 1 319 ? 19.264 20.745 12.651 1.00 95.56 319 ILE A C 1
ATOM 2622 O O . ILE A 1 319 ? 19.301 19.560 12.331 1.00 95.56 319 ILE A O 1
ATOM 2626 N N . VAL A 1 320 ? 18.369 21.233 13.502 1.00 94.19 320 VAL A N 1
ATOM 2627 C CA . VAL A 1 320 ? 17.259 20.467 14.068 1.00 94.19 320 VAL A CA 1
ATOM 2628 C C . VAL A 1 320 ? 15.986 20.889 13.341 1.00 94.19 320 VAL A C 1
ATOM 2630 O O . VAL A 1 320 ? 15.456 21.973 13.583 1.00 94.19 320 VAL A O 1
ATOM 2633 N N . HIS A 1 321 ? 15.516 20.054 12.419 1.00 92.50 321 HIS A N 1
ATOM 2634 C CA . HIS A 1 321 ? 14.296 20.286 11.654 1.00 92.50 321 HIS A CA 1
ATOM 2635 C C . HIS A 1 321 ? 13.094 19.658 12.361 1.00 92.50 321 HIS A C 1
ATOM 2637 O O . HIS A 1 321 ? 13.080 18.453 12.625 1.00 92.50 321 HIS A O 1
ATOM 2643 N N . LEU A 1 322 ? 12.075 20.464 12.663 1.00 89.38 322 LEU A N 1
ATOM 2644 C CA . LEU A 1 322 ? 10.826 19.995 13.260 1.00 89.38 322 LEU A CA 1
ATOM 2645 C C . LEU A 1 322 ? 9.759 19.861 12.176 1.00 89.38 322 LEU A C 1
ATOM 2647 O O . LEU A 1 322 ? 9.320 20.858 11.607 1.00 89.38 322 LEU A O 1
ATOM 2651 N N . ASN A 1 323 ? 9.295 18.632 11.947 1.00 79.69 323 ASN A N 1
ATOM 2652 C CA . ASN A 1 323 ? 8.268 18.330 10.942 1.00 79.69 323 ASN A CA 1
ATOM 2653 C C . ASN A 1 323 ? 6.862 18.813 11.355 1.00 79.69 323 ASN A C 1
ATOM 2655 O O . ASN A 1 323 ? 5.945 18.875 10.541 1.00 79.69 323 ASN A O 1
ATOM 2659 N N . ARG A 1 324 ? 6.664 19.115 12.643 1.00 79.25 324 ARG A N 1
ATOM 2660 C CA . ARG A 1 324 ? 5.406 19.613 13.215 1.00 79.25 324 ARG A CA 1
ATOM 2661 C C . ARG A 1 324 ? 5.671 20.391 14.504 1.00 79.25 324 ARG A C 1
ATOM 2663 O O . ARG A 1 324 ? 6.693 20.132 15.145 1.00 79.25 324 ARG A O 1
ATOM 2670 N N . PRO A 1 325 ? 4.743 21.260 14.943 1.00 83.50 325 PRO A N 1
ATOM 2671 C CA . PRO A 1 325 ? 4.913 21.973 16.197 1.00 83.50 325 PRO A CA 1
ATOM 2672 C C . PRO A 1 325 ? 5.013 21.031 17.403 1.00 83.50 325 PRO A C 1
ATOM 2674 O O . PRO A 1 325 ? 4.260 20.057 17.509 1.00 83.50 325 PRO A O 1
ATOM 2677 N N . MET A 1 326 ? 5.925 21.310 18.337 1.00 82.56 326 MET A N 1
ATOM 2678 C CA . MET A 1 326 ? 6.158 20.443 19.500 1.00 82.56 326 MET A CA 1
ATOM 2679 C C . MET A 1 326 ? 6.688 21.188 20.726 1.00 82.56 326 MET A C 1
ATOM 2681 O O . MET A 1 326 ? 7.280 22.252 20.629 1.00 82.56 326 MET A O 1
ATOM 2685 N N . ARG A 1 327 ? 6.453 20.645 21.927 1.00 79.75 327 ARG A N 1
ATOM 2686 C CA . ARG A 1 327 ? 6.816 21.336 23.184 1.00 79.75 327 ARG A CA 1
ATOM 2687 C C . ARG A 1 327 ? 8.316 21.339 23.472 1.00 79.75 327 ARG A C 1
ATOM 2689 O O . ARG A 1 327 ? 8.823 22.282 24.072 1.00 79.75 327 ARG A O 1
ATOM 2696 N N . TYR A 1 328 ? 8.990 20.265 23.078 1.00 86.31 328 TYR A N 1
ATOM 2697 C CA . TYR A 1 328 ? 10.406 20.034 23.323 1.00 86.31 328 TYR A CA 1
ATOM 2698 C C . TYR A 1 328 ? 10.996 19.350 22.102 1.00 86.31 328 TYR A C 1
ATOM 2700 O O . TYR A 1 328 ? 10.337 18.490 21.516 1.00 86.31 328 TYR A O 1
ATOM 2708 N N . ALA A 1 329 ? 12.229 19.689 21.761 1.00 89.00 329 ALA A N 1
ATOM 2709 C CA . ALA A 1 329 ? 12.991 18.977 20.749 1.00 89.00 329 ALA A CA 1
ATOM 2710 C C . ALA A 1 329 ? 14.430 18.777 21.224 1.00 89.00 329 ALA A C 1
ATOM 2712 O O . ALA A 1 329 ? 14.942 19.575 22.005 1.00 89.00 329 ALA A O 1
ATOM 2713 N N . THR A 1 330 ? 15.072 17.706 20.764 1.00 91.50 330 THR A N 1
ATOM 2714 C CA . THR A 1 330 ? 16.485 17.436 21.038 1.00 91.50 330 THR A CA 1
ATOM 2715 C C . THR A 1 330 ? 17.178 17.099 19.729 1.00 91.50 330 THR A C 1
ATOM 2717 O O . THR A 1 330 ? 16.733 16.197 19.022 1.00 91.50 330 THR A O 1
ATOM 2720 N N . GLY A 1 331 ? 18.261 17.807 19.428 1.00 92.00 331 GLY A N 1
ATOM 2721 C CA . GLY A 1 331 ? 19.213 17.444 18.389 1.00 92.00 331 GLY A CA 1
ATOM 2722 C C . GLY A 1 331 ? 20.456 16.811 18.996 1.00 92.00 331 GLY A C 1
ATOM 2723 O O . GLY A 1 331 ? 20.985 17.331 19.976 1.00 92.00 331 GLY A O 1
ATOM 2724 N N . THR A 1 332 ? 20.937 15.716 18.413 1.00 92.88 332 THR A N 1
ATOM 2725 C CA . THR A 1 332 ? 22.191 15.071 18.822 1.00 92.88 332 THR A CA 1
ATOM 2726 C C . THR A 1 332 ? 23.203 15.187 17.691 1.00 92.88 332 THR A C 1
ATOM 2728 O O . THR A 1 332 ? 22.943 14.706 16.589 1.00 92.88 332 THR A O 1
ATOM 2731 N N . GLY A 1 333 ? 24.346 15.809 17.967 1.00 90.06 333 GLY A N 1
ATOM 2732 C CA . GLY A 1 333 ? 25.496 15.827 17.065 1.00 90.06 333 GLY A CA 1
ATOM 2733 C C . GLY A 1 333 ? 26.580 14.860 17.532 1.00 90.06 333 GLY A C 1
ATOM 2734 O O . GLY A 1 333 ? 26.606 14.447 18.693 1.00 90.06 333 GLY A O 1
ATOM 2735 N N . LYS A 1 334 ? 27.469 14.470 16.620 1.00 92.00 334 LYS A N 1
ATOM 2736 C CA . LYS A 1 334 ? 28.571 13.534 16.874 1.00 92.00 334 LYS A CA 1
ATOM 2737 C C . LYS A 1 334 ? 29.911 14.151 16.501 1.00 92.00 334 LYS A C 1
ATOM 2739 O O . LYS A 1 334 ? 30.003 14.884 15.519 1.00 92.00 334 LYS A O 1
ATOM 2744 N N . PHE A 1 335 ? 30.953 13.794 17.237 1.00 87.25 335 PHE A N 1
ATOM 2745 C CA . PHE A 1 335 ? 32.327 14.190 16.941 1.00 87.25 335 PHE A CA 1
ATOM 2746 C C . PHE A 1 335 ? 33.026 13.132 16.094 1.00 87.25 335 PHE A C 1
ATOM 2748 O O . PHE A 1 335 ? 32.947 11.934 16.388 1.00 87.25 335 PHE A O 1
ATOM 2755 N N . HIS A 1 336 ? 33.705 13.584 15.045 1.00 83.44 336 HIS A N 1
ATOM 2756 C CA . HIS A 1 336 ? 34.502 12.746 14.160 1.00 83.44 336 HIS A CA 1
ATOM 2757 C C . HIS A 1 336 ? 35.792 13.497 13.782 1.00 83.44 336 HIS A C 1
ATOM 2759 O O . HIS A 1 336 ? 35.707 14.463 13.026 1.00 83.44 336 HIS A O 1
ATOM 2765 N N . PRO A 1 337 ? 36.970 13.054 14.265 1.00 84.00 337 PRO A N 1
ATOM 2766 C CA . PRO A 1 337 ? 37.185 11.910 15.161 1.00 84.00 337 PRO A CA 1
ATOM 2767 C C . PRO A 1 337 ? 36.568 12.113 16.559 1.00 84.00 337 PRO A C 1
ATOM 2769 O O . PRO A 1 337 ? 36.152 13.203 16.924 1.00 84.00 337 PRO A O 1
ATOM 2772 N N . LYS A 1 338 ? 36.459 11.051 17.364 1.00 88.50 338 LYS A N 1
ATOM 2773 C CA . LYS A 1 338 ? 36.043 11.201 18.772 1.00 88.50 338 LYS A CA 1
ATOM 2774 C C . LYS A 1 338 ? 37.158 11.888 19.570 1.00 88.50 338 LYS A C 1
ATOM 2776 O O . LYS A 1 338 ? 38.328 11.607 19.320 1.00 88.50 338 LYS A O 1
ATOM 2781 N N . PHE A 1 339 ? 36.793 12.674 20.574 1.00 85.81 339 PHE A N 1
ATOM 2782 C CA . PHE A 1 339 ? 37.755 13.233 21.518 1.00 85.81 339 PHE A CA 1
ATOM 2783 C C . PHE A 1 339 ? 38.350 12.142 22.431 1.00 85.81 339 PHE A C 1
ATOM 2785 O O . PHE A 1 339 ? 37.757 11.071 22.653 1.00 85.81 339 PHE A O 1
ATOM 2792 N N . SER A 1 340 ? 39.540 12.413 22.952 1.00 86.88 340 SER A N 1
ATOM 2793 C CA . SER A 1 340 ? 40.253 11.617 23.951 1.00 86.88 340 SER A CA 1
ATOM 2794 C C . SER A 1 340 ? 39.696 11.851 25.354 1.00 86.88 340 SER A C 1
ATOM 2796 O O . SER A 1 340 ? 39.548 10.895 26.120 1.00 86.88 340 SER A O 1
ATOM 2798 N N . THR A 1 341 ? 39.335 13.094 25.680 1.00 89.94 341 THR A N 1
ATOM 2799 C CA . THR A 1 341 ? 38.656 13.469 26.932 1.00 89.94 341 THR A CA 1
ATOM 2800 C C . THR A 1 341 ? 37.309 14.135 26.646 1.00 89.94 341 THR A C 1
ATOM 2802 O O . THR A 1 341 ? 36.922 14.297 25.491 1.00 89.94 341 THR A O 1
ATOM 2805 N N . ILE A 1 342 ? 36.507 14.415 27.680 1.00 90.31 342 ILE A N 1
ATOM 2806 C CA . ILE A 1 342 ? 35.240 15.134 27.483 1.00 90.31 342 ILE A CA 1
ATOM 2807 C C . ILE A 1 342 ? 35.608 16.582 27.128 1.00 90.31 342 ILE A C 1
ATOM 2809 O O . ILE A 1 342 ? 36.204 17.247 27.978 1.00 90.31 342 ILE A O 1
ATOM 2813 N N . PRO A 1 343 ? 35.300 17.061 25.909 1.00 90.62 343 PRO A N 1
ATOM 2814 C CA . PRO A 1 343 ? 35.718 18.384 25.472 1.00 90.62 343 PRO A CA 1
ATOM 2815 C C . PRO A 1 343 ? 34.927 19.474 26.199 1.00 90.62 343 PRO A C 1
ATOM 2817 O O . PRO A 1 343 ? 33.776 19.277 26.605 1.00 90.62 343 PRO A O 1
ATOM 2820 N N . GLU A 1 344 ? 35.516 20.661 26.286 1.00 92.00 344 GLU A N 1
ATOM 2821 C CA . GLU A 1 344 ? 34.750 21.867 26.565 1.00 92.00 344 GLU A CA 1
ATOM 2822 C C . GLU A 1 344 ? 33.846 22.145 25.363 1.00 92.00 344 GLU A C 1
ATOM 2824 O O . GLU A 1 344 ? 34.313 22.219 24.228 1.00 92.00 344 GLU A O 1
ATOM 2829 N N . PHE A 1 345 ? 32.542 22.253 25.606 1.00 93.44 345 PHE A N 1
ATOM 2830 C CA . PHE A 1 345 ? 31.530 22.262 24.559 1.00 93.44 345 PHE A CA 1
ATOM 2831 C C . PHE A 1 345 ? 30.605 23.464 24.691 1.00 93.44 345 PHE A C 1
ATOM 2833 O O . PHE A 1 345 ? 30.055 23.717 25.764 1.00 93.44 345 PHE A O 1
ATOM 2840 N N . ASN A 1 346 ? 30.392 24.168 23.583 1.00 93.81 346 ASN A N 1
ATOM 2841 C CA . ASN A 1 346 ? 29.544 25.348 23.507 1.00 93.81 346 ASN A CA 1
ATOM 2842 C C . ASN A 1 346 ? 28.599 25.269 22.306 1.00 93.81 346 ASN A C 1
ATOM 2844 O O . ASN A 1 346 ? 28.959 24.770 21.241 1.00 93.81 346 ASN A O 1
ATOM 2848 N N . VAL A 1 347 ? 27.385 25.800 22.476 1.00 94.00 347 VAL A N 1
ATOM 2849 C CA . VAL A 1 347 ? 26.373 25.879 21.415 1.00 94.00 347 VAL A CA 1
ATOM 2850 C C . VAL A 1 347 ? 25.695 27.233 21.438 1.00 94.00 347 VAL A C 1
ATOM 2852 O O . VAL A 1 347 ? 25.335 27.752 22.497 1.00 94.00 347 VAL A O 1
ATOM 2855 N N . LYS A 1 348 ? 25.446 27.777 20.250 1.00 93.38 348 LYS A N 1
ATOM 2856 C CA . LYS A 1 348 ? 24.699 29.013 20.054 1.00 93.38 348 LYS A CA 1
ATOM 2857 C C . LYS A 1 348 ? 23.591 28.813 19.027 1.00 93.38 348 LYS A C 1
ATOM 2859 O O . LYS A 1 348 ? 23.816 28.235 17.971 1.00 93.38 348 LYS A O 1
ATOM 2864 N N . LEU A 1 349 ? 22.397 29.332 19.316 1.00 92.50 349 LEU A N 1
ATOM 2865 C CA . LEU A 1 349 ? 21.310 29.403 18.336 1.00 92.50 349 LEU A CA 1
ATOM 2866 C C . LEU A 1 349 ? 21.642 30.465 17.276 1.00 92.50 349 LEU A C 1
ATOM 2868 O O . LEU A 1 349 ? 21.817 31.643 17.600 1.00 92.50 349 LEU A O 1
ATOM 2872 N N . VAL A 1 350 ? 21.718 30.040 16.019 1.00 93.00 350 VAL A N 1
ATOM 2873 C CA . VAL A 1 350 ? 22.011 30.883 14.853 1.00 93.00 350 VAL A CA 1
ATOM 2874 C C . VAL A 1 350 ? 20.722 31.347 14.208 1.00 93.00 350 VAL A C 1
ATOM 2876 O O . VAL A 1 350 ? 20.583 32.543 13.958 1.00 93.00 350 VAL A O 1
ATOM 2879 N N . ASP A 1 351 ? 19.776 30.437 13.981 1.00 92.00 351 ASP A N 1
ATOM 2880 C CA . ASP A 1 351 ? 18.515 30.746 13.315 1.00 92.00 351 ASP A CA 1
ATOM 2881 C C . ASP A 1 351 ? 17.357 29.879 13.815 1.00 92.00 351 ASP A C 1
ATOM 2883 O O . ASP A 1 351 ? 17.565 28.784 14.343 1.00 92.00 351 ASP A O 1
ATOM 2887 N N . SER A 1 352 ? 16.136 30.387 13.677 1.00 91.75 352 SER A N 1
ATOM 2888 C CA . SER A 1 352 ? 14.912 29.687 14.068 1.00 91.75 352 SER A CA 1
ATOM 2889 C C . SER A 1 352 ? 13.716 30.186 13.254 1.00 91.75 352 SER A C 1
ATOM 2891 O O . SER A 1 352 ? 13.785 31.290 12.721 1.00 91.75 352 SER A O 1
ATOM 2893 N N . PRO A 1 353 ? 12.575 29.475 13.252 1.00 90.12 353 PRO A N 1
ATOM 2894 C CA . PRO A 1 353 ? 11.362 29.929 12.568 1.00 90.12 353 PRO A CA 1
ATOM 2895 C C . PRO A 1 353 ? 10.723 31.201 13.161 1.00 90.12 353 PRO A C 1
ATOM 2897 O O . PRO A 1 353 ? 9.765 31.722 12.596 1.00 90.12 353 PRO A O 1
ATOM 2900 N N . TYR A 1 354 ? 11.210 31.695 14.305 1.00 85.12 354 TYR A N 1
ATOM 2901 C CA . TYR A 1 354 ? 10.721 32.920 14.936 1.00 85.12 354 TYR A CA 1
ATOM 2902 C C . TYR A 1 354 ? 11.554 34.137 14.540 1.00 85.12 354 TYR A C 1
ATOM 2904 O O . TYR A 1 354 ? 12.783 34.082 14.550 1.00 85.12 354 TYR A O 1
ATOM 2912 N N . GLU A 1 355 ? 10.884 35.273 14.325 1.00 81.00 355 GLU A N 1
ATOM 2913 C CA . GLU A 1 355 ? 11.554 36.574 14.188 1.00 81.00 355 GLU A CA 1
ATOM 2914 C C . GLU A 1 355 ? 12.300 36.969 15.479 1.00 81.00 355 GLU A C 1
ATOM 2916 O O . GLU A 1 355 ? 13.411 37.499 15.423 1.00 81.00 355 GLU A O 1
ATOM 2921 N N . ASP A 1 356 ? 11.724 36.667 16.652 1.00 81.94 356 ASP A N 1
ATOM 2922 C CA . ASP A 1 356 ? 12.370 36.863 17.954 1.00 81.94 356 ASP A CA 1
ATOM 2923 C C . ASP A 1 356 ? 13.043 35.574 18.446 1.00 81.94 356 ASP A C 1
ATOM 2925 O O . ASP A 1 356 ? 12.399 34.650 18.952 1.00 81.94 356 ASP A O 1
ATOM 2929 N N . LYS A 1 357 ? 14.377 35.544 18.375 1.00 71.06 357 LYS A N 1
ATOM 2930 C CA . LYS A 1 357 ? 15.201 34.409 18.825 1.00 71.06 357 LYS A CA 1
ATOM 2931 C C . LYS A 1 357 ? 15.102 34.142 20.333 1.00 71.06 357 LYS A C 1
ATOM 2933 O O . LYS A 1 357 ? 15.455 33.050 20.772 1.00 71.06 357 LYS A O 1
ATOM 2938 N N . ASN A 1 358 ? 14.589 35.082 21.134 1.00 78.62 358 ASN A N 1
ATOM 2939 C CA . ASN A 1 358 ? 14.370 34.872 22.570 1.00 78.62 358 ASN A CA 1
ATOM 2940 C C . ASN A 1 358 ? 13.187 33.945 22.880 1.00 78.62 358 ASN A C 1
ATOM 2942 O O . ASN A 1 358 ? 13.044 33.522 24.030 1.00 78.62 358 ASN A O 1
ATOM 2946 N N . MET A 1 359 ? 12.356 33.615 21.885 1.00 81.50 359 MET A N 1
ATOM 2947 C CA . MET A 1 359 ? 11.240 32.673 22.036 1.00 81.50 359 MET A CA 1
ATOM 2948 C C . MET A 1 359 ? 11.711 31.241 22.314 1.00 81.50 359 MET A C 1
ATOM 2950 O O . MET A 1 359 ? 10.981 30.454 22.924 1.00 81.50 359 MET A O 1
ATOM 2954 N N . VAL A 1 360 ? 12.945 30.915 21.920 1.00 84.69 360 VAL A N 1
ATOM 2955 C CA . VAL A 1 360 ? 13.549 29.593 22.089 1.00 84.69 360 VAL A CA 1
ATOM 2956 C C . VAL A 1 360 ? 14.496 29.605 23.285 1.00 84.69 360 VAL A C 1
ATOM 2958 O O . VAL A 1 360 ? 15.486 30.332 23.328 1.00 84.69 360 VAL A O 1
ATOM 2961 N N . THR A 1 361 ? 14.216 28.758 24.266 1.00 86.00 361 THR A N 1
ATOM 2962 C CA . THR A 1 361 ? 15.153 28.408 25.328 1.00 86.00 361 THR A CA 1
ATOM 2963 C C . THR A 1 361 ? 16.036 27.259 24.858 1.00 86.00 361 THR A C 1
ATOM 2965 O O . THR A 1 361 ? 15.549 26.186 24.495 1.00 86.00 361 THR A O 1
ATOM 2968 N N . LEU A 1 362 ? 17.342 27.502 24.905 1.00 88.75 362 LEU A N 1
ATOM 2969 C CA . LEU A 1 362 ? 18.392 26.560 24.553 1.00 88.75 362 LEU A CA 1
ATOM 2970 C C . LEU A 1 362 ? 19.055 26.025 25.825 1.00 88.75 362 LEU A C 1
ATOM 2972 O O . LEU A 1 362 ? 19.452 26.798 26.695 1.00 88.75 362 LEU A O 1
ATOM 2976 N N . SER A 1 363 ? 19.215 24.709 25.910 1.00 91.00 363 SER A N 1
ATOM 2977 C CA . SER A 1 363 ? 20.139 24.067 26.851 1.00 91.00 363 SER A CA 1
ATOM 2978 C C . SER A 1 363 ? 20.917 22.989 26.113 1.00 91.00 363 SER A C 1
ATOM 2980 O O . SER A 1 363 ? 20.394 22.392 25.178 1.00 91.00 363 SER A O 1
ATOM 2982 N N . PHE A 1 364 ? 22.170 22.758 26.477 1.00 93.00 364 PHE A N 1
ATOM 2983 C CA . PHE A 1 364 ? 23.028 21.817 25.767 1.00 93.00 364 PHE A CA 1
ATOM 2984 C C . PHE A 1 364 ? 23.992 21.133 26.730 1.00 93.00 364 PHE A C 1
ATOM 2986 O O . PHE A 1 364 ? 24.221 21.616 27.840 1.00 93.00 364 PHE A O 1
ATOM 2993 N N . GLY A 1 365 ? 24.537 19.994 26.314 1.00 88.94 365 GLY A N 1
ATOM 2994 C CA . GLY A 1 365 ? 25.486 19.244 27.123 1.00 88.94 365 GLY A CA 1
ATOM 2995 C C . GLY A 1 365 ? 26.303 18.250 26.310 1.00 88.94 365 GLY A C 1
ATOM 2996 O O . GLY A 1 365 ? 25.804 17.628 25.372 1.00 88.94 365 GLY A O 1
ATOM 2997 N N . CYS A 1 366 ? 27.555 18.086 26.721 1.00 88.25 366 CYS A N 1
ATOM 2998 C CA . CYS A 1 366 ? 28.502 17.120 26.186 1.00 88.25 366 CYS A CA 1
ATOM 2999 C C . CYS A 1 366 ? 28.998 16.259 27.352 1.00 88.25 366 CYS A C 1
ATOM 3001 O O . CYS A 1 366 ? 29.866 16.666 28.116 1.00 88.25 366 CYS A O 1
ATOM 3003 N N . GLY A 1 367 ? 28.353 15.107 27.558 1.00 82.50 367 GLY A N 1
ATOM 3004 C CA . GLY A 1 367 ? 28.656 14.191 28.667 1.00 82.50 367 GLY A CA 1
ATOM 3005 C C . GLY A 1 367 ? 29.575 13.034 28.277 1.00 82.50 367 GLY A C 1
ATOM 3006 O O . GLY A 1 367 ? 29.908 12.204 29.119 1.00 82.50 367 GLY A O 1
ATOM 3007 N N . THR A 1 368 ? 29.947 12.943 27.001 1.00 87.56 368 THR A N 1
ATOM 3008 C CA . THR A 1 368 ? 30.806 11.889 26.457 1.00 87.56 368 THR A CA 1
ATOM 3009 C C . THR A 1 368 ? 31.869 12.497 25.547 1.00 87.56 368 THR A C 1
ATOM 3011 O O . THR A 1 368 ? 31.836 13.684 25.244 1.00 87.56 368 THR A O 1
ATOM 3014 N N . THR A 1 369 ? 32.818 11.683 25.088 1.00 88.12 369 THR A N 1
ATOM 3015 C CA . THR A 1 369 ? 33.825 12.112 24.107 1.00 88.12 369 THR A CA 1
ATOM 3016 C C . THR A 1 369 ? 33.368 11.940 22.649 1.00 88.12 369 THR A C 1
ATOM 3018 O O . THR A 1 369 ? 34.148 12.137 21.719 1.00 88.12 369 THR A O 1
ATOM 3021 N N . ARG A 1 370 ? 32.119 11.501 22.425 1.00 88.69 370 ARG A N 1
ATOM 3022 C CA . ARG A 1 370 ? 31.619 11.044 21.114 1.00 88.69 370 ARG A CA 1
ATOM 3023 C C . ARG A 1 370 ? 30.479 11.884 20.565 1.00 88.69 370 ARG A C 1
ATOM 3025 O O . ARG A 1 370 ? 30.311 11.943 19.350 1.00 88.69 370 ARG A O 1
ATOM 3032 N N . ASP A 1 371 ? 29.666 12.455 21.439 1.00 91.19 371 ASP A N 1
ATOM 3033 C CA . ASP A 1 371 ? 28.433 13.124 21.062 1.00 91.19 371 ASP A CA 1
ATOM 3034 C C . ASP A 1 371 ? 28.066 14.253 22.021 1.00 91.19 371 ASP A C 1
ATOM 3036 O O . ASP A 1 371 ? 28.563 14.365 23.144 1.00 91.19 371 ASP A O 1
ATOM 3040 N N . PHE A 1 372 ? 27.166 15.097 21.539 1.00 92.44 372 PHE A N 1
ATOM 3041 C CA . PHE A 1 372 ? 26.606 16.208 22.281 1.00 92.44 372 PHE A CA 1
ATOM 3042 C C . PHE A 1 372 ? 25.116 16.333 21.997 1.00 92.44 372 PHE A C 1
ATOM 3044 O O . PHE A 1 372 ? 24.623 15.927 20.943 1.00 92.44 372 PHE A O 1
ATOM 3051 N N . ASN A 1 373 ? 24.391 16.927 22.940 1.00 93.75 373 ASN A N 1
ATOM 3052 C CA . ASN A 1 373 ? 22.955 17.131 22.833 1.00 93.75 373 ASN A CA 1
ATOM 3053 C C . ASN A 1 373 ? 22.609 18.612 22.930 1.00 93.75 373 ASN A C 1
ATOM 3055 O O . ASN A 1 373 ? 23.158 19.348 23.753 1.00 93.75 373 ASN A O 1
ATOM 3059 N N . VAL A 1 374 ? 21.653 19.019 22.104 1.00 93.69 374 VAL A N 1
ATOM 3060 C CA . VAL A 1 374 ? 21.073 20.354 22.052 1.00 93.69 374 VAL A CA 1
ATOM 3061 C C . VAL A 1 374 ? 19.579 20.219 22.296 1.00 93.69 374 VAL A C 1
ATOM 3063 O O . VAL A 1 374 ? 18.867 19.620 21.496 1.00 93.69 374 VAL A O 1
ATOM 3066 N N . HIS A 1 375 ? 19.095 20.760 23.404 1.00 93.12 375 HIS A N 1
ATOM 3067 C CA . HIS A 1 375 ? 17.700 20.705 23.815 1.00 93.12 375 HIS A CA 1
ATOM 3068 C C . HIS A 1 375 ? 17.026 22.059 23.602 1.00 93.12 375 HIS A C 1
ATOM 3070 O O . HIS A 1 375 ? 17.498 23.099 24.072 1.00 93.12 375 HIS A O 1
ATOM 3076 N N . LEU A 1 376 ? 15.880 22.017 22.935 1.00 91.19 376 LEU A N 1
ATOM 3077 C CA . LEU A 1 376 ? 15.047 23.153 22.596 1.00 91.19 376 LEU A CA 1
ATOM 3078 C C . LEU A 1 376 ? 13.748 23.105 23.389 1.00 91.19 376 LEU A C 1
ATOM 3080 O O . LEU A 1 376 ? 13.105 22.056 23.518 1.00 91.19 376 LEU A O 1
ATOM 3084 N N . ARG A 1 377 ? 13.315 24.275 23.844 1.00 88.56 377 ARG A N 1
ATOM 3085 C CA . ARG A 1 377 ? 11.997 24.485 24.437 1.00 88.56 377 ARG A CA 1
ATOM 3086 C C . ARG A 1 377 ? 11.510 25.888 24.094 1.00 88.56 377 ARG A C 1
ATOM 3088 O O . ARG A 1 377 ? 12.285 26.828 24.205 1.00 88.56 377 ARG A O 1
ATOM 3095 N N . ALA A 1 378 ? 10.243 26.060 23.735 1.00 83.12 378 ALA A N 1
ATOM 3096 C CA . ALA A 1 378 ? 9.652 27.397 23.655 1.00 83.12 378 ALA A CA 1
ATOM 3097 C C . ALA A 1 378 ? 9.308 27.916 25.066 1.00 83.12 378 ALA A C 1
ATOM 3099 O O . ALA A 1 378 ? 8.887 27.133 25.923 1.00 83.12 378 ALA A O 1
ATOM 3100 N N . ARG A 1 379 ? 9.493 29.217 25.333 1.00 70.69 379 ARG A N 1
ATOM 3101 C CA . ARG A 1 379 ? 9.274 29.786 26.682 1.00 70.69 379 ARG A CA 1
ATOM 3102 C C . ARG A 1 379 ? 7.837 29.603 27.180 1.00 70.69 379 ARG A C 1
ATOM 3104 O O . ARG A 1 379 ? 7.659 29.092 28.281 1.00 70.69 379 ARG A O 1
ATOM 3111 N N . ASP A 1 380 ? 6.847 29.922 26.341 1.00 70.19 380 ASP A N 1
ATOM 3112 C CA . ASP A 1 380 ? 5.427 29.959 26.733 1.00 70.19 380 ASP A CA 1
ATOM 3113 C C . ASP A 1 380 ? 4.476 29.292 25.714 1.00 70.19 380 ASP A C 1
ATOM 3115 O O . ASP A 1 380 ? 3.255 29.410 25.817 1.00 70.19 380 ASP A O 1
ATOM 3119 N N . THR A 1 381 ? 5.014 28.581 24.717 1.00 78.50 381 THR A N 1
ATOM 3120 C CA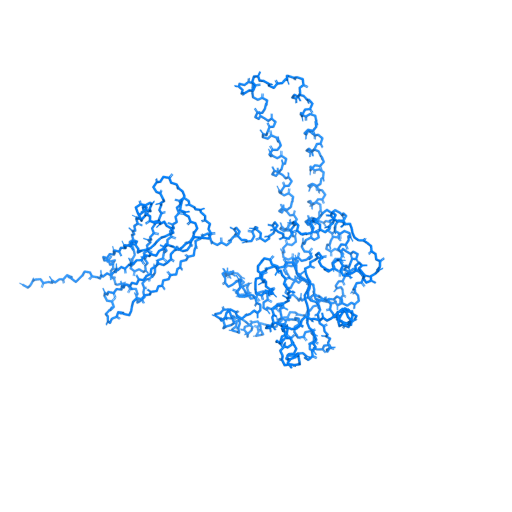 . THR A 1 381 ? 4.243 28.006 23.596 1.00 78.50 381 THR A CA 1
ATOM 3121 C C . THR A 1 381 ? 4.803 26.643 23.140 1.00 78.50 381 THR A C 1
ATOM 3123 O O . THR A 1 381 ? 5.453 25.930 23.908 1.00 78.50 381 THR A O 1
ATOM 3126 N N . PHE A 1 382 ? 4.503 26.239 21.901 1.00 82.19 382 PHE A N 1
ATOM 3127 C CA . PHE A 1 382 ? 5.155 25.144 21.181 1.00 82.19 382 PHE A CA 1
ATOM 3128 C C . PHE A 1 382 ? 6.249 25.723 20.280 1.00 82.19 382 PHE A C 1
ATOM 3130 O O . PHE A 1 382 ? 6.072 26.826 19.774 1.00 82.19 382 PHE A O 1
ATOM 3137 N N . LEU A 1 383 ? 7.329 24.971 20.057 1.00 86.44 383 LEU A N 1
ATOM 3138 C CA . LEU A 1 383 ? 8.256 25.193 18.946 1.00 86.44 383 LEU A CA 1
ATOM 3139 C C . LEU A 1 383 ? 7.478 25.027 17.636 1.00 86.44 383 LEU A C 1
ATOM 3141 O O . LEU A 1 383 ? 6.780 24.024 17.493 1.00 86.44 383 LEU A O 1
ATOM 3145 N N . GLU A 1 384 ? 7.573 25.986 16.722 1.00 88.62 384 GLU A N 1
ATOM 3146 C CA . GLU A 1 384 ? 6.978 25.915 15.386 1.00 88.62 384 GLU A CA 1
ATOM 3147 C C . GLU A 1 384 ? 7.679 24.870 14.507 1.00 88.62 384 GLU A C 1
ATOM 3149 O O . GLU A 1 384 ? 8.831 24.499 14.735 1.00 88.62 384 GLU A O 1
ATOM 3154 N N . ALA A 1 385 ? 6.978 24.391 13.480 1.00 88.12 385 ALA A N 1
ATOM 3155 C CA . ALA A 1 385 ? 7.609 23.560 12.459 1.00 88.12 385 ALA A CA 1
ATOM 3156 C C . ALA A 1 385 ? 8.650 24.376 11.671 1.00 88.12 385 ALA A C 1
ATOM 3158 O O . ALA A 1 385 ? 8.437 25.556 11.386 1.00 88.12 385 ALA A O 1
ATOM 3159 N N . GLY A 1 386 ? 9.763 23.746 11.295 1.00 90.38 386 GLY A N 1
ATOM 3160 C CA . GLY A 1 386 ? 10.846 24.390 10.549 1.00 90.38 386 GLY A CA 1
ATOM 3161 C C . GLY A 1 386 ? 12.240 24.122 11.114 1.00 90.38 386 GLY A C 1
ATOM 3162 O O . GLY A 1 386 ? 12.435 23.261 11.972 1.00 90.38 386 GLY A O 1
ATOM 3163 N N . ASN A 1 387 ? 13.227 24.851 10.589 1.00 93.25 387 ASN A N 1
ATOM 3164 C CA . ASN A 1 387 ? 14.639 24.671 10.920 1.00 93.25 387 ASN A CA 1
ATOM 3165 C C . ASN A 1 387 ? 15.053 25.495 12.139 1.00 93.25 387 ASN A C 1
ATOM 3167 O O . ASN A 1 387 ? 14.881 26.711 12.159 1.00 93.25 387 ASN A O 1
ATOM 3171 N N . TYR A 1 388 ? 15.695 24.834 13.097 1.00 94.38 388 TYR A N 1
ATOM 3172 C CA . TYR A 1 388 ? 16.448 25.468 14.172 1.00 94.38 388 TYR A CA 1
ATOM 3173 C C . TYR A 1 388 ? 17.928 25.177 13.949 1.00 94.38 388 TYR A C 1
ATOM 3175 O O . TYR A 1 388 ? 18.347 24.020 13.985 1.00 94.38 388 TYR A O 1
ATOM 3183 N N . ILE A 1 389 ? 18.710 26.218 13.679 1.00 95.00 389 ILE A N 1
ATOM 3184 C CA . ILE A 1 389 ? 20.118 26.096 13.295 1.00 95.00 389 ILE A CA 1
ATOM 3185 C C . ILE A 1 389 ? 20.983 26.514 14.474 1.00 95.00 389 ILE A C 1
ATOM 3187 O O . ILE A 1 389 ? 20.822 27.609 15.018 1.00 95.00 389 ILE A O 1
ATOM 3191 N N . PHE A 1 390 ? 21.921 25.655 14.845 1.00 95.12 390 PHE A N 1
ATOM 3192 C CA . PHE A 1 390 ? 22.868 25.873 15.926 1.00 95.12 390 PHE A CA 1
ATOM 3193 C C . PHE A 1 390 ? 24.287 25.854 15.394 1.00 95.12 390 PHE A C 1
ATOM 3195 O O . PHE A 1 390 ? 24.625 24.995 14.594 1.00 95.12 390 PHE A O 1
ATOM 3202 N N . GLU A 1 391 ? 25.124 26.754 15.881 1.00 96.00 391 GLU A N 1
ATOM 3203 C CA . GLU A 1 391 ? 26.572 26.665 15.732 1.00 96.00 391 GLU A CA 1
ATOM 3204 C C . GLU A 1 391 ? 27.121 26.012 16.998 1.00 96.00 391 GLU A C 1
ATOM 3206 O O . GLU A 1 391 ? 26.785 26.442 18.109 1.00 96.00 391 GLU A O 1
ATOM 3211 N N . TYR A 1 392 ? 27.919 24.961 16.842 1.00 95.25 392 TYR A N 1
ATOM 3212 C CA . TYR A 1 392 ? 28.565 24.272 17.951 1.00 95.25 392 TYR A CA 1
ATOM 3213 C C . TYR A 1 392 ? 30.083 24.358 17.828 1.00 95.25 392 TYR A C 1
ATOM 3215 O O . TYR A 1 392 ? 30.631 24.372 16.724 1.00 95.25 392 TYR A O 1
ATOM 3223 N N . THR A 1 393 ? 30.759 24.375 18.972 1.00 94.31 393 THR A N 1
ATOM 3224 C CA . THR A 1 393 ? 32.214 24.261 19.076 1.00 94.31 393 THR A CA 1
ATOM 3225 C C . THR A 1 393 ? 32.585 23.350 20.240 1.00 94.31 393 THR A C 1
ATOM 3227 O O . THR A 1 393 ? 31.925 23.341 21.281 1.00 94.31 393 THR A O 1
ATOM 3230 N N . ALA A 1 394 ? 33.634 22.559 20.050 1.00 92.75 394 ALA A N 1
ATOM 3231 C CA . ALA A 1 394 ? 34.170 21.625 21.025 1.00 92.75 394 ALA A CA 1
ATOM 3232 C C . ALA A 1 394 ? 35.700 21.666 20.993 1.00 92.75 394 ALA A C 1
ATOM 3234 O O . ALA A 1 394 ? 36.280 21.640 19.906 1.00 92.75 394 ALA A O 1
ATOM 3235 N N . SER A 1 395 ? 36.348 21.706 22.156 1.00 91.56 395 SER A N 1
ATOM 3236 C CA . SER A 1 395 ? 37.811 21.700 22.260 1.00 91.56 395 SER A CA 1
ATOM 3237 C C . SER A 1 395 ? 38.322 20.943 23.478 1.00 91.56 395 SER A C 1
ATOM 3239 O O . SER A 1 395 ? 37.726 21.029 24.552 1.00 91.56 395 SER A O 1
ATOM 3241 N N . GLU A 1 396 ? 39.454 20.256 23.347 1.00 87.19 396 GLU A N 1
ATOM 3242 C CA . GLU A 1 396 ? 40.150 19.666 24.497 1.00 87.19 396 GLU A CA 1
ATOM 3243 C C . GLU A 1 396 ? 40.955 20.720 25.263 1.00 87.19 396 GLU A C 1
ATOM 3245 O O . GLU A 1 396 ? 41.663 21.543 24.681 1.00 87.19 396 GLU A O 1
ATOM 3250 N N . SER A 1 397 ? 40.864 20.692 26.593 1.00 68.88 397 SER A N 1
ATOM 3251 C CA . SER A 1 397 ? 41.718 21.506 27.454 1.00 68.88 397 SER A CA 1
ATOM 3252 C C . SER A 1 397 ? 43.153 20.981 27.375 1.00 68.88 397 SER A C 1
ATOM 3254 O O . SER A 1 397 ? 43.435 19.872 27.825 1.00 68.88 397 SER A O 1
ATOM 3256 N N . ILE A 1 398 ? 44.077 21.777 26.837 1.00 58.50 398 ILE A N 1
ATOM 3257 C CA . ILE A 1 398 ? 45.509 21.504 26.980 1.00 58.50 398 ILE A CA 1
ATOM 3258 C C . ILE A 1 398 ? 45.897 21.950 28.393 1.00 58.50 398 ILE A C 1
ATOM 3260 O O . ILE A 1 398 ? 46.014 23.149 28.652 1.00 58.50 398 ILE A O 1
ATOM 3264 N N . GLU A 1 399 ? 46.082 21.011 29.323 1.00 48.78 399 GLU A N 1
ATOM 3265 C CA . GLU A 1 399 ? 46.808 21.313 30.560 1.00 48.78 399 GLU A CA 1
ATOM 3266 C C . GLU A 1 399 ? 48.246 21.680 30.174 1.00 48.78 399 GLU A C 1
ATOM 3268 O O . GLU A 1 399 ? 49.056 20.834 29.796 1.00 48.78 399 GLU A O 1
ATOM 3273 N N . VAL A 1 400 ? 48.560 22.973 30.214 1.00 44.44 400 VAL A N 1
ATOM 3274 C CA . VAL A 1 400 ? 49.941 23.439 30.131 1.00 44.44 400 VAL A CA 1
ATOM 3275 C C . VAL A 1 400 ? 50.578 23.120 31.481 1.00 44.44 400 VAL A C 1
ATOM 3277 O O . VAL A 1 400 ? 50.305 23.802 32.465 1.00 44.44 400 VAL A O 1
ATOM 3280 N N . GLU A 1 401 ? 51.404 22.072 31.545 1.00 41.44 401 GLU A N 1
ATOM 3281 C CA . GLU A 1 401 ? 52.314 21.863 32.676 1.00 41.44 401 GLU A CA 1
ATOM 3282 C C . GLU A 1 401 ? 53.236 23.092 32.789 1.00 41.44 401 GLU A C 1
ATOM 3284 O O . GLU A 1 401 ? 54.187 23.257 32.017 1.00 41.44 401 GLU A O 1
ATOM 3289 N N . GLU A 1 402 ? 52.942 23.989 33.734 1.00 39.91 402 GLU A N 1
ATOM 3290 C CA . GLU A 1 402 ? 53.899 25.003 34.175 1.00 39.91 402 GLU A CA 1
ATOM 3291 C C . GLU A 1 402 ? 55.093 24.287 34.829 1.00 39.91 402 GLU A C 1
ATOM 3293 O O . GLU A 1 402 ? 54.943 23.558 35.810 1.00 39.91 402 GLU A O 1
ATOM 3298 N N . LYS A 1 403 ? 56.271 24.459 34.219 1.00 41.53 403 LYS A N 1
ATOM 3299 C CA . LYS A 1 403 ? 57.563 23.898 34.642 1.00 41.53 403 LYS A CA 1
ATOM 3300 C C . LYS A 1 403 ? 58.098 24.473 35.946 1.00 41.53 403 LYS A C 1
ATOM 3302 O O . LYS A 1 403 ? 58.014 25.710 36.120 1.00 41.53 403 LYS A O 1
#

Organism: NCBI:txid360316

Mean predicted aligned error: 12.72 Å

Solvent-accessible surface area (backbone atoms only — not comparable to full-atom values): 22245 Å² total; per-residue (Å²): 106,64,91,76,47,53,36,79,53,81,74,51,74,68,54,45,54,51,44,66,74,60,23,34,36,39,45,38,27,65,51,63,50,41,55,69,70,45,56,73,69,44,28,50,53,50,54,49,45,51,58,76,44,40,95,35,46,35,30,33,34,59,27,51,52,49,30,68,70,40,46,61,56,52,35,51,52,54,34,46,51,41,52,52,50,46,51,51,55,51,49,52,53,52,59,72,64,42,89,88,76,57,97,84,63,61,80,78,51,56,62,53,51,50,52,56,49,50,54,50,41,54,53,44,54,50,50,30,51,61,46,56,44,39,77,79,60,41,69,65,58,55,48,51,51,64,56,39,63,95,27,59,46,74,77,75,52,72,69,55,50,52,51,50,51,57,53,43,55,58,30,36,77,66,66,39,63,52,32,35,87,34,67,81,46,75,40,101,88,40,88,56,55,32,42,47,56,38,52,35,50,53,46,49,49,52,52,28,39,75,67,68,32,26,38,35,38,37,38,60,76,81,51,74,45,51,33,34,65,57,97,93,38,83,75,46,53,30,36,67,57,34,43,51,44,26,72,76,37,75,33,55,65,49,64,33,38,64,54,54,44,45,52,52,44,23,60,75,71,72,51,84,76,60,68,65,45,45,51,49,48,52,48,55,46,48,55,51,53,52,52,55,59,68,71,44,73,59,60,47,67,48,74,49,71,51,94,60,97,48,88,59,41,51,40,31,40,39,35,35,32,25,80,46,67,36,60,64,50,73,33,71,51,71,49,83,74,57,48,95,54,67,38,54,68,51,75,43,85,72,47,51,81,50,94,57,69,82,50,54,45,77,48,71,52,51,91,43,37,45,41,37,41,42,37,42,32,29,77,90,57,58,34,67,50,40,55,36,32,27,42,37,41,34,33,58,82,77,80,75,79,82,126

Radius of gyration: 27.39 Å; Cα contacts (8 Å, |Δi|>4): 585; chains: 1; bounding box: 93×57×68 Å

Nearest PDB structures (foldseek):
  6cxb-assembly1_A  TM=4.941E-01  e=4.678E-03  Pseudomonas aeruginosa LESB58
  6cl5-assembly2_F  TM=4.560E-01  e=3.948E-03  Pseudomonas aeruginosa LESB58
  4ru4-assembly1_C  TM=6.037E-01  e=4.240E-02  Pseudomonas phage LKA1
  6cqq-assembly1_B  TM=2.412E-01  e=3.431E-01  Homo sapiens

Secondary structure (DSSP, 8-state):
-TTT-GGGSPPPHHHHHHHHHH-EEEE-HHHHHHTTTS-HHHHHHHHHHHHHTTTTEEB-HHHHHHHHHHHHHHHHHHHHHHHHHHHHHHHHHHHHH-TTS-TTS-TTHHHHHHHHHHHHHHHHHHHHHHHHHTTTS-HHHHHHHHHHTT-BPPPPPHHHHHHHHHHHHHHHHTTPSSSGGGTT---TT-TTGGGHHHHHHHHHHHHHHHHT--EEEE-----TTTEEEETTEEEEE-HHHHHHHHHHHSS-EEEE-HHHHHHHHHHHHT----HHHHHHHHHHHHHHHHHHHHHS-SEEEEEEE---SSTTEEEEEEEEEESS-BSEEEEEEE-SSPPSS--EEEEEEEE-SSSSGGGEEEEEE--SSSEEEEEEEESSSPBPSEEEEEEEEEE--------

InterPro domains:
  IPR041578 PIN like domain, group 8 [PF18476] (24-241)